Protein AF-0000000086880787 (afdb_homodimer)

Solvent-accessible surface area (backbone atoms only — not comparable to full-atom values): 32755 Å² total; per-residue (Å²): 113,82,44,46,68,44,76,46,79,45,60,42,58,48,50,52,47,45,47,49,39,66,47,59,50,61,64,29,88,70,24,74,64,31,64,62,43,54,53,52,50,54,69,69,46,53,73,66,56,53,59,68,47,53,66,59,45,74,51,67,73,67,56,51,55,54,52,50,50,50,60,74,65,51,88,57,61,62,44,54,65,47,42,49,49,49,62,70,70,47,50,57,65,58,56,27,62,73,42,36,77,37,36,76,86,63,48,52,68,54,46,40,49,49,50,68,58,44,48,65,48,50,51,50,43,40,67,71,45,56,68,71,51,60,68,62,55,59,52,53,43,50,53,50,44,51,49,50,54,58,43,36,78,71,62,33,54,56,53,39,45,20,60,58,52,45,29,38,40,64,60,71,38,92,63,46,51,33,37,40,37,29,65,34,64,70,47,16,54,47,69,49,71,46,84,40,57,38,29,34,40,34,40,20,39,48,86,70,83,73,89,49,85,75,48,79,53,66,67,53,52,38,36,25,48,34,52,45,34,70,67,42,46,39,50,47,34,65,22,43,83,49,68,37,33,67,66,56,49,23,64,73,68,69,48,56,62,70,60,49,49,51,44,49,48,42,33,36,57,35,23,40,26,22,42,37,50,42,71,90,74,73,41,54,27,30,26,57,25,68,69,36,56,60,42,49,54,52,52,51,29,58,68,33,69,101,113,83,44,46,68,44,74,46,78,44,61,41,58,49,50,52,48,45,49,49,39,65,46,60,49,61,64,29,87,69,24,74,63,30,65,63,44,54,52,53,51,54,70,70,46,54,72,65,56,51,59,66,48,52,65,59,45,76,51,67,76,68,57,50,55,54,53,50,49,51,60,74,66,51,88,56,63,60,44,53,66,47,42,50,49,50,63,70,68,47,50,56,66,57,56,26,62,74,41,36,78,36,37,75,86,61,47,52,67,53,47,42,48,49,50,68,58,44,47,64,47,49,51,50,45,40,68,70,47,56,67,72,52,61,68,62,55,57,52,51,43,49,52,49,44,52,50,49,54,57,45,38,80,71,63,34,52,55,55,39,44,20,61,57,51,44,29,38,40,63,61,69,40,93,63,44,51,33,37,39,37,30,66,35,63,68,49,16,54,46,71,49,71,46,85,40,57,37,29,34,40,35,41,22,38,48,86,71,81,72,88,49,85,75,48,79,54,66,68,52,52,39,35,25,46,36,54,45,34,70,67,44,46,40,48,48,34,66,22,43,82,49,69,38,33,68,66,56,50,22,64,72,68,71,47,56,62,69,61,50,49,51,44,50,48,42,34,35,57,36,24,38,26,23,41,37,49,42,72,93,74,73,40,56,28,28,24,57,25,66,68,37,57,59,42,50,55,53,52,51,30,58,68,32,70,101

Organism: NCBI:txid248903

InterPro domains:
  IPR036388 Winged helix-like DNA-binding domain superfamily [G3DSA:1.10.10.10] (219-305)
  IPR036390 Winged helix DNA-binding domain superfamily [SSF46785] (218-300)

Radius of gyration: 31.85 Å; Cα contacts (8 Å, |Δi|>4): 896; chains: 2; bounding box: 47×97×69 Å

Nearest PDB structures (foldseek):
  6cda-assembly1_A-2  TM=7.664E-01  e=5.704E-04  Staphylococcus aureus
  2kko-assembly1_B  TM=7.664E-01  e=1.799E-03  Mycobacterium tuberculosis variant bovis
  4ooi-assembly1_A  TM=7.308E-01  e=2.119E-03  Vibrio cholerae O1 biovar El Tor str. N16961
  4omz-assembly2_C  TM=7.219E-01  e=1.703E-03  Sinorhizobium fredii
  4l9n-assembly1_B  TM=7.020E-01  e=1.518E-02  Staphylococcus aureus

Structure (mmCIF, N/CA/C/O backbone):
data_AF-0000000086880787-model_v1
#
loop_
_entity.id
_entity.type
_entity.pdbx_description
1 polymer 'Helix-turn-helix transcriptional regulator'
#
loop_
_atom_site.group_PDB
_atom_site.id
_atom_site.type_symbol
_atom_site.label_atom_id
_atom_site.label_alt_id
_atom_site.label_comp_id
_atom_site.label_asym_id
_atom_site.label_entity_id
_atom_site.label_seq_id
_atom_site.pdbx_PDB_ins_code
_atom_site.Cartn_x
_atom_site.Cartn_y
_atom_site.Cartn_z
_atom_site.occupancy
_atom_site.B_iso_or_equiv
_atom_site.auth_seq_id
_atom_site.auth_comp_id
_atom_site.auth_asym_id
_atom_site.auth_atom_id
_atom_site.pdbx_PDB_model_num
ATOM 1 N N . MET A 1 1 ? -15.43 37.25 -3.383 1 64.69 1 MET A N 1
ATOM 2 C CA . MET A 1 1 ? -14.203 38 -3.197 1 64.69 1 MET A CA 1
ATOM 3 C C . MET A 1 1 ? -13.07 37.094 -2.729 1 64.69 1 MET A C 1
ATOM 5 O O . MET A 1 1 ? -13.273 36.219 -1.895 1 64.69 1 MET A O 1
ATOM 9 N N . THR A 1 2 ? -11.836 37.125 -3.398 1 81.38 2 THR A N 1
ATOM 10 C CA . THR A 1 2 ? -10.648 36.312 -3.162 1 81.38 2 THR A CA 1
ATOM 11 C C . THR A 1 2 ? -9.875 36.844 -1.953 1 81.38 2 THR A C 1
ATOM 13 O O . THR A 1 2 ? -9.867 38.031 -1.684 1 81.38 2 THR A O 1
ATOM 16 N N . TYR A 1 3 ? -9.586 36.094 -1.021 1 91.31 3 TYR A N 1
ATOM 17 C CA . TYR A 1 3 ? -8.773 36.438 0.138 1 91.31 3 TYR A CA 1
ATOM 18 C C . TYR A 1 3 ? -7.309 36.594 -0.254 1 91.31 3 TYR A C 1
ATOM 20 O O . TYR A 1 3 ? -6.875 36.125 -1.297 1 91.31 3 TYR A O 1
ATOM 28 N N . HIS A 1 4 ? -6.645 37.469 0.52 1 94.44 4 HIS A N 1
ATOM 29 C CA . HIS A 1 4 ? -5.211 37.688 0.349 1 94.44 4 HIS A CA 1
ATOM 30 C C . HIS A 1 4 ? -4.418 36.562 1.03 1 94.44 4 HIS A C 1
ATOM 32 O O . HIS A 1 4 ? -4.762 36.156 2.137 1 94.44 4 HIS A O 1
ATOM 38 N N . VAL A 1 5 ? -3.363 36.094 0.325 1 96.12 5 VAL A N 1
ATOM 39 C CA . VAL A 1 5 ? -2.512 35.031 0.905 1 96.12 5 VAL A CA 1
ATOM 40 C C . VAL A 1 5 ? -1.125 35.625 1.188 1 96.12 5 VAL A C 1
ATOM 42 O O . VAL A 1 5 ? -0.546 36.312 0.343 1 96.12 5 VAL A O 1
ATOM 45 N N . LYS A 1 6 ? -0.692 35.406 2.354 1 96 6 LYS A N 1
ATOM 46 C CA . LYS A 1 6 ? 0.652 35.812 2.768 1 96 6 LYS A CA 1
ATOM 47 C C . LYS A 1 6 ? 1.473 34.594 3.193 1 96 6 LYS A C 1
ATOM 49 O O . LYS A 1 6 ? 0.985 33.719 3.934 1 96 6 LYS A O 1
ATOM 54 N N . ILE A 1 7 ? 2.732 34.469 2.682 1 97.44 7 ILE A N 1
ATOM 55 C CA . ILE A 1 7 ? 3.65 33.438 3.105 1 97.44 7 ILE A CA 1
ATOM 56 C C . ILE A 1 7 ? 4.609 33.969 4.164 1 97.44 7 ILE A C 1
ATOM 58 O O . ILE A 1 7 ? 5.367 34.906 3.898 1 97.44 7 ILE A O 1
ATOM 62 N N . ASP A 1 8 ? 4.531 33.438 5.281 1 96.75 8 ASP A N 1
ATOM 63 C CA . ASP A 1 8 ? 5.426 33.844 6.367 1 96.75 8 ASP A CA 1
ATOM 64 C C . ASP A 1 8 ? 6.348 32.688 6.754 1 96.75 8 ASP A C 1
ATOM 66 O O . ASP A 1 8 ? 6.027 31.516 6.52 1 96.75 8 ASP A O 1
ATOM 70 N N . VAL A 1 9 ? 7.535 33 7.18 1 96.94 9 VAL A N 1
ATOM 71 C CA . VAL A 1 9 ? 8.492 31.984 7.637 1 96.94 9 VAL A CA 1
ATOM 72 C C . VAL A 1 9 ? 9.312 32.531 8.797 1 96.94 9 VAL A C 1
ATOM 74 O O . VAL A 1 9 ? 9.781 33.688 8.742 1 96.94 9 VAL A O 1
ATOM 77 N N . SER A 1 10 ? 9.352 31.797 9.852 1 95.56 10 SER A N 1
ATOM 78 C CA . SER A 1 10 ? 10.102 32.188 11.047 1 95.56 10 SER A CA 1
ATOM 79 C C . SER A 1 10 ? 10.367 30.969 11.938 1 95.56 10 SER A C 1
ATOM 81 O O . SER A 1 10 ? 9.539 30.062 12.023 1 95.56 10 SER A O 1
ATOM 83 N N . PRO A 1 11 ? 11.508 30.938 12.617 1 95.62 11 PRO A N 1
ATOM 84 C CA . PRO A 1 11 ? 11.734 29.875 13.602 1 95.62 11 PRO A CA 1
ATOM 85 C C . PRO A 1 11 ? 10.719 29.891 14.734 1 95.62 11 PRO A C 1
ATOM 87 O O . PRO A 1 11 ? 10.562 28.891 15.453 1 95.62 11 PRO A O 1
ATOM 90 N N . ILE A 1 12 ? 10 31.016 14.852 1 97.19 12 ILE A N 1
ATOM 91 C CA . ILE A 1 12 ? 8.992 31.141 15.891 1 97.19 12 ILE A CA 1
ATOM 92 C C . ILE A 1 12 ? 7.906 30.094 15.695 1 97.19 12 ILE A C 1
ATOM 94 O O . ILE A 1 12 ? 7.473 29.438 16.656 1 97.19 12 ILE A O 1
ATOM 98 N N . TYR A 1 13 ? 7.52 29.938 14.477 1 96.81 13 TYR A N 1
ATOM 99 C CA . TYR A 1 13 ? 6.473 28.969 14.18 1 96.81 13 TYR A CA 1
ATOM 100 C C . TYR A 1 13 ? 6.93 27.547 14.516 1 96.81 13 TYR A C 1
ATOM 102 O O . TYR A 1 13 ? 6.148 26.75 15.023 1 96.81 13 TYR A O 1
ATOM 110 N N . GLU A 1 14 ? 8.164 27.25 14.242 1 95 14 GLU A N 1
ATOM 111 C CA . GLU A 1 14 ? 8.688 25.922 14.555 1 95 14 GLU A CA 1
ATOM 112 C C . GLU A 1 14 ? 8.781 25.719 16.062 1 95 14 GLU A C 1
ATOM 114 O O . GLU A 1 14 ? 8.555 24.609 16.547 1 95 14 GLU A O 1
ATOM 119 N N . MET A 1 15 ? 9.172 26.797 16.672 1 97.25 15 MET A N 1
ATOM 120 C CA . MET A 1 15 ? 9.211 26.719 18.125 1 97.25 15 MET A CA 1
ATOM 121 C C . MET A 1 15 ? 7.828 26.391 18.688 1 97.25 15 MET A C 1
ATOM 123 O O . MET A 1 15 ? 7.68 25.469 19.484 1 97.25 15 MET A O 1
ATOM 127 N N . LEU A 1 16 ? 6.84 27.094 18.234 1 97.44 16 LEU A N 1
ATOM 128 C CA . LEU A 1 16 ? 5.473 26.906 18.719 1 97.44 16 LEU A CA 1
ATOM 129 C C . LEU A 1 16 ? 4.953 25.516 18.328 1 97.44 16 LEU A C 1
ATOM 131 O O . LEU A 1 16 ? 4.367 24.828 19.172 1 97.44 16 LEU A O 1
ATOM 135 N N . ASN A 1 17 ? 5.242 25.141 17.141 1 95.5 17 ASN A N 1
ATOM 136 C CA . ASN A 1 17 ? 4.758 23.859 16.641 1 95.5 17 ASN A CA 1
ATOM 137 C C . ASN A 1 17 ? 5.391 22.688 17.391 1 95.5 17 ASN A C 1
ATOM 139 O O . ASN A 1 17 ? 4.691 21.766 17.828 1 95.5 17 ASN A O 1
ATOM 143 N N . SER A 1 18 ? 6.715 22.703 17.469 1 95.94 18 SER A N 1
ATOM 144 C CA . SER A 1 18 ? 7.406 21.609 18.141 1 95.94 18 SER A CA 1
ATOM 145 C C . SER A 1 18 ? 7.008 21.531 19.609 1 95.94 18 SER A C 1
ATOM 147 O O . SER A 1 18 ? 6.859 20.438 20.156 1 95.94 18 SER A O 1
ATOM 149 N N . PHE A 1 19 ? 6.793 22.688 20.234 1 97.5 19 PHE A N 1
ATOM 150 C CA . PHE A 1 19 ? 6.348 22.719 21.625 1 97.5 19 PHE A CA 1
ATOM 151 C C . PHE A 1 19 ? 4.949 22.141 21.75 1 97.5 19 PHE A C 1
ATOM 153 O O . PHE A 1 19 ? 4.695 21.312 22.641 1 97.5 19 PHE A O 1
ATOM 160 N N . LEU A 1 20 ? 4.129 22.594 20.891 1 96.12 20 LEU A N 1
ATOM 161 C CA . LEU A 1 20 ? 2.754 22.109 20.859 1 96.12 20 LEU A CA 1
ATOM 162 C C . LEU A 1 20 ? 2.723 20.594 20.75 1 96.12 20 LEU A C 1
ATOM 164 O O . LEU A 1 20 ? 2.047 19.922 21.547 1 96.12 20 LEU A O 1
ATOM 168 N N . VAL A 1 21 ? 3.43 20.031 19.828 1 94.75 21 VAL A N 1
ATOM 169 C CA . VAL A 1 21 ? 3.461 18.578 19.609 1 94.75 21 VAL A CA 1
ATOM 170 C C . VAL A 1 21 ? 4.023 17.875 20.844 1 94.75 21 VAL A C 1
ATOM 172 O O . VAL A 1 21 ? 3.5 16.844 21.266 1 94.75 21 VAL A O 1
ATOM 175 N N . TYR A 1 22 ? 5.047 18.422 21.375 1 96.44 22 TYR A N 1
ATOM 176 C CA . TYR A 1 22 ? 5.707 17.797 22.516 1 96.44 22 TYR A CA 1
ATOM 177 C C . TYR A 1 22 ? 4.766 17.719 23.719 1 96.44 22 TYR A C 1
ATOM 179 O O . TYR A 1 22 ? 4.66 16.672 24.359 1 96.44 22 TYR A O 1
ATOM 187 N N . VAL A 1 23 ? 4.074 18.766 24 1 95.88 23 VAL A N 1
ATOM 188 C CA . VAL A 1 23 ? 3.293 18.844 25.219 1 95.88 23 VAL A CA 1
ATOM 189 C C . VAL A 1 23 ? 1.976 18.094 25.047 1 95.88 23 VAL A C 1
ATOM 191 O O . VAL A 1 23 ? 1.493 17.438 25.969 1 95.88 23 VAL A O 1
ATOM 194 N N . THR A 1 24 ? 1.409 18.203 23.906 1 93.94 24 THR A N 1
ATOM 195 C CA . THR A 1 24 ? 0.08 17.641 23.734 1 93.94 24 THR A CA 1
ATOM 196 C C . THR A 1 24 ? 0.173 16.188 23.25 1 93.94 24 THR A C 1
ATOM 198 O O . THR A 1 24 ? -0.745 15.398 23.469 1 93.94 24 THR A O 1
ATOM 201 N N . LYS A 1 25 ? 1.221 15.852 22.5 1 92.44 25 LYS A N 1
ATOM 202 C CA . LYS A 1 25 ? 1.42 14.555 21.859 1 92.44 25 LYS A CA 1
ATOM 203 C C . LYS A 1 25 ? 0.29 14.242 20.891 1 92.44 25 LYS A C 1
ATOM 205 O O . LYS A 1 25 ? 0.137 13.094 20.453 1 92.44 25 LYS A O 1
ATOM 210 N N . LYS A 1 26 ? -0.382 15.289 20.594 1 85.56 26 LYS A N 1
ATOM 211 C CA . LYS A 1 26 ? -1.477 15.125 19.641 1 85.56 26 LYS A CA 1
ATOM 212 C C . LYS A 1 26 ? -0.957 14.703 18.266 1 85.56 26 LYS A C 1
ATOM 214 O O . LYS A 1 26 ? 0.069 15.203 17.797 1 85.56 26 LYS A O 1
ATOM 219 N N . TRP A 1 27 ? -1.521 13.828 17.562 1 85.88 27 TRP A N 1
ATOM 220 C CA . TRP A 1 27 ? -1.275 13.391 16.188 1 85.88 27 TRP A CA 1
ATOM 221 C C . TRP A 1 27 ? 0.081 12.703 16.078 1 85.88 27 TRP A C 1
ATOM 223 O O . TRP A 1 27 ? 0.564 12.461 14.961 1 85.88 27 TRP A O 1
ATOM 233 N N . ILE A 1 28 ? 0.774 12.484 17.219 1 90.12 28 ILE A N 1
ATOM 234 C CA . ILE A 1 28 ? 2.154 12.016 17.203 1 90.12 28 ILE A CA 1
ATOM 235 C C . ILE A 1 28 ? 2.26 10.742 16.359 1 90.12 28 ILE A C 1
ATOM 237 O O . ILE A 1 28 ? 3.266 10.523 15.688 1 90.12 28 ILE A O 1
ATOM 241 N N . GLN A 1 29 ? 1.23 9.969 16.297 1 86 29 GLN A N 1
ATOM 242 C CA . GLN A 1 29 ? 1.257 8.703 15.586 1 86 29 GLN A CA 1
ATOM 243 C C . GLN A 1 29 ? 1.218 8.922 14.07 1 86 29 GLN A C 1
ATOM 245 O O . GLN A 1 29 ? 1.585 8.031 13.305 1 86 29 GLN A O 1
ATOM 250 N N . HIS A 1 30 ? 0.832 10.102 13.695 1 87.56 30 HIS A N 1
ATOM 251 C CA . HIS A 1 30 ? 0.677 10.391 12.273 1 87.56 30 HIS A CA 1
ATOM 252 C C . HIS A 1 30 ? 1.757 11.344 11.781 1 87.56 30 HIS A C 1
ATOM 254 O O . HIS A 1 30 ? 1.797 11.688 10.594 1 87.56 30 HIS A O 1
ATOM 260 N N . LEU A 1 31 ? 2.555 11.758 12.719 1 91.06 31 LEU A N 1
ATOM 261 C CA . LEU A 1 31 ? 3.645 12.656 12.344 1 91.06 31 LEU A CA 1
ATOM 262 C C . LEU A 1 31 ? 4.883 11.867 11.938 1 91.06 31 LEU A C 1
ATOM 264 O O . LEU A 1 31 ? 5.133 10.781 12.469 1 91.06 31 LEU A O 1
ATOM 268 N N . ASP A 1 32 ? 5.645 12.359 11.047 1 88 32 ASP A N 1
ATOM 269 C CA . ASP A 1 32 ? 6.855 11.688 10.586 1 88 32 ASP A CA 1
ATOM 270 C C . ASP A 1 32 ? 7.863 11.523 11.727 1 88 32 ASP A C 1
ATOM 272 O O . ASP A 1 32 ? 8.57 10.516 11.797 1 88 32 ASP A O 1
ATOM 276 N N . VAL A 1 33 ? 7.949 12.547 12.547 1 87.81 33 VAL A N 1
ATOM 277 C CA . VAL A 1 33 ? 8.867 12.461 13.672 1 87.81 33 VAL A CA 1
ATOM 278 C C . VAL A 1 33 ? 8.492 11.289 14.57 1 87.81 33 VAL A C 1
ATOM 280 O O . VAL A 1 33 ? 9.359 10.641 15.148 1 87.81 33 VAL A O 1
ATOM 283 N N . GLY A 1 34 ? 7.191 11.086 14.805 1 89.5 34 GLY A N 1
ATOM 284 C CA . GLY A 1 34 ? 6.684 9.906 15.484 1 89.5 34 GLY A CA 1
ATOM 285 C C . GLY A 1 34 ? 6.906 9.945 16.984 1 89.5 34 GLY A C 1
ATOM 286 O O . GLY A 1 34 ? 7.434 10.922 17.516 1 89.5 34 GLY A O 1
ATOM 287 N N . PRO A 1 35 ? 6.492 8.883 17.609 1 93 35 PRO A N 1
ATOM 288 C CA . PRO A 1 35 ? 6.633 8.812 19.078 1 93 35 PRO A CA 1
ATOM 289 C C . PRO A 1 35 ? 8.086 8.734 19.531 1 93 35 PRO A C 1
ATOM 291 O O . PRO A 1 35 ? 8.414 9.125 20.641 1 93 35 PRO A O 1
ATOM 294 N N . GLU A 1 36 ? 8.906 8.219 18.672 1 93.44 36 GLU A N 1
ATOM 295 C CA . GLU A 1 36 ? 10.32 8.109 19.016 1 93.44 36 GLU A CA 1
ATOM 296 C C . GLU A 1 36 ? 10.945 9.484 19.234 1 93.44 36 GLU A C 1
ATOM 298 O O . GLU A 1 36 ? 11.859 9.633 20.047 1 93.44 36 GLU A O 1
ATOM 303 N N . TRP A 1 37 ? 10.469 10.461 18.531 1 93.5 37 TRP A N 1
ATOM 304 C CA . TRP A 1 37 ? 10.953 11.828 18.703 1 93.5 37 TRP A CA 1
ATOM 305 C C . TRP A 1 37 ? 10.711 12.328 20.109 1 93.5 37 TRP A C 1
ATOM 307 O O . TRP A 1 37 ? 11.562 12.992 20.703 1 93.5 37 TRP A O 1
ATOM 317 N N . ILE A 1 38 ? 9.562 11.961 20.672 1 94.5 38 ILE A N 1
ATOM 318 C CA . ILE A 1 38 ? 9.234 12.375 22.016 1 94.5 38 ILE A CA 1
ATOM 319 C C . ILE A 1 38 ? 10.25 11.805 23 1 94.5 38 ILE A C 1
ATOM 321 O O . ILE A 1 38 ? 10.75 12.516 23.875 1 94.5 38 ILE A O 1
ATOM 325 N N . LEU A 1 39 ? 10.562 10.562 22.766 1 94.06 39 LEU A N 1
ATOM 326 C CA . LEU A 1 39 ? 11.516 9.883 23.641 1 94.06 39 LEU A CA 1
ATOM 327 C C . LEU A 1 39 ? 12.906 10.5 23.5 1 94.06 39 LEU A C 1
ATOM 329 O O . LEU A 1 39 ? 13.609 10.695 24.5 1 94.06 39 LEU A O 1
ATOM 333 N N . GLU A 1 40 ? 13.258 10.805 22.328 1 94.5 40 GLU A N 1
ATOM 334 C CA . GLU A 1 40 ? 14.555 11.414 22.062 1 94.5 40 GLU A CA 1
ATOM 335 C C . GLU A 1 40 ? 14.672 12.781 22.734 1 94.5 40 GLU A C 1
ATOM 337 O O . GLU A 1 40 ? 15.703 13.094 23.328 1 94.5 40 GLU A O 1
ATOM 342 N N . VAL A 1 41 ? 13.648 13.562 22.594 1 95.19 41 VAL A N 1
ATOM 343 C CA . VAL A 1 41 ? 13.641 14.898 23.188 1 95.19 41 VAL A CA 1
ATOM 344 C C . VAL A 1 41 ? 13.672 14.797 24.703 1 95.19 41 VAL A C 1
ATOM 346 O O . VAL A 1 41 ? 14.43 15.516 25.359 1 95.19 41 VAL A O 1
ATOM 349 N N . GLU A 1 42 ? 12.891 13.898 25.203 1 94.06 42 GLU A N 1
ATOM 350 C CA . GLU A 1 42 ? 12.883 13.695 26.641 1 94.06 42 GLU A CA 1
ATOM 351 C C . GLU A 1 42 ? 14.266 13.305 27.156 1 94.06 42 GLU A C 1
ATOM 353 O O . GLU A 1 42 ? 14.664 13.719 28.25 1 94.06 42 GLU A O 1
ATOM 358 N N . GLY A 1 43 ? 14.938 12.523 26.406 1 94 43 GLY A N 1
ATOM 359 C CA . GLY A 1 43 ? 16.281 12.109 26.781 1 94 43 GLY A CA 1
ATOM 360 C C . GLY A 1 43 ? 17.281 13.25 26.797 1 94 43 GLY A C 1
ATOM 361 O O . GLY A 1 43 ? 18.25 13.227 27.547 1 94 43 GLY A O 1
ATOM 362 N N . LYS A 1 44 ? 17.062 14.258 26.031 1 93.25 44 LYS A N 1
ATOM 363 C CA . LYS A 1 44 ? 17.984 15.391 25.922 1 93.25 44 LYS A CA 1
ATOM 364 C C . LYS A 1 44 ? 17.656 16.469 26.938 1 93.25 44 LYS A C 1
ATOM 366 O O . LYS A 1 44 ? 18.516 17.281 27.297 1 93.25 44 LYS A O 1
ATOM 371 N N . LEU A 1 45 ? 16.438 16.5 27.438 1 95.5 45 LEU A N 1
ATOM 372 C CA . LEU A 1 45 ? 16.016 17.5 28.406 1 95.5 45 LEU A CA 1
ATOM 373 C C . LEU A 1 45 ? 16.359 17.078 29.828 1 95.5 45 LEU A C 1
ATOM 375 O O . LEU A 1 45 ? 16.234 15.891 30.172 1 95.5 45 LEU A O 1
ATOM 379 N N . SER A 1 46 ? 16.812 17.953 30.656 1 95.5 46 SER A N 1
ATOM 380 C CA . SER A 1 46 ? 17.047 17.656 32.062 1 95.5 46 SER A CA 1
ATOM 381 C C . SER A 1 46 ? 15.734 17.375 32.812 1 95.5 46 SER A C 1
ATOM 383 O O . SER A 1 46 ? 14.656 17.766 32.312 1 95.5 46 SER A O 1
ATOM 385 N N . SER A 1 47 ? 15.773 16.766 33.938 1 95.56 47 SER A N 1
ATOM 386 C CA . SER A 1 47 ? 14.594 16.453 34.75 1 95.56 47 SER A CA 1
ATOM 387 C C . SER A 1 47 ? 13.859 17.719 35.156 1 95.56 47 SER A C 1
ATOM 389 O O . SER A 1 47 ? 12.625 17.734 35.219 1 95.56 47 SER A O 1
ATOM 391 N N . ASN A 1 48 ? 14.609 18.719 35.375 1 96.31 48 ASN A N 1
ATOM 392 C CA . ASN A 1 48 ? 14.023 19.984 35.812 1 96.31 48 ASN A CA 1
ATOM 393 C C . ASN A 1 48 ? 13.219 20.641 34.688 1 96.31 48 ASN A C 1
ATOM 395 O O . ASN A 1 48 ? 12.125 21.156 34.938 1 96.31 48 ASN A O 1
ATOM 399 N N . VAL A 1 49 ? 13.773 20.609 33.562 1 96.5 49 VAL A N 1
ATOM 400 C CA . VAL A 1 49 ? 13.102 21.203 32.406 1 96.5 49 VAL A CA 1
ATOM 401 C C . VAL A 1 49 ? 11.836 20.422 32.094 1 96.5 49 VAL A C 1
ATOM 403 O O . VAL A 1 49 ? 10.781 21 31.844 1 96.5 49 VAL A O 1
ATOM 406 N N . ARG A 1 50 ? 11.883 19.094 32.094 1 95.69 50 ARG A N 1
ATOM 407 C CA . ARG A 1 50 ? 10.727 18.234 31.844 1 95.69 50 ARG A CA 1
ATOM 408 C C . ARG A 1 50 ? 9.602 18.531 32.844 1 95.69 50 ARG A C 1
ATOM 410 O O . ARG A 1 50 ? 8.438 18.625 32.469 1 95.69 50 ARG A O 1
ATOM 417 N N . ALA A 1 51 ? 10.023 18.703 34.062 1 96.5 51 ALA A N 1
ATOM 418 C CA . ALA A 1 51 ? 9.062 18.984 35.125 1 96.5 51 ALA A CA 1
ATOM 419 C C . ALA A 1 51 ? 8.391 20.328 34.938 1 96.5 51 ALA A C 1
ATOM 421 O O . ALA A 1 51 ? 7.195 20.484 35.188 1 96.5 51 ALA A O 1
ATOM 422 N N . ALA A 1 52 ? 9.164 21.266 34.5 1 96.5 52 ALA A N 1
ATOM 423 C CA . ALA A 1 52 ? 8.648 22.609 34.25 1 96.5 52 ALA A CA 1
ATOM 424 C C . ALA A 1 52 ? 7.633 22.609 33.125 1 96.5 52 ALA A C 1
ATOM 426 O O . ALA A 1 52 ? 6.648 23.359 33.156 1 96.5 52 ALA A O 1
ATOM 427 N N . LEU A 1 53 ? 7.832 21.781 32.125 1 97.12 53 LEU A N 1
ATOM 428 C CA . LEU A 1 53 ? 7.004 21.781 30.938 1 97.12 53 LEU A CA 1
ATOM 429 C C . LEU A 1 53 ? 5.746 20.938 31.141 1 97.12 53 LEU A C 1
ATOM 431 O O . LEU A 1 53 ? 4.75 21.125 30.453 1 97.12 53 LEU A O 1
ATOM 435 N N . ALA A 1 54 ? 5.707 20.047 32.094 1 95.31 54 ALA A N 1
ATOM 436 C CA . ALA A 1 54 ? 4.715 19 32.281 1 95.31 54 ALA A CA 1
ATOM 437 C C . ALA A 1 54 ? 3.316 19.578 32.438 1 95.31 54 ALA A C 1
ATOM 439 O O . ALA A 1 54 ? 2.352 19.078 31.859 1 95.31 54 ALA A O 1
ATOM 440 N N . PRO A 1 55 ? 3.205 20.672 33.156 1 94.88 55 PRO A N 1
ATOM 441 C CA . PRO A 1 55 ? 1.854 21.188 33.375 1 94.88 55 PRO A CA 1
ATOM 442 C C . PRO A 1 55 ? 1.163 21.641 32.094 1 94.88 55 PRO A C 1
ATOM 444 O O . PRO A 1 55 ? -0.068 21.609 32 1 94.88 55 PRO A O 1
ATOM 447 N N . ALA A 1 56 ? 1.893 22.047 31.109 1 96 56 ALA A N 1
ATOM 448 C CA . ALA A 1 56 ? 1.341 22.594 29.875 1 96 56 ALA A CA 1
ATOM 449 C C . ALA A 1 56 ? 0.512 21.562 29.141 1 96 56 ALA A C 1
ATOM 451 O O . ALA A 1 56 ? -0.304 21.906 28.281 1 96 56 ALA A O 1
ATOM 452 N N . SER A 1 57 ? 0.708 20.297 29.453 1 94.94 57 SER A N 1
ATOM 453 C CA . SER A 1 57 ? -0.005 19.219 28.766 1 94.94 57 SER A CA 1
ATOM 454 C C . SER A 1 57 ? -1.501 19.266 29.062 1 94.94 57 SER A C 1
ATOM 456 O O . SER A 1 57 ? -2.311 18.734 28.297 1 94.94 57 SER A O 1
ATOM 458 N N . THR A 1 58 ? -1.901 19.953 30.141 1 95.19 58 THR A N 1
ATOM 459 C CA . THR A 1 58 ? -3.301 19.984 30.547 1 95.19 58 THR A CA 1
ATOM 460 C C . THR A 1 58 ? -3.949 21.312 30.156 1 95.19 58 THR A C 1
ATOM 462 O O . THR A 1 58 ? -5.148 21.5 30.375 1 95.19 58 THR A O 1
ATOM 465 N N . TRP A 1 59 ? -3.156 22.203 29.609 1 95.75 59 TRP A N 1
ATOM 466 C CA . TRP A 1 59 ? -3.664 23.531 29.266 1 95.75 59 TRP A CA 1
ATOM 467 C C . TRP A 1 59 ? -4.508 23.469 28 1 95.75 59 TRP A C 1
ATOM 469 O O . TRP A 1 59 ? -4.379 22.547 27.203 1 95.75 59 TRP A O 1
ATOM 479 N N . PRO A 1 60 ? -5.41 24.422 27.812 1 94.75 60 PRO A N 1
ATOM 480 C CA . PRO A 1 60 ? -6.289 24.406 26.656 1 94.75 60 PRO A CA 1
ATOM 481 C C . PRO A 1 60 ? -5.523 24.484 25.328 1 94.75 60 PRO A C 1
ATOM 483 O O . PRO A 1 60 ? -4.613 25.297 25.188 1 94.75 60 PRO A O 1
ATOM 486 N N . PHE A 1 61 ? -5.945 23.75 24.422 1 93.56 61 PHE A N 1
ATOM 487 C CA . PHE A 1 61 ? -5.348 23.719 23.094 1 93.56 61 PHE A CA 1
ATOM 488 C C . PHE A 1 61 ? -5.516 25.062 22.391 1 93.56 61 PHE A C 1
ATOM 490 O O . PHE A 1 61 ? -4.629 25.484 21.656 1 93.56 61 PHE A O 1
ATOM 497 N N . ASP A 1 62 ? -6.555 25.75 22.703 1 93.94 62 ASP A N 1
ATOM 498 C CA . ASP A 1 62 ? -6.914 27 22.031 1 93.94 62 ASP A CA 1
ATOM 499 C C . ASP A 1 62 ? -5.949 28.125 22.406 1 93.94 62 ASP A C 1
ATOM 501 O O . ASP A 1 62 ? -5.934 29.172 21.766 1 93.94 62 ASP A O 1
ATOM 505 N N . ASP A 1 63 ? -5.133 27.844 23.453 1 96.88 63 ASP A N 1
ATOM 506 C CA . ASP A 1 63 ? -4.105 28.812 23.797 1 96.88 63 ASP A CA 1
ATOM 507 C C . ASP A 1 63 ? -3.16 29.062 22.625 1 96.88 63 ASP A C 1
ATOM 509 O O . ASP A 1 63 ? -2.643 30.172 22.469 1 96.88 63 ASP A O 1
ATOM 513 N N . PHE A 1 64 ? -3.002 28.094 21.875 1 96.62 64 PHE A N 1
ATOM 514 C CA . PHE A 1 64 ? -2.057 28.188 20.766 1 96.62 64 PHE A CA 1
ATOM 515 C C . PHE A 1 64 ? -2.605 29.078 19.656 1 96.62 64 PHE A C 1
ATOM 517 O O . PHE A 1 64 ? -1.842 29.625 18.859 1 96.62 64 PHE A O 1
ATOM 524 N N . ASP A 1 65 ? -3.928 29.219 19.562 1 96.62 65 ASP A N 1
ATOM 525 C CA . ASP A 1 65 ? -4.488 30.188 18.625 1 96.62 65 ASP A CA 1
ATOM 526 C C . ASP A 1 65 ? -3.957 31.594 18.906 1 96.62 65 ASP A C 1
ATOM 528 O O . ASP A 1 65 ? -3.635 32.344 17.984 1 96.62 65 ASP A O 1
ATOM 532 N N . VAL A 1 66 ? -3.869 31.859 20.188 1 97.75 66 VAL A N 1
ATOM 533 C CA . VAL A 1 66 ? -3.391 33.156 20.609 1 97.75 66 VAL A CA 1
ATOM 534 C C . VAL A 1 66 ? -1.901 33.312 20.297 1 97.75 66 VAL A C 1
ATOM 536 O O . VAL A 1 66 ? -1.464 34.312 19.734 1 97.75 66 VAL A O 1
ATOM 539 N N . LEU A 1 67 ? -1.161 32.281 20.625 1 97.94 67 LEU A N 1
ATOM 540 C CA . LEU A 1 67 ? 0.283 32.312 20.422 1 97.94 67 LEU A CA 1
ATOM 541 C C . LEU A 1 67 ? 0.62 32.438 18.938 1 97.94 67 LEU A C 1
ATOM 543 O O . LEU A 1 67 ? 1.479 33.25 18.562 1 97.94 67 LEU A O 1
ATOM 547 N N . PHE A 1 68 ? -0.054 31.766 18.078 1 97.69 68 PHE A N 1
ATOM 548 C CA . PHE A 1 68 ? 0.194 31.844 16.641 1 97.69 68 PHE A CA 1
ATOM 549 C C . PHE A 1 68 ? -0.224 33.188 16.094 1 97.69 68 PHE A C 1
ATOM 551 O O . PHE A 1 68 ? 0.421 33.75 15.203 1 97.69 68 PHE A O 1
ATOM 558 N N . ALA A 1 69 ? -1.307 33.75 16.609 1 97 69 ALA A N 1
ATOM 559 C CA . ALA A 1 69 ? -1.72 35.062 16.188 1 97 69 ALA A CA 1
ATOM 560 C C . ALA A 1 69 ? -0.659 36.125 16.547 1 97 69 ALA A C 1
ATOM 562 O O . ALA A 1 69 ? -0.323 36.969 15.719 1 97 69 ALA A O 1
ATOM 563 N N . TRP A 1 70 ? -0.132 35.969 17.812 1 97.56 70 TRP A N 1
ATOM 564 C CA . TRP A 1 70 ? 0.93 36.875 18.234 1 97.56 70 TRP A CA 1
ATOM 565 C C . TRP A 1 70 ? 2.154 36.75 17.328 1 97.56 70 TRP A C 1
ATOM 567 O O . TRP A 1 70 ? 2.812 37.719 17 1 97.56 70 TRP A O 1
ATOM 577 N N . ALA A 1 71 ? 2.463 35.562 16.938 1 97 71 ALA A N 1
ATOM 578 C CA . ALA A 1 71 ? 3.607 35.281 16.062 1 97 71 ALA A CA 1
ATOM 579 C C . ALA A 1 71 ? 3.379 35.875 14.664 1 97 71 ALA A C 1
ATOM 581 O O . ALA A 1 71 ? 4.281 36.469 14.078 1 97 71 ALA A O 1
ATOM 582 N N . ALA A 1 72 ? 2.193 35.719 14.164 1 94.94 72 ALA A N 1
ATOM 583 C CA . ALA A 1 72 ? 1.863 36.156 12.812 1 94.94 72 ALA A CA 1
ATOM 584 C C . ALA A 1 72 ? 1.929 37.688 12.703 1 94.94 72 ALA A C 1
ATOM 586 O O . ALA A 1 72 ? 2.293 38.219 11.656 1 94.94 72 ALA A O 1
ATOM 587 N N . TYR A 1 73 ? 1.595 38.344 13.758 1 93.38 73 TYR A N 1
ATOM 588 C CA . TYR A 1 73 ? 1.555 39.812 13.719 1 93.38 73 TYR A CA 1
ATOM 589 C C . TYR A 1 73 ? 2.645 40.406 14.602 1 93.38 73 TYR A C 1
ATOM 591 O O . TYR A 1 73 ? 2.445 41.438 15.227 1 93.38 73 TYR A O 1
ATOM 599 N N . ARG A 1 74 ? 3.682 39.688 14.656 1 92.81 74 ARG A N 1
ATOM 600 C CA . ARG A 1 74 ? 4.812 40.156 15.438 1 92.81 74 ARG A CA 1
ATOM 601 C C . ARG A 1 74 ? 5.383 41.469 14.852 1 92.81 74 ARG A C 1
ATOM 603 O O . ARG A 1 74 ? 5.336 41.656 13.641 1 92.81 74 ARG A O 1
ATOM 610 N N . THR A 1 75 ? 5.871 42.281 15.742 1 88 75 THR A N 1
ATOM 611 C CA . THR A 1 75 ? 6.527 43.5 15.328 1 88 75 THR A CA 1
ATOM 612 C C . THR A 1 75 ? 8.031 43.438 15.57 1 88 75 THR A C 1
ATOM 614 O O . THR A 1 75 ? 8.758 44.375 15.305 1 88 75 THR A O 1
ATOM 617 N N . SER A 1 76 ? 8.461 42.312 16.078 1 85.88 76 SER A N 1
ATOM 618 C CA . SER A 1 76 ? 9.875 42.031 16.312 1 85.88 76 SER A CA 1
ATOM 619 C C . SER A 1 76 ? 10.523 41.344 15.133 1 85.88 76 SER A C 1
ATOM 621 O O . SER A 1 76 ? 9.891 41.156 14.086 1 85.88 76 SER A O 1
ATOM 623 N N . SER A 1 77 ? 11.805 41 15.406 1 87.12 77 SER A N 1
ATOM 624 C CA . SER A 1 77 ? 12.461 40.188 14.406 1 87.12 77 SER A CA 1
ATOM 625 C C . SER A 1 77 ? 11.867 38.781 14.367 1 87.12 77 SER A C 1
ATOM 627 O O . SER A 1 77 ? 10.961 38.469 15.148 1 87.12 77 SER A O 1
ATOM 629 N N . SER A 1 78 ? 12.328 38 13.492 1 90.88 78 SER A N 1
ATOM 630 C CA . SER A 1 78 ? 11.781 36.656 13.289 1 90.88 78 SER A CA 1
ATOM 631 C C . SER A 1 78 ? 12.469 35.656 14.203 1 90.88 78 SER A C 1
ATOM 633 O O . SER A 1 78 ? 12.195 34.469 14.117 1 90.88 78 SER A O 1
ATOM 635 N N . GLU A 1 79 ? 13.227 36.156 15.117 1 94.88 79 GLU A N 1
ATOM 636 C CA . GLU A 1 79 ? 13.961 35.25 16 1 94.88 79 GLU A CA 1
ATOM 637 C C . GLU A 1 79 ? 13.148 34.938 17.25 1 94.88 79 GLU A C 1
ATOM 639 O O . GLU A 1 79 ? 12.453 35.781 17.781 1 94.88 79 GLU A O 1
ATOM 644 N N . ASN A 1 80 ? 13.367 33.75 17.781 1 97.25 80 ASN A N 1
ATOM 645 C CA . ASN A 1 80 ? 12.594 33.25 18.906 1 97.25 80 ASN A CA 1
ATOM 646 C C . ASN A 1 80 ? 12.734 34.156 20.125 1 97.25 80 ASN A C 1
ATOM 648 O O . ASN A 1 80 ? 11.727 34.562 20.703 1 97.25 80 ASN A O 1
ATOM 652 N N . GLN A 1 81 ? 13.961 34.5 20.406 1 96.38 81 GLN A N 1
ATOM 653 C CA . GLN A 1 81 ? 14.211 35.281 21.609 1 96.38 81 GLN A CA 1
ATOM 654 C C . GLN A 1 81 ? 13.578 36.688 21.5 1 96.38 81 GLN A C 1
ATOM 656 O O . GLN A 1 81 ? 13.031 37.188 22.484 1 96.38 81 GLN A O 1
ATOM 661 N N . ASP A 1 82 ? 13.68 37.25 20.359 1 97.38 82 ASP A N 1
ATOM 662 C CA . ASP A 1 82 ? 13.109 38.594 20.156 1 97.38 82 ASP A CA 1
ATOM 663 C C . ASP A 1 82 ? 11.586 38.562 20.297 1 97.38 82 ASP A C 1
ATOM 665 O O . ASP A 1 82 ? 10.992 39.469 20.875 1 97.38 82 ASP A O 1
ATOM 669 N N . PHE A 1 83 ? 11.008 37.562 19.797 1 97.62 83 PHE A N 1
ATOM 670 C CA . PHE A 1 83 ? 9.562 37.375 19.906 1 97.62 83 PHE A CA 1
ATOM 671 C C . PHE A 1 83 ? 9.141 37.219 21.359 1 97.62 83 PHE A C 1
ATOM 673 O O . PHE A 1 83 ? 8.188 37.844 21.812 1 97.62 83 PHE A O 1
ATOM 680 N N . LEU A 1 84 ? 9.844 36.375 22.109 1 97.81 84 LEU A N 1
ATOM 681 C CA . LEU A 1 84 ? 9.5 36.125 23.516 1 97.81 84 LEU A CA 1
ATOM 682 C C . LEU A 1 84 ? 9.742 37.375 24.359 1 97.81 84 LEU A C 1
ATOM 684 O O . LEU A 1 84 ? 8.969 37.656 25.281 1 97.81 84 LEU A O 1
ATOM 688 N N . ASN A 1 85 ? 10.781 38.094 24.062 1 97.38 85 ASN A N 1
ATOM 689 C CA . ASN A 1 85 ? 11.023 39.375 24.719 1 97.38 85 ASN A CA 1
ATOM 690 C C . ASN A 1 85 ? 9.898 40.344 24.453 1 97.38 85 ASN A C 1
ATOM 692 O O . ASN A 1 85 ? 9.453 41.062 25.359 1 97.38 85 ASN A O 1
ATOM 696 N N . MET A 1 86 ? 9.508 40.375 23.234 1 97 86 MET A N 1
ATOM 697 C CA . MET A 1 86 ? 8.406 41.25 22.859 1 97 86 MET A CA 1
ATOM 698 C C . MET A 1 86 ? 7.156 40.938 23.688 1 97 86 MET A C 1
ATOM 700 O O . MET A 1 86 ? 6.539 41.844 24.25 1 97 86 MET A O 1
ATOM 704 N N . LEU A 1 87 ? 6.816 39.719 23.797 1 97 87 LEU A N 1
ATOM 705 C CA . LEU A 1 87 ? 5.633 39.312 24.531 1 97 87 LEU A CA 1
ATOM 706 C C . LEU A 1 87 ? 5.766 39.688 26.016 1 97 87 LEU A C 1
ATOM 708 O O . LEU A 1 87 ? 4.801 40.125 26.641 1 97 87 LEU A O 1
ATOM 712 N N . ALA A 1 88 ? 6.934 39.5 26.531 1 96.12 88 ALA A N 1
ATOM 713 C CA . ALA A 1 88 ? 7.18 39.75 27.938 1 96.12 88 ALA A CA 1
ATOM 714 C C . ALA A 1 88 ? 7.117 41.219 28.25 1 96.12 88 ALA A C 1
ATOM 716 O O . ALA A 1 88 ? 6.742 41.625 29.359 1 96.12 88 ALA A O 1
ATOM 717 N N . GLU A 1 89 ? 7.441 42.062 27.344 1 95.44 89 GLU A N 1
ATOM 718 C CA . GLU A 1 89 ? 7.586 43.5 27.578 1 95.44 89 GLU A CA 1
ATOM 719 C C . GLU A 1 89 ? 6.27 44.219 27.328 1 95.44 89 GLU A C 1
ATOM 721 O O . GLU A 1 89 ? 6.066 45.344 27.828 1 95.44 89 GLU A O 1
ATOM 726 N N . LEU A 1 90 ? 5.457 43.656 26.594 1 95.38 90 LEU A N 1
ATOM 727 C CA . LEU A 1 90 ? 4.191 44.312 26.266 1 95.38 90 LEU A CA 1
ATOM 728 C C . LEU A 1 90 ? 3.258 44.312 27.484 1 95.38 90 LEU A C 1
ATOM 730 O O . LEU A 1 90 ? 3.277 43.375 28.281 1 95.38 90 LEU A O 1
ATOM 734 N N . THR A 1 91 ? 2.398 45.312 27.547 1 95.81 91 THR A N 1
ATOM 735 C CA . THR A 1 91 ? 1.395 45.375 28.609 1 95.81 91 THR A CA 1
ATOM 736 C C . THR A 1 91 ? 0.25 44.406 28.312 1 95.81 91 THR A C 1
ATOM 738 O O . THR A 1 91 ? 0.096 43.938 27.172 1 95.81 91 THR A O 1
ATOM 741 N N . ALA A 1 92 ? -0.52 44.094 29.312 1 95.19 92 ALA A N 1
ATOM 742 C CA . ALA A 1 92 ? -1.685 43.219 29.141 1 95.19 92 ALA A CA 1
ATOM 743 C C . ALA A 1 92 ? -2.646 43.812 28.109 1 95.19 92 ALA A C 1
ATOM 745 O O . ALA A 1 92 ? -3.211 43.062 27.297 1 95.19 92 ALA A O 1
ATOM 746 N N . GLU A 1 93 ? -2.768 45.062 28.109 1 96.44 93 GLU A N 1
ATOM 747 C CA . GLU A 1 93 ? -3.682 45.719 27.203 1 96.44 93 GLU A CA 1
ATOM 748 C C . GLU A 1 93 ? -3.193 45.625 25.766 1 96.44 93 GLU A C 1
ATOM 750 O O . GLU A 1 93 ? -3.988 45.406 24.844 1 96.44 93 GLU A O 1
ATOM 755 N N . GLU A 1 94 ? -1.933 45.812 25.578 1 96 94 GLU A N 1
ATOM 756 C CA . GLU A 1 94 ? -1.356 45.75 24.25 1 96 94 GLU A CA 1
ATOM 757 C C . GLU A 1 94 ? -1.474 44.344 23.656 1 96 94 GLU A C 1
ATOM 759 O O . GLU A 1 94 ? -1.817 44.156 22.484 1 96 94 GLU A O 1
ATOM 764 N N . LEU A 1 95 ? -1.169 43.438 24.516 1 94.94 95 LEU A N 1
ATOM 765 C CA . LEU A 1 95 ? -1.241 42.031 24.078 1 94.94 95 LEU A CA 1
ATOM 766 C C . LEU A 1 95 ? -2.67 41.656 23.703 1 94.94 95 LEU A C 1
ATOM 768 O O . LEU A 1 95 ? -2.895 41 22.703 1 94.94 95 LEU A O 1
ATOM 772 N N . PHE A 1 96 ? -3.592 42.062 24.531 1 97.06 96 PHE A N 1
ATOM 773 C CA . PHE A 1 96 ? -5.008 41.812 24.281 1 97.06 96 PHE A CA 1
ATOM 774 C C . PHE A 1 96 ? -5.457 42.5 23 1 97.06 96 PHE A C 1
ATOM 776 O O . PHE A 1 96 ? -6.164 41.906 22.188 1 97.06 96 PHE A O 1
ATOM 783 N N . ALA A 1 97 ? -5.039 43.656 22.766 1 96.44 97 ALA A N 1
ATOM 784 C CA . ALA A 1 97 ? -5.449 44.469 21.609 1 96.44 97 ALA A CA 1
ATOM 785 C C . ALA A 1 97 ? -4.992 43.812 20.312 1 96.44 97 ALA A C 1
ATOM 787 O O . ALA A 1 97 ? -5.652 43.938 19.281 1 96.44 97 ALA A O 1
ATOM 788 N N . ARG A 1 98 ? -3.953 43.031 20.328 1 94.81 98 ARG A N 1
ATOM 789 C CA . ARG A 1 98 ? -3.379 42.438 19.141 1 94.81 98 ARG A CA 1
ATOM 790 C C . ARG A 1 98 ? -4.211 41.219 18.672 1 94.81 98 ARG A C 1
ATOM 792 O O . ARG A 1 98 ? -4.184 40.875 17.5 1 94.81 98 ARG A O 1
ATOM 799 N N . VAL A 1 99 ? -4.922 40.656 19.609 1 96.12 99 VAL A N 1
ATOM 800 C CA . VAL A 1 99 ? -5.578 39.406 19.219 1 96.12 99 VAL A CA 1
ATOM 801 C C . VAL A 1 99 ? -7.09 39.531 19.391 1 96.12 99 VAL A C 1
ATOM 803 O O . VAL A 1 99 ? -7.859 38.75 18.828 1 96.12 99 VAL A O 1
ATOM 806 N N . SER A 1 100 ? -7.59 40.5 20.094 1 96.44 100 SER A N 1
ATOM 807 C CA . SER A 1 100 ? -9.008 40.656 20.406 1 96.44 100 SER A CA 1
ATOM 808 C C . SER A 1 100 ? -9.844 40.812 19.156 1 96.44 100 SER A C 1
ATOM 810 O O . SER A 1 100 ? -10.977 40.344 19.078 1 96.44 100 SER A O 1
ATOM 812 N N . PRO A 1 101 ? -9.383 41.531 18.125 1 95.44 101 PRO A N 1
ATOM 813 C CA . PRO A 1 101 ? -10.172 41.625 16.891 1 95.44 101 PRO A CA 1
ATOM 814 C C . PRO A 1 101 ? -10.289 40.281 16.172 1 95.44 101 PRO A C 1
ATOM 816 O O . PRO A 1 101 ? -11.234 40.062 15.398 1 95.44 101 PRO A O 1
ATOM 819 N N . LEU A 1 102 ? -9.328 39.438 16.375 1 94.81 102 LEU A N 1
ATOM 820 C CA . LEU A 1 102 ? -9.273 38.125 15.703 1 94.81 102 LEU A CA 1
ATOM 821 C C . LEU A 1 102 ? -10.07 37.094 16.484 1 94.81 102 LEU A C 1
ATOM 823 O O . LEU A 1 102 ? -10.594 36.125 15.891 1 94.81 102 LEU A O 1
ATOM 827 N N . LEU A 1 103 ? -10 37.188 17.781 1 95.62 103 LEU A N 1
ATOM 828 C CA . LEU A 1 103 ? -10.695 36.312 18.703 1 95.62 103 LEU A CA 1
ATOM 829 C C . LEU A 1 103 ? -11.656 37.094 19.594 1 95.62 103 LEU A C 1
ATOM 831 O O . LEU A 1 103 ? -11.336 37.375 20.75 1 95.62 103 LEU A O 1
ATOM 835 N N . PRO A 1 104 ? -12.852 37.219 19.141 1 93.06 104 PRO A N 1
ATOM 836 C CA . PRO A 1 104 ? -13.766 38.156 19.828 1 93.06 104 PRO A CA 1
ATOM 837 C C . PRO A 1 104 ? -14.133 37.688 21.234 1 93.06 104 PRO A C 1
ATOM 839 O O . PRO A 1 104 ? -14.508 38.5 22.078 1 93.06 104 PRO A O 1
ATOM 842 N N . SER A 1 105 ? -14.086 36.438 21.547 1 94.19 105 SER A N 1
ATOM 843 C CA . SER A 1 105 ? -14.508 35.906 22.844 1 94.19 105 SER A CA 1
ATOM 844 C C . SER A 1 105 ? -13.352 35.938 23.844 1 94.19 105 SER A C 1
ATOM 846 O O . SER A 1 105 ? -13.547 35.625 25.016 1 94.19 105 SER A O 1
ATOM 848 N N . ILE A 1 106 ? -12.164 36.344 23.391 1 96.12 106 ILE A N 1
ATOM 849 C CA . ILE A 1 106 ? -11 36.25 24.266 1 96.12 106 ILE A CA 1
ATOM 850 C C . ILE A 1 106 ? -11.016 37.406 25.266 1 96.12 106 ILE A C 1
ATOM 852 O O . ILE A 1 106 ? -11.469 38.5 24.938 1 96.12 106 ILE A O 1
ATOM 856 N N . THR A 1 107 ? -10.508 37.156 26.484 1 97.06 107 THR A N 1
ATOM 857 C CA . THR A 1 107 ? -10.477 38.188 27.516 1 97.06 107 THR A CA 1
ATOM 858 C C . THR A 1 107 ? -9.047 38.625 27.797 1 97.06 107 THR A C 1
ATOM 860 O O . THR A 1 107 ? -8.094 37.906 27.469 1 97.06 107 THR A O 1
ATOM 863 N N . ILE A 1 108 ? -8.938 39.781 28.406 1 97 108 ILE A N 1
ATOM 864 C CA . ILE A 1 108 ? -7.621 40.281 28.781 1 97 108 ILE A CA 1
ATOM 865 C C . ILE A 1 108 ? -6.992 39.375 29.828 1 97 108 ILE A C 1
ATOM 867 O O . ILE A 1 108 ? -5.773 39.188 29.828 1 97 108 ILE A O 1
ATOM 871 N N . LYS A 1 109 ? -7.789 38.844 30.719 1 96.88 109 LYS A N 1
ATOM 872 C CA . LYS A 1 109 ? -7.309 37.906 31.734 1 96.88 109 LYS A CA 1
ATOM 873 C C . LYS A 1 109 ? -6.707 36.656 31.094 1 96.88 109 LYS A C 1
ATOM 875 O O . LYS A 1 109 ? -5.652 36.188 31.516 1 96.88 109 LYS A O 1
ATOM 880 N N . GLU A 1 110 ? -7.355 36.188 30.062 1 96.75 110 GLU A N 1
ATOM 881 C CA . GLU A 1 110 ? -6.887 34.969 29.375 1 96.75 110 GLU A CA 1
ATOM 882 C C . GLU A 1 110 ? -5.57 35.25 28.641 1 96.75 110 GLU A C 1
ATOM 884 O O . GLU A 1 110 ? -4.641 34.438 28.719 1 96.75 110 GLU A O 1
ATOM 889 N N . THR A 1 111 ? -5.512 36.375 27.969 1 97.12 111 THR A N 1
ATOM 890 C CA . THR A 1 111 ? -4.301 36.688 27.219 1 97.12 111 THR A CA 1
ATOM 891 C C . THR A 1 111 ? -3.119 36.875 28.172 1 97.12 111 THR A C 1
ATOM 893 O O . THR A 1 111 ? -2.004 36.438 27.875 1 97.12 111 THR A O 1
ATOM 896 N N . THR A 1 112 ? -3.385 37.5 29.281 1 96.88 112 THR A N 1
ATOM 897 C CA . THR A 1 112 ? -2.342 37.688 30.281 1 96.88 112 THR A CA 1
ATOM 898 C C . THR A 1 112 ? -1.87 36.344 30.828 1 96.88 112 THR A C 1
ATOM 900 O O . THR A 1 112 ? -0.668 36.125 30.984 1 96.88 112 THR A O 1
ATOM 903 N N . HIS A 1 113 ? -2.84 35.562 31.078 1 96.94 113 HIS A N 1
ATOM 904 C CA . HIS A 1 113 ? -2.521 34.219 31.609 1 96.94 113 HIS A CA 1
ATOM 905 C C . HIS A 1 113 ? -1.687 33.438 30.609 1 96.94 113 HIS A C 1
ATOM 907 O O . HIS A 1 113 ? -0.706 32.781 30.984 1 96.94 113 HIS A O 1
ATOM 913 N N . ILE A 1 114 ? -2.064 33.469 29.375 1 97.81 114 ILE A N 1
ATOM 914 C CA . ILE A 1 114 ? -1.354 32.75 28.328 1 97.81 114 ILE A CA 1
ATOM 915 C C . ILE A 1 114 ? 0.084 33.25 28.234 1 97.81 114 ILE A C 1
ATOM 917 O O . ILE A 1 114 ? 1.028 32.469 28.234 1 97.81 114 ILE A O 1
ATOM 921 N N . ARG A 1 115 ? 0.264 34.531 28.188 1 97.31 115 ARG A N 1
ATOM 922 C CA . ARG A 1 115 ? 1.597 35.125 28.125 1 97.31 115 ARG A CA 1
ATOM 923 C C . ARG A 1 115 ? 2.436 34.688 29.328 1 97.31 115 ARG A C 1
ATOM 925 O O . ARG A 1 115 ? 3.547 34.188 29.172 1 97.31 115 ARG A O 1
ATOM 932 N N . ASP A 1 116 ? 1.861 34.812 30.516 1 97.31 116 ASP A N 1
ATOM 933 C CA . ASP A 1 116 ? 2.605 34.594 31.75 1 97.31 116 ASP A CA 1
ATOM 934 C C . ASP A 1 116 ? 2.938 33.094 31.922 1 97.31 116 ASP A C 1
ATOM 936 O O . ASP A 1 116 ? 3.959 32.75 32.5 1 97.31 116 ASP A O 1
ATOM 940 N N . SER A 1 117 ? 2.098 32.281 31.406 1 97.25 117 SER A N 1
ATOM 941 C CA . SER A 1 117 ? 2.285 30.859 31.562 1 97.25 117 SER A CA 1
ATOM 942 C C . SER A 1 117 ? 3.223 30.297 30.5 1 97.25 117 SER A C 1
ATOM 944 O O . SER A 1 117 ? 4.121 29.516 30.797 1 97.25 117 SER A O 1
ATOM 946 N N . TYR A 1 118 ? 3.088 30.719 29.25 1 97.94 118 TYR A N 1
ATOM 947 C CA . TYR A 1 118 ? 3.76 30.047 28.141 1 97.94 118 TYR A CA 1
ATOM 948 C C . TYR A 1 118 ? 5.129 30.672 27.875 1 97.94 118 TYR A C 1
ATOM 950 O O . TYR A 1 118 ? 6.051 29.984 27.438 1 97.94 118 TYR A O 1
ATOM 958 N N . VAL A 1 119 ? 5.324 31.953 28.094 1 97.81 119 VAL A N 1
ATOM 959 C CA . VAL A 1 119 ? 6.562 32.625 27.719 1 97.81 119 VAL A CA 1
ATOM 960 C C . VAL A 1 119 ? 7.742 32 28.453 1 97.81 119 VAL A C 1
ATOM 962 O O . VAL A 1 119 ? 8.742 31.641 27.828 1 97.81 119 VAL A O 1
ATOM 965 N N . PRO A 1 120 ? 7.641 31.766 29.781 1 97.56 120 PRO A N 1
ATOM 966 C CA . PRO A 1 120 ? 8.766 31.109 30.453 1 97.56 120 PRO A CA 1
ATOM 967 C C . PRO A 1 120 ? 9.023 29.703 29.922 1 97.56 120 PRO A C 1
ATOM 969 O O . PRO A 1 120 ? 10.18 29.281 29.828 1 97.56 120 PRO A O 1
ATOM 972 N N . LEU A 1 121 ? 8.023 28.984 29.594 1 98.06 121 LEU A N 1
ATOM 973 C CA . LEU A 1 121 ? 8.172 27.625 29.094 1 98.06 121 LEU A CA 1
ATOM 974 C C . LEU A 1 121 ? 8.797 27.625 27.688 1 98.06 121 LEU A C 1
ATOM 976 O O . LEU A 1 121 ? 9.641 26.781 27.391 1 98.06 121 LEU A O 1
ATOM 980 N N . LEU A 1 122 ? 8.359 28.531 26.891 1 98.31 122 LEU A N 1
ATOM 981 C CA . LEU A 1 122 ? 8.875 28.625 25.531 1 98.31 122 LEU A CA 1
ATOM 982 C C . LEU A 1 122 ? 10.344 29.047 25.531 1 98.31 122 LEU A C 1
ATOM 984 O O . LEU A 1 122 ? 11.117 28.625 24.672 1 98.31 122 LEU A O 1
ATOM 988 N N . ARG A 1 123 ? 10.719 29.844 26.516 1 97.75 123 ARG A N 1
ATOM 989 C CA . ARG A 1 123 ? 12.133 30.188 26.672 1 97.75 123 ARG A CA 1
ATOM 990 C C . ARG A 1 123 ? 12.977 28.953 26.969 1 97.75 123 ARG A C 1
ATOM 992 O O . ARG A 1 123 ? 14.047 28.781 26.391 1 97.75 123 ARG A O 1
ATOM 999 N N . LEU A 1 124 ? 12.461 28.172 27.844 1 97.5 124 LEU A N 1
ATOM 1000 C CA . LEU A 1 124 ? 13.148 26.922 28.172 1 97.5 124 LEU A CA 1
ATOM 1001 C C . LEU A 1 124 ? 13.234 26.016 26.938 1 97.5 124 LEU A C 1
ATOM 1003 O O . LEU A 1 124 ? 14.289 25.438 26.656 1 97.5 124 LEU A O 1
ATOM 1007 N N . TRP A 1 125 ? 12.164 25.938 26.281 1 97.69 125 TRP A N 1
ATOM 1008 C CA . TRP A 1 125 ? 12.094 25.094 25.094 1 97.69 125 TRP A CA 1
ATOM 1009 C C . TRP A 1 125 ? 13.062 25.562 24.016 1 97.69 125 TRP A C 1
ATOM 1011 O O . TRP A 1 125 ? 13.766 24.75 23.406 1 97.69 125 TRP A O 1
ATOM 1021 N N . ASP A 1 126 ? 13.07 26.859 23.797 1 97.38 126 ASP A N 1
ATOM 1022 C CA . ASP A 1 126 ? 13.992 27.438 22.828 1 97.38 126 ASP A CA 1
ATOM 1023 C C . ASP A 1 126 ? 15.445 27.141 23.203 1 97.38 126 ASP A C 1
ATOM 1025 O O . ASP A 1 126 ? 16.234 26.734 22.344 1 97.38 126 ASP A O 1
ATOM 1029 N N . GLN A 1 127 ? 15.766 27.266 24.406 1 96.12 127 GLN A N 1
ATOM 1030 C CA . GLN A 1 127 ? 17.125 27.109 24.906 1 96.12 127 GLN A CA 1
ATOM 1031 C C . GLN A 1 127 ? 17.578 25.656 24.828 1 96.12 127 GLN A C 1
ATOM 1033 O O . GLN A 1 127 ? 18.719 25.375 24.438 1 96.12 127 GLN A O 1
ATOM 1038 N N . HIS A 1 128 ? 16.703 24.75 25.094 1 96.31 128 HIS A N 1
ATOM 1039 C CA . HIS A 1 128 ? 17.141 23.391 25.312 1 96.31 128 HIS A CA 1
ATOM 1040 C C . HIS A 1 128 ? 16.797 22.484 24.125 1 96.31 128 HIS A C 1
ATOM 1042 O O . HIS A 1 128 ? 17.344 21.391 24 1 96.31 128 HIS A O 1
ATOM 1048 N N . TYR A 1 129 ? 15.898 22.984 23.328 1 96.19 129 TYR A N 1
ATOM 1049 C CA . TYR A 1 129 ? 15.547 22.141 22.188 1 96.19 129 TYR A CA 1
ATOM 1050 C C . TYR A 1 129 ? 15.789 22.859 20.875 1 96.19 129 TYR A C 1
ATOM 1052 O O . TYR A 1 129 ? 16.578 22.422 20.047 1 96.19 129 TYR A O 1
ATOM 1060 N N . CYS A 1 130 ? 15.195 24.047 20.672 1 95.81 130 CYS A N 1
ATOM 1061 C CA . CYS A 1 130 ? 15.188 24.703 19.375 1 95.81 130 CYS A CA 1
ATOM 1062 C C . CYS A 1 130 ? 16.609 25.062 18.938 1 95.81 130 CYS A C 1
ATOM 1064 O O . CYS A 1 130 ? 16.922 25 17.75 1 95.81 130 CYS A O 1
ATOM 1066 N N . ARG A 1 131 ? 17.422 25.406 19.797 1 92.06 131 ARG A N 1
ATOM 1067 C CA . ARG A 1 131 ? 18.781 25.797 19.469 1 92.06 131 ARG A CA 1
ATOM 1068 C C . ARG A 1 131 ? 19.609 24.609 18.984 1 92.06 131 ARG A C 1
ATOM 1070 O O . ARG A 1 131 ? 20.641 24.781 18.344 1 92.06 131 ARG A O 1
ATOM 1077 N N . SER A 1 132 ? 19.141 23.469 19.297 1 89.5 132 SER A N 1
ATOM 1078 C CA . SER A 1 132 ? 19.875 22.266 18.891 1 89.5 132 SER A CA 1
ATOM 1079 C C . SER A 1 132 ? 19.438 21.797 17.516 1 89.5 132 SER A C 1
ATOM 1081 O O . SER A 1 132 ? 20.047 20.875 16.953 1 89.5 132 SER A O 1
ATOM 1083 N N . ILE A 1 133 ? 18.406 22.375 17 1 86.69 133 ILE A N 1
ATOM 1084 C CA . ILE A 1 133 ? 17.922 21.984 15.68 1 86.69 133 ILE A CA 1
ATOM 1085 C C . ILE A 1 133 ? 18.922 22.406 14.602 1 86.69 133 ILE A C 1
ATOM 1087 O O . ILE A 1 133 ? 19.469 23.5 14.664 1 86.69 133 ILE A O 1
ATOM 1091 N N . SER A 1 134 ? 19.078 21.531 13.688 1 80.69 134 SER A N 1
ATOM 1092 C CA . SER A 1 134 ? 20.031 21.766 12.609 1 80.69 134 SER A CA 1
ATOM 1093 C C . SER A 1 134 ? 19.703 23.062 11.859 1 80.69 134 SER A C 1
ATOM 1095 O O . SER A 1 134 ? 18.531 23.344 11.602 1 80.69 134 SER A O 1
ATOM 1097 N N . GLU A 1 135 ? 20.672 23.766 11.492 1 83.31 135 GLU A N 1
ATOM 1098 C CA . GLU A 1 135 ? 20.516 24.984 10.703 1 83.31 135 GLU A CA 1
ATOM 1099 C C . GLU A 1 135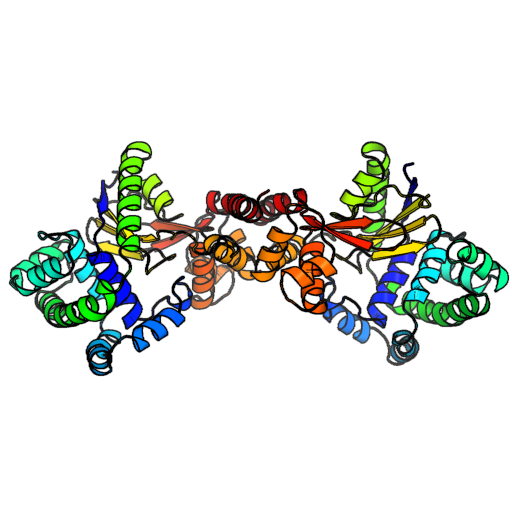 ? 19.953 24.672 9.32 1 83.31 135 GLU A C 1
ATOM 1101 O O . GLU A 1 135 ? 19.344 25.547 8.68 1 83.31 135 GLU A O 1
ATOM 1106 N N . ASP A 1 136 ? 20.109 23.484 8.953 1 86.38 136 ASP A N 1
ATOM 1107 C CA . ASP A 1 136 ? 19.578 23.062 7.656 1 86.38 136 ASP A CA 1
ATOM 1108 C C . ASP A 1 136 ? 18.062 23.203 7.605 1 86.38 136 ASP A C 1
ATOM 1110 O O . ASP A 1 136 ? 17.5 23.562 6.57 1 86.38 136 ASP A O 1
ATOM 1114 N N . HIS A 1 137 ? 17.469 23 8.742 1 88.56 137 HIS A N 1
ATOM 1115 C CA . HIS A 1 137 ? 16.016 23.109 8.797 1 88.56 137 HIS A CA 1
ATOM 1116 C C . HIS A 1 137 ? 15.562 24.531 8.445 1 88.56 137 HIS A C 1
ATOM 1118 O O . HIS A 1 137 ? 14.633 24.703 7.664 1 88.56 137 HIS A O 1
ATOM 1124 N N . ARG A 1 138 ? 16.25 25.484 9.016 1 91 138 ARG A N 1
ATOM 1125 C CA . ARG A 1 138 ? 15.906 26.875 8.75 1 91 138 ARG A CA 1
ATOM 1126 C C . ARG A 1 138 ? 16.062 27.203 7.273 1 91 138 ARG A C 1
ATOM 1128 O O . ARG A 1 138 ? 15.195 27.859 6.684 1 91 138 ARG A O 1
ATOM 1135 N N . THR A 1 139 ? 17.141 26.672 6.742 1 92.56 139 THR A N 1
ATOM 1136 C CA . THR A 1 139 ? 17.406 26.922 5.332 1 92.56 139 THR A CA 1
ATOM 1137 C C . THR A 1 139 ? 16.312 26.297 4.457 1 92.56 139 THR A C 1
ATOM 1139 O O . THR A 1 139 ? 15.812 26.953 3.541 1 92.56 139 THR A O 1
ATOM 1142 N N . TRP A 1 140 ? 15.906 25.156 4.781 1 91.25 140 TRP A N 1
ATOM 1143 C CA . TRP A 1 140 ? 14.875 24.469 4.016 1 91.25 140 TRP A CA 1
ATOM 1144 C C . TRP A 1 140 ? 13.555 25.219 4.074 1 91.25 140 TRP A C 1
ATOM 1146 O O . TRP A 1 140 ? 12.875 25.391 3.057 1 91.25 140 TRP A O 1
ATOM 1156 N N . LEU A 1 141 ? 13.25 25.703 5.211 1 94.88 141 LEU A N 1
ATOM 1157 C CA . LEU A 1 141 ? 11.984 26.406 5.414 1 94.88 141 LEU A CA 1
ATOM 1158 C C . LEU A 1 141 ? 11.977 27.734 4.652 1 94.88 141 LEU A C 1
ATOM 1160 O O . LEU A 1 141 ? 10.984 28.078 4.008 1 94.88 141 LEU A O 1
ATOM 1164 N N . GLU A 1 142 ? 13.07 28.406 4.707 1 95.44 142 GLU A N 1
ATOM 1165 C CA . GLU A 1 142 ? 13.188 29.688 4.012 1 95.44 142 GLU A CA 1
ATOM 1166 C C . GLU A 1 142 ? 13.133 29.5 2.5 1 95.44 142 GLU A C 1
ATOM 1168 O O . GLU A 1 142 ? 12.461 30.266 1.8 1 95.44 142 GLU A O 1
ATOM 1173 N N . GLU A 1 143 ? 13.82 28.516 2.076 1 95.25 143 GLU A N 1
ATOM 1174 C CA . GLU A 1 143 ? 13.82 28.234 0.646 1 95.25 143 GLU A CA 1
ATOM 1175 C C . GLU A 1 143 ? 12.422 27.859 0.158 1 95.25 143 GLU A C 1
ATOM 1177 O O . GLU A 1 143 ? 11.992 28.297 -0.908 1 95.25 143 GLU A O 1
ATOM 1182 N N . ASP A 1 144 ? 11.805 27.078 0.901 1 96.19 144 ASP A N 1
ATOM 1183 C CA . ASP A 1 144 ? 10.453 26.672 0.531 1 96.19 144 ASP A CA 1
ATOM 1184 C C . ASP A 1 144 ? 9.508 27.875 0.511 1 96.19 144 ASP A C 1
ATOM 1186 O O . ASP A 1 144 ? 8.727 28.031 -0.43 1 96.19 144 ASP A O 1
ATOM 1190 N N . ALA A 1 145 ? 9.578 28.719 1.524 1 96.94 145 ALA A N 1
ATOM 1191 C CA . ALA A 1 145 ? 8.742 29.906 1.596 1 96.94 145 ALA A CA 1
ATOM 1192 C C . ALA A 1 145 ? 8.969 30.812 0.386 1 96.94 145 ALA A C 1
ATOM 1194 O O . ALA A 1 145 ? 8.008 31.344 -0.183 1 96.94 145 ALA A O 1
ATOM 1195 N N . ASP A 1 146 ? 10.211 30.922 0.024 1 97 146 ASP A N 1
ATOM 1196 C CA . ASP A 1 146 ? 10.547 31.75 -1.137 1 97 146 ASP A CA 1
ATOM 1197 C C . ASP A 1 146 ? 9.93 31.172 -2.41 1 97 146 ASP A C 1
ATOM 1199 O O . ASP A 1 146 ? 9.406 31.922 -3.242 1 97 146 ASP A O 1
ATOM 1203 N N . GLU A 1 147 ? 9.992 29.938 -2.498 1 96.69 147 GLU A N 1
ATOM 1204 C CA . GLU A 1 147 ? 9.375 29.281 -3.639 1 96.69 147 GLU A CA 1
ATOM 1205 C C . GLU A 1 147 ? 7.867 29.547 -3.674 1 96.69 147 GLU A C 1
ATOM 1207 O O . GLU A 1 147 ? 7.309 29.844 -4.73 1 96.69 147 GLU A O 1
ATOM 1212 N N . LYS A 1 148 ? 7.246 29.391 -2.588 1 97.75 148 LYS A N 1
ATOM 1213 C CA . LYS A 1 148 ? 5.801 29.594 -2.529 1 97.75 148 LYS A CA 1
ATOM 1214 C C . LYS A 1 148 ? 5.434 31.031 -2.826 1 97.75 148 LYS A C 1
ATOM 1216 O O . LYS A 1 148 ? 4.406 31.312 -3.455 1 97.75 148 LYS A O 1
ATOM 1221 N N . ARG A 1 149 ? 6.285 32 -2.408 1 96.94 149 ARG A N 1
ATOM 1222 C CA . ARG A 1 149 ? 6.051 33.406 -2.736 1 96.94 149 ARG A CA 1
ATOM 1223 C C . ARG A 1 149 ? 6.09 33.625 -4.242 1 96.94 149 ARG A C 1
ATOM 1225 O O . ARG A 1 149 ? 5.246 34.344 -4.793 1 96.94 149 ARG A O 1
ATOM 1232 N N . THR A 1 150 ? 7.031 32.969 -4.809 1 96.69 150 THR A N 1
ATOM 1233 C CA . THR A 1 150 ? 7.164 33.062 -6.258 1 96.69 150 THR A CA 1
ATOM 1234 C C . THR A 1 150 ? 5.953 32.438 -6.953 1 96.69 150 THR A C 1
ATOM 1236 O O . THR A 1 150 ? 5.391 33.031 -7.875 1 96.69 150 THR A O 1
ATOM 1239 N N . LEU A 1 151 ? 5.516 31.344 -6.461 1 96.12 151 LEU A N 1
ATOM 1240 C CA . LEU A 1 151 ? 4.41 30.609 -7.062 1 96.12 151 LEU A CA 1
ATOM 1241 C C . LEU A 1 151 ? 3.092 31.344 -6.855 1 96.12 151 LEU A C 1
ATOM 1243 O O . LEU A 1 151 ? 2.193 31.281 -7.699 1 96.12 151 LEU A O 1
ATOM 1247 N N . LEU A 1 152 ? 2.988 32.031 -5.723 1 95.25 152 LEU A N 1
ATOM 1248 C CA . LEU A 1 152 ? 1.781 32.781 -5.434 1 95.25 152 LEU A CA 1
ATOM 1249 C C . LEU A 1 152 ? 1.486 33.781 -6.555 1 95.25 152 LEU A C 1
ATOM 1251 O O . LEU A 1 152 ? 0.331 33.969 -6.949 1 95.25 152 LEU A O 1
ATOM 1255 N N . GLY A 1 153 ? 2.469 34.406 -7.105 1 93.06 153 GLY A N 1
ATOM 1256 C CA . GLY A 1 153 ? 2.316 35.344 -8.203 1 93.06 153 GLY A CA 1
ATOM 1257 C C . GLY A 1 153 ? 1.898 34.688 -9.5 1 93.06 153 GLY A C 1
ATOM 1258 O O . GLY A 1 153 ? 1.296 35.344 -10.367 1 93.06 153 GLY A O 1
ATOM 1259 N N . LYS A 1 154 ? 2.105 33.375 -9.555 1 93.94 154 LYS A N 1
ATOM 1260 C CA . LYS A 1 154 ? 1.905 32.688 -10.82 1 93.94 154 LYS A CA 1
ATOM 1261 C C . LYS A 1 154 ? 0.573 31.938 -10.836 1 93.94 154 LYS A C 1
ATOM 1263 O O . LYS A 1 154 ? -0.068 31.812 -11.875 1 93.94 154 LYS A O 1
ATOM 1268 N N . MET A 1 155 ? 0.122 31.391 -9.742 1 92.25 155 MET A N 1
ATOM 1269 C CA . MET A 1 155 ? -1.027 30.484 -9.805 1 92.25 155 MET A CA 1
ATOM 1270 C C . MET A 1 155 ? -2.199 31.047 -9 1 92.25 155 MET A C 1
ATOM 1272 O O . MET A 1 155 ? -3.326 30.562 -9.125 1 92.25 155 MET A O 1
ATOM 1276 N N . GLY A 1 156 ? -1.971 32.062 -8.141 1 91.25 156 GLY A N 1
ATOM 1277 C CA . GLY A 1 156 ? -3.043 32.625 -7.344 1 91.25 156 GLY A CA 1
ATOM 1278 C C . GLY A 1 156 ? -3.211 31.969 -5.992 1 91.25 156 GLY A C 1
ATOM 1279 O O . GLY A 1 156 ? -2.633 30.906 -5.742 1 91.25 156 GLY A O 1
ATOM 1280 N N . PRO A 1 157 ? -4.043 32.5 -5.168 1 93.38 157 PRO A N 1
ATOM 1281 C CA . PRO A 1 157 ? -4.133 32.125 -3.76 1 93.38 157 PRO A CA 1
ATOM 1282 C C . PRO A 1 157 ? -4.703 30.703 -3.574 1 93.38 157 PRO A C 1
ATOM 1284 O O . PRO A 1 157 ? -4.082 29.875 -2.912 1 93.38 157 PRO A O 1
ATOM 1287 N N . GLU A 1 158 ? -5.84 30.375 -4.188 1 92.88 158 GLU A N 1
ATOM 1288 C CA . GLU A 1 158 ? -6.508 29.109 -3.967 1 92.88 158 GLU A CA 1
ATOM 1289 C C . GLU A 1 158 ? -5.645 27.938 -4.441 1 92.88 158 GLU A C 1
ATOM 1291 O O . GLU A 1 158 ? -5.48 26.953 -3.73 1 92.88 158 GLU A O 1
ATOM 1296 N N . LEU A 1 159 ? -5.078 28.062 -5.582 1 93.88 159 LEU A N 1
ATOM 1297 C CA . LEU A 1 159 ? -4.246 27.016 -6.16 1 93.88 159 LEU A CA 1
ATOM 1298 C C . LEU A 1 159 ? -2.955 26.844 -5.363 1 93.88 159 LEU A C 1
ATOM 1300 O O . LEU A 1 159 ? -2.482 25.719 -5.176 1 93.88 159 LEU A O 1
ATOM 1304 N N . LEU A 1 160 ? -2.436 27.938 -4.883 1 95.94 160 LEU A N 1
ATOM 1305 C CA . LEU A 1 160 ? -1.218 27.859 -4.086 1 95.94 160 LEU A CA 1
ATOM 1306 C C . LEU A 1 160 ? -1.471 27.094 -2.785 1 95.94 160 LEU A C 1
ATOM 1308 O O . LEU A 1 160 ? -0.658 26.266 -2.379 1 95.94 160 LEU A O 1
ATOM 1312 N N . ILE A 1 161 ? -2.592 27.406 -2.182 1 95.75 161 ILE A N 1
ATOM 1313 C CA . ILE A 1 161 ? -2.92 26.766 -0.919 1 95.75 161 ILE A CA 1
ATOM 1314 C C . ILE A 1 161 ? -3.045 25.25 -1.135 1 95.75 161 ILE A C 1
ATOM 1316 O O . ILE A 1 161 ? -2.467 24.469 -0.386 1 95.75 161 ILE A O 1
ATOM 1320 N N . GLU A 1 162 ? -3.742 24.906 -2.137 1 94.62 162 GLU A N 1
ATOM 1321 C CA . GLU A 1 162 ? -3.91 23.484 -2.418 1 94.62 162 GLU A CA 1
ATOM 1322 C C . GLU A 1 162 ? -2.566 22.812 -2.693 1 94.62 162 GLU A C 1
ATOM 1324 O O . GLU A 1 162 ? -2.307 21.703 -2.209 1 94.62 162 GLU A O 1
ATOM 1329 N N . TYR A 1 163 ? -1.819 23.516 -3.443 1 93.38 163 TYR A N 1
ATOM 1330 C CA . TYR A 1 163 ? -0.503 22.984 -3.797 1 93.38 163 TYR A CA 1
ATOM 1331 C C . TYR A 1 163 ? 0.372 22.828 -2.559 1 93.38 163 TYR A C 1
ATOM 1333 O O . TYR A 1 163 ? 0.947 21.766 -2.328 1 93.38 163 TYR A O 1
ATOM 1341 N N . ALA A 1 164 ? 0.465 23.828 -1.743 1 94.88 164 ALA A N 1
ATOM 1342 C CA . ALA A 1 164 ? 1.338 23.844 -0.573 1 94.88 164 ALA A CA 1
ATOM 1343 C C . ALA A 1 164 ? 0.893 22.812 0.459 1 94.88 164 ALA A C 1
ATOM 1345 O O . ALA A 1 164 ? 1.726 22.172 1.108 1 94.88 164 ALA A O 1
ATOM 1346 N N . THR A 1 165 ? -0.387 22.609 0.543 1 94.75 165 THR A N 1
ATOM 1347 C CA . THR A 1 165 ? -0.944 21.766 1.589 1 94.75 165 THR A CA 1
ATOM 1348 C C . THR A 1 165 ? -1.228 20.359 1.052 1 94.75 165 THR A C 1
ATOM 1350 O O . THR A 1 165 ? -1.708 19.5 1.785 1 94.75 165 THR A O 1
ATOM 1353 N N . ALA A 1 166 ? -1.035 20.172 -0.123 1 91.56 166 ALA A N 1
ATOM 1354 C CA . ALA A 1 166 ? -1.329 18.891 -0.786 1 91.56 166 ALA A CA 1
ATOM 1355 C C . ALA A 1 166 ? -2.809 18.547 -0.664 1 91.56 166 ALA A C 1
ATOM 1357 O O . ALA A 1 166 ? -3.156 17.422 -0.307 1 91.56 166 ALA A O 1
ATOM 1358 N N . GLY A 1 167 ? -3.707 19.672 -0.83 1 94.19 167 GLY A N 1
ATOM 1359 C CA . GLY A 1 167 ? -5.078 19.219 -1.006 1 94.19 167 GLY A CA 1
ATOM 1360 C C . GLY A 1 167 ? -6.07 19.953 -0.136 1 94.19 167 GLY A C 1
ATOM 1361 O O . GLY A 1 167 ? -7.246 19.594 -0.075 1 94.19 167 GLY A O 1
ATOM 1362 N N . VAL A 1 168 ? -5.664 21 0.59 1 94.69 168 VAL A N 1
ATOM 1363 C CA . VAL A 1 168 ? -6.648 21.781 1.32 1 94.69 168 VAL A CA 1
ATOM 1364 C C . VAL A 1 168 ? -7.25 22.844 0.398 1 94.69 168 VAL A C 1
ATOM 1366 O O . VAL A 1 168 ? -6.516 23.578 -0.264 1 94.69 168 VAL A O 1
ATOM 1369 N N . ILE A 1 169 ? -8.508 22.891 0.319 1 93.38 169 ILE A N 1
ATOM 1370 C CA . ILE A 1 169 ? -9.227 23.844 -0.511 1 93.38 169 ILE A CA 1
ATOM 1371 C C . ILE A 1 169 ? -9.906 24.891 0.374 1 93.38 169 ILE A C 1
ATOM 1373 O O . ILE A 1 169 ? -10.766 24.547 1.195 1 93.38 169 ILE A O 1
ATOM 1377 N N . VAL A 1 170 ? -9.5 26.094 0.232 1 92.31 170 VAL A N 1
ATOM 1378 C CA . VAL A 1 170 ? -10.133 27.203 0.935 1 92.31 170 VAL A CA 1
ATOM 1379 C C . VAL A 1 170 ? -10.977 28.031 -0.042 1 92.31 170 VAL A C 1
ATOM 1381 O O . VAL A 1 170 ? -10.438 28.812 -0.822 1 92.31 170 VAL A O 1
ATOM 1384 N N . GLU A 1 171 ? -12.172 27.781 0.037 1 85.94 171 GLU A N 1
ATOM 1385 C CA . GLU A 1 171 ? -13.062 28.531 -0.842 1 85.94 171 GLU A CA 1
ATOM 1386 C C . GLU A 1 171 ? -13.234 29.969 -0.353 1 85.94 171 GLU A C 1
ATOM 1388 O O . GLU A 1 171 ? -13.273 30.219 0.854 1 85.94 171 GLU A O 1
ATOM 1393 N N . PRO A 1 172 ? -13.32 30.828 -1.372 1 84.69 172 PRO A N 1
ATOM 1394 C CA . PRO A 1 172 ? -13.664 32.188 -0.945 1 84.69 172 PRO A CA 1
ATOM 1395 C C . PRO A 1 172 ? -14.984 32.25 -0.185 1 84.69 172 PRO A C 1
ATOM 1397 O O . PRO A 1 172 ? -15.961 31.594 -0.573 1 84.69 172 PRO A O 1
ATOM 1400 N N . MET A 1 173 ? -14.883 32.812 0.944 1 81.94 173 MET A N 1
ATOM 1401 C CA . MET A 1 173 ? -16.078 32.906 1.769 1 81.94 173 MET A CA 1
ATOM 1402 C C . MET A 1 173 ? -16.188 34.312 2.387 1 81.94 173 MET A C 1
ATOM 1404 O O . MET A 1 173 ? -15.18 34.969 2.588 1 81.94 173 MET A O 1
ATOM 1408 N N . PRO A 1 174 ? -17.484 34.625 2.652 1 81.88 174 PRO A N 1
ATOM 1409 C CA . PRO A 1 174 ? -17.656 35.906 3.309 1 81.88 174 PRO A CA 1
ATOM 1410 C C . PRO A 1 174 ? -16.938 36 4.66 1 81.88 174 PRO A C 1
ATOM 1412 O O . PRO A 1 174 ? -17 35.031 5.445 1 81.88 174 PRO A O 1
ATOM 1415 N N . GLY A 1 175 ? -16.125 37.031 4.832 1 83.81 175 GLY A N 1
ATOM 1416 C CA . GLY A 1 175 ? -15.492 37.25 6.121 1 83.81 175 GLY A CA 1
ATOM 1417 C C . GLY A 1 175 ? -14.039 36.812 6.148 1 83.81 175 GLY A C 1
ATOM 1418 O O . GLY A 1 175 ? -13.305 37.125 7.074 1 83.81 175 GLY A O 1
ATOM 1419 N N . LEU A 1 176 ? -13.633 36.062 5.168 1 89.94 176 LEU A N 1
ATOM 1420 C CA . LEU A 1 176 ? -12.227 35.688 5.105 1 89.94 176 LEU A CA 1
ATOM 1421 C C . LEU A 1 176 ? -11.445 36.688 4.242 1 89.94 176 LEU A C 1
ATOM 1423 O O . LEU A 1 176 ? -11.617 36.719 3.02 1 89.94 176 LEU A O 1
ATOM 1427 N N . ASP A 1 177 ? -10.562 37.406 4.871 1 92.75 177 ASP A N 1
ATOM 1428 C CA . ASP A 1 177 ? -9.836 38.438 4.168 1 92.75 177 ASP A CA 1
ATOM 1429 C C . ASP A 1 177 ? -8.391 38.031 3.891 1 92.75 177 ASP A C 1
ATOM 1431 O O . ASP A 1 177 ? -7.777 38.5 2.93 1 92.75 177 ASP A O 1
ATOM 1435 N N . GLU A 1 178 ? -7.922 37.188 4.789 1 94.88 178 GLU A N 1
ATOM 1436 C CA . GLU A 1 178 ? -6.5 36.875 4.68 1 94.88 178 GLU A CA 1
ATOM 1437 C C . GLU A 1 178 ? -6.207 35.438 5.156 1 94.88 178 GLU A C 1
ATOM 1439 O O . GLU A 1 178 ? -6.828 34.969 6.105 1 94.88 178 GLU A O 1
ATOM 1444 N N . VAL A 1 179 ? -5.273 34.812 4.43 1 95.56 179 VAL A N 1
ATOM 1445 C CA . VAL A 1 179 ? -4.738 33.5 4.852 1 95.56 179 VAL A CA 1
ATOM 1446 C C . VAL A 1 179 ? -3.219 33.594 4.984 1 95.56 179 VAL A C 1
ATOM 1448 O O . VAL A 1 179 ? -2.529 34 4.039 1 95.56 179 VAL A O 1
ATOM 1451 N N . ILE A 1 180 ? -2.717 33.312 6.129 1 97.06 180 ILE A N 1
ATOM 1452 C CA . ILE A 1 180 ? -1.272 33.25 6.336 1 97.06 180 ILE A CA 1
ATOM 1453 C C . ILE A 1 180 ? -0.784 31.812 6.289 1 97.06 180 ILE A C 1
ATOM 1455 O O . ILE A 1 180 ? -1.2 30.984 7.105 1 97.06 180 ILE A O 1
ATOM 1459 N N . LEU A 1 181 ? 0.098 31.531 5.34 1 97.06 181 LEU A N 1
ATOM 1460 C CA . LEU A 1 181 ? 0.705 30.219 5.184 1 97.06 181 LEU A CA 1
ATOM 1461 C C . LEU A 1 181 ? 2.135 30.203 5.715 1 97.06 181 LEU A C 1
ATOM 1463 O O . LEU A 1 181 ? 2.91 31.125 5.434 1 97.06 181 LEU A O 1
ATOM 1467 N N . PHE A 1 182 ? 2.426 29.219 6.449 1 97.06 182 PHE A N 1
ATOM 1468 C CA . PHE A 1 182 ? 3.826 29.109 6.836 1 97.06 182 PHE A CA 1
ATOM 1469 C C . PHE A 1 182 ? 4.273 27.656 6.812 1 97.06 182 PHE A C 1
ATOM 1471 O O . PHE A 1 182 ? 3.49 26.75 7.121 1 97.06 182 PHE A O 1
ATOM 1478 N N . PRO A 1 183 ? 5.531 27.359 6.469 1 96.62 183 PRO A N 1
ATOM 1479 C CA . PRO A 1 183 ? 6.07 26 6.387 1 96.62 183 PRO A CA 1
ATOM 1480 C C . PRO A 1 183 ? 6.5 25.453 7.746 1 96.62 183 PRO A C 1
ATOM 1482 O O . PRO A 1 183 ? 6.801 26.234 8.664 1 96.62 183 PRO A O 1
ATOM 1485 N N . THR A 1 184 ? 6.441 24.188 7.844 1 94.81 184 THR A N 1
ATOM 1486 C CA . THR A 1 184 ? 6.902 23.547 9.062 1 94.81 184 THR A CA 1
ATOM 1487 C C . THR A 1 184 ? 7.527 22.188 8.758 1 94.81 184 THR A C 1
ATOM 1489 O O . THR A 1 184 ? 7.23 21.578 7.727 1 94.81 184 THR A O 1
ATOM 1492 N N . VAL A 1 185 ? 8.383 21.703 9.664 1 91.38 185 VAL A N 1
ATOM 1493 C CA . VAL A 1 185 ? 8.984 20.375 9.523 1 91.38 185 VAL A CA 1
ATOM 1494 C C . VAL A 1 185 ? 8.492 19.453 10.633 1 91.38 185 VAL A C 1
ATOM 1496 O O . VAL A 1 185 ? 8.406 18.25 10.453 1 91.38 185 VAL A O 1
ATOM 1499 N N . HIS A 1 186 ? 8.109 20 11.742 1 92.12 186 HIS A N 1
ATOM 1500 C CA . HIS A 1 186 ? 7.77 19.203 12.914 1 92.12 186 HIS A CA 1
ATOM 1501 C C . HIS A 1 186 ? 6.375 18.594 12.781 1 92.12 186 HIS A C 1
ATOM 1503 O O . HIS A 1 186 ? 6.098 17.531 13.328 1 92.12 186 HIS A O 1
ATOM 1509 N N . ASN A 1 187 ? 5.531 19.219 12 1 91.38 187 ASN A N 1
ATOM 1510 C CA . ASN A 1 187 ? 4.16 18.734 11.867 1 91.38 187 ASN A CA 1
ATOM 1511 C C . ASN A 1 187 ? 3.969 17.938 10.586 1 91.38 187 ASN A C 1
ATOM 1513 O O . ASN A 1 187 ? 2.844 17.578 10.227 1 91.38 187 ASN A O 1
ATOM 1517 N N . ARG A 1 188 ? 5.059 17.719 10.008 1 88.69 188 ARG A N 1
ATOM 1518 C CA . ARG A 1 188 ? 4.973 16.906 8.797 1 88.69 188 ARG A CA 1
ATOM 1519 C C . ARG A 1 188 ? 4.387 15.539 9.094 1 88.69 188 ARG A C 1
ATOM 1521 O O . ARG A 1 188 ? 4.781 14.891 10.07 1 88.69 188 ARG A O 1
ATOM 1528 N N . PRO A 1 189 ? 3.471 15.188 8.352 1 90.88 189 PRO A N 1
ATOM 1529 C CA . PRO A 1 189 ? 2.881 15.727 7.125 1 90.88 189 PRO A CA 1
ATOM 1530 C C . PRO A 1 189 ? 1.508 16.359 7.355 1 90.88 189 PRO A C 1
ATOM 1532 O O . PRO A 1 189 ? 0.703 16.438 6.426 1 90.88 189 PRO A O 1
ATOM 1535 N N . ILE A 1 190 ? 1.223 16.719 8.492 1 91.94 190 ILE A N 1
ATOM 1536 C CA . ILE A 1 190 ? -0.119 17.156 8.852 1 91.94 190 ILE A CA 1
ATOM 1537 C C . ILE A 1 190 ? -0.241 18.672 8.609 1 91.94 190 ILE A C 1
ATOM 1539 O O . ILE A 1 190 ? 0.675 19.422 8.93 1 91.94 190 ILE A O 1
ATOM 1543 N N . ASN A 1 191 ? -1.358 19.047 8.07 1 93.62 191 ASN A N 1
ATOM 1544 C CA . ASN A 1 191 ? -1.736 20.453 8.016 1 93.62 191 ASN A CA 1
ATOM 1545 C C . ASN A 1 191 ? -2.49 20.891 9.273 1 93.62 191 ASN A C 1
ATOM 1547 O O . ASN A 1 191 ? -3.307 20.125 9.797 1 93.62 191 ASN A O 1
ATOM 1551 N N . MET A 1 192 ? -2.178 22.016 9.719 1 91.19 192 MET A N 1
ATOM 1552 C CA . MET A 1 192 ? -2.926 22.594 10.828 1 91.19 192 MET A CA 1
ATOM 1553 C C . MET A 1 192 ? -3.404 24 10.477 1 91.19 192 MET A C 1
ATOM 1555 O O . MET A 1 192 ? -2.693 24.75 9.805 1 91.19 192 MET A O 1
ATOM 1559 N N . TYR A 1 193 ? -4.516 24.359 10.852 1 90.88 193 TYR A N 1
ATOM 1560 C CA . TYR A 1 193 ? -5.008 25.703 10.562 1 90.88 193 TYR A CA 1
ATOM 1561 C C . TYR A 1 193 ? -5.816 26.25 11.727 1 90.88 193 TYR A C 1
ATOM 1563 O O . TYR A 1 193 ? -6.52 25.5 12.414 1 90.88 193 TYR A O 1
ATOM 1571 N N . CYS A 1 194 ? -5.688 27.438 12.039 1 92.12 194 CYS A N 1
ATOM 1572 C CA . CYS A 1 194 ? -6.398 28.25 13.031 1 92.12 194 CYS A CA 1
ATOM 1573 C C . CYS A 1 194 ? -7.359 29.219 12.352 1 92.12 194 CYS A C 1
ATOM 1575 O O . CYS A 1 194 ? -6.977 29.922 11.414 1 92.12 194 CYS A O 1
ATOM 1577 N N . PHE A 1 195 ? -8.531 29.25 12.93 1 90.75 195 PHE A N 1
ATOM 1578 C CA . PHE A 1 195 ? -9.555 30.141 12.391 1 90.75 195 PHE A CA 1
ATOM 1579 C C . PHE A 1 195 ? -9.695 31.391 13.266 1 90.75 195 PHE A C 1
ATOM 1581 O O . PHE A 1 195 ? -9.742 31.281 14.492 1 90.75 195 PHE A O 1
ATOM 1588 N N . TYR A 1 196 ? -9.695 32.5 12.586 1 92.81 196 TYR A N 1
ATOM 1589 C CA . TYR A 1 196 ? -9.891 33.812 13.234 1 92.81 196 TYR A CA 1
ATOM 1590 C C . TYR A 1 196 ? -10.961 34.625 12.508 1 92.81 196 TYR A C 1
ATOM 1592 O O . TYR A 1 196 ? -11.445 34.219 11.453 1 92.81 196 TYR A O 1
ATOM 1600 N N . GLU A 1 197 ? -11.367 35.656 13.203 1 92.19 197 GLU A N 1
ATOM 1601 C CA . GLU A 1 197 ? -12.234 36.594 12.492 1 92.19 197 GLU A CA 1
ATOM 1602 C C . GLU A 1 197 ? -11.492 37.25 11.328 1 92.19 197 GLU A C 1
ATOM 1604 O O . GLU A 1 197 ? -10.477 37.906 11.531 1 92.19 197 GLU A O 1
ATOM 1609 N N . GLY A 1 198 ? -11.922 36.969 10.188 1 90.31 198 GLY A N 1
ATOM 1610 C CA . GLY A 1 198 ? -11.43 37.625 8.992 1 90.31 198 GLY A CA 1
ATOM 1611 C C . GLY A 1 198 ? -10.18 37 8.43 1 90.31 198 GLY A C 1
ATOM 1612 O O . GLY A 1 198 ? -9.672 37.406 7.391 1 90.31 198 GLY A O 1
ATOM 1613 N N . MET A 1 199 ? -9.633 36.125 9.125 1 91.81 199 MET A N 1
ATOM 1614 C CA . MET A 1 199 ? -8.398 35.531 8.609 1 91.81 199 MET A CA 1
ATOM 1615 C C . MET A 1 199 ? -8.219 34.094 9.086 1 91.81 199 MET A C 1
ATOM 1617 O O . MET A 1 199 ? -9.023 33.594 9.883 1 91.81 199 MET A O 1
ATOM 1621 N N . MET A 1 200 ? -7.223 33.406 8.508 1 93.12 200 MET A N 1
ATOM 1622 C CA . MET A 1 200 ? -6.828 32.062 8.969 1 93.12 200 MET A CA 1
ATOM 1623 C C . MET A 1 200 ? -5.316 31.875 8.859 1 93.12 200 MET A C 1
ATOM 1625 O O . MET A 1 200 ? -4.668 32.531 8.031 1 93.12 200 MET A O 1
ATOM 1629 N N . ILE A 1 201 ? -4.77 31.125 9.734 1 95.62 201 ILE A N 1
ATOM 1630 C CA . ILE A 1 201 ? -3.369 30.719 9.672 1 95.62 201 ILE A CA 1
ATOM 1631 C C . ILE A 1 201 ? -3.279 29.219 9.359 1 95.62 201 ILE A C 1
ATOM 1633 O O . ILE A 1 201 ? -4.012 28.422 9.938 1 95.62 201 ILE A O 1
ATOM 1637 N N . MET A 1 202 ? -2.393 28.875 8.406 1 95.75 202 MET A N 1
ATOM 1638 C CA . MET A 1 202 ? -2.264 27.484 8.008 1 95.75 202 MET A CA 1
ATOM 1639 C C . MET A 1 202 ? -0.798 27.062 7.949 1 95.75 202 MET A C 1
ATOM 1641 O O . MET A 1 202 ? 0.031 27.766 7.371 1 95.75 202 MET A O 1
ATOM 1645 N N . GLN A 1 203 ? -0.55 26.031 8.57 1 96.06 203 GLN A N 1
ATOM 1646 C CA . GLN A 1 203 ? 0.776 25.438 8.469 1 96.06 203 GLN A CA 1
ATOM 1647 C C . GLN A 1 203 ? 0.793 24.312 7.426 1 96.06 203 GLN A C 1
ATOM 1649 O O . GLN A 1 203 ? -0.16 23.547 7.324 1 96.06 203 GLN A O 1
ATOM 1654 N N . TYR A 1 204 ? 1.836 24.297 6.582 1 95.94 204 TYR A N 1
ATOM 1655 C CA . TYR A 1 204 ? 1.986 23.203 5.625 1 95.94 204 TYR A CA 1
ATOM 1656 C C . TYR A 1 204 ? 3.348 22.531 5.766 1 95.94 204 TYR A C 1
ATOM 1658 O O . TYR A 1 204 ? 4.336 23.188 6.109 1 95.94 204 TYR A O 1
ATOM 1666 N N . PRO A 1 205 ? 3.365 21.281 5.543 1 92.88 205 PRO A N 1
ATOM 1667 C CA . PRO A 1 205 ? 4.598 20.516 5.754 1 92.88 205 PRO A CA 1
ATOM 1668 C C . PRO A 1 205 ? 5.602 20.703 4.617 1 92.88 205 PRO A C 1
ATOM 1670 O O . PRO A 1 205 ? 5.211 20.812 3.453 1 92.88 205 PRO A O 1
ATOM 1673 N N . VAL A 1 206 ? 6.828 20.703 5 1 90.06 206 VAL A N 1
ATOM 1674 C CA . VAL A 1 206 ? 7.926 20.703 4.039 1 90.06 206 VAL A CA 1
ATOM 1675 C C . VAL A 1 206 ? 8.695 19.375 4.133 1 90.06 206 VAL A C 1
ATOM 1677 O O . VAL A 1 206 ? 9.055 18.938 5.23 1 90.06 206 VAL A O 1
ATOM 1680 N N . ASP A 1 207 ? 8.828 18.75 2.988 1 79.94 207 ASP A N 1
ATOM 1681 C CA . ASP A 1 207 ? 9.57 17.484 2.975 1 79.94 207 ASP A CA 1
ATOM 1682 C C . ASP A 1 207 ? 11.07 17.734 3.109 1 79.94 207 ASP A C 1
ATOM 1684 O O . ASP A 1 207 ? 11.609 18.688 2.535 1 79.94 207 ASP A O 1
ATOM 1688 N N . ILE A 1 208 ? 11.625 17.047 3.98 1 77.5 208 ILE A N 1
ATOM 1689 C CA . ILE A 1 208 ? 13.062 17.125 4.195 1 77.5 208 ILE A CA 1
ATOM 1690 C C . ILE A 1 208 ? 13.781 16.125 3.291 1 77.5 208 ILE A C 1
ATOM 1692 O O . ILE A 1 208 ? 13.266 15.039 3.031 1 77.5 208 ILE A O 1
ATOM 1696 N N . PRO A 1 209 ? 14.906 16.578 2.734 1 74.12 209 PRO A N 1
ATOM 1697 C CA . PRO A 1 209 ? 15.664 15.641 1.896 1 74.12 209 PRO A CA 1
ATOM 1698 C C . PRO A 1 209 ? 15.977 14.328 2.607 1 74.12 209 PRO A C 1
ATOM 1700 O O . PRO A 1 209 ? 16.219 14.312 3.818 1 74.12 209 PRO A O 1
ATOM 1703 N N . GLU A 1 210 ? 15.922 13.297 1.791 1 72.81 210 GLU A N 1
ATOM 1704 C CA . GLU A 1 210 ? 16.219 11.977 2.344 1 72.81 210 GLU A CA 1
ATOM 1705 C C . GLU A 1 210 ? 17.703 11.82 2.615 1 72.81 210 GLU A C 1
ATOM 1707 O O . GLU A 1 210 ? 18.547 12.234 1.808 1 72.81 210 GLU A O 1
ATOM 1712 N N . GLU A 1 211 ? 17.953 11.391 3.82 1 67.81 211 GLU A N 1
ATOM 1713 C CA . GLU A 1 211 ? 19.359 11.195 4.18 1 67.81 211 GLU A CA 1
ATOM 1714 C C . GLU A 1 211 ? 19.969 10.039 3.398 1 67.81 211 GLU A C 1
ATOM 1716 O O . GLU A 1 211 ? 21.125 10.109 2.973 1 67.81 211 GLU A O 1
ATOM 1721 N N . ASN A 1 212 ? 19.156 8.961 3.27 1 79.5 212 ASN A N 1
ATOM 1722 C CA . ASN A 1 212 ? 19.609 7.738 2.611 1 79.5 212 ASN A CA 1
ATOM 1723 C C . ASN A 1 212 ? 18.75 7.41 1.395 1 79.5 212 ASN A C 1
ATOM 1725 O O . ASN A 1 212 ? 17.578 7.078 1.533 1 79.5 212 ASN A O 1
ATOM 1729 N N . GLU A 1 213 ? 19.375 7.504 0.283 1 76.44 213 GLU A N 1
ATOM 1730 C CA . GLU A 1 213 ? 18.672 7.312 -0.983 1 76.44 213 GLU A CA 1
ATOM 1731 C C . GLU A 1 213 ? 18.172 5.879 -1.125 1 76.44 213 GLU A C 1
ATOM 1733 O O . GLU A 1 213 ? 17.266 5.609 -1.919 1 76.44 213 GLU A O 1
ATOM 1738 N N . ASP A 1 214 ? 18.781 5.016 -0.34 1 80.06 214 ASP A N 1
ATOM 1739 C CA . ASP A 1 214 ? 18.391 3.611 -0.467 1 80.06 214 ASP A CA 1
ATOM 1740 C C . ASP A 1 214 ? 17.094 3.326 0.277 1 80.06 214 ASP A C 1
ATOM 1742 O O . ASP A 1 214 ? 16.422 2.336 -0.007 1 80.06 214 ASP A O 1
ATOM 1746 N N . GLN A 1 215 ? 16.828 4.25 1.16 1 86.62 215 GLN A N 1
ATOM 1747 C CA . GLN A 1 215 ? 15.586 4.082 1.911 1 86.62 215 GLN A CA 1
ATOM 1748 C C . GLN A 1 215 ? 14.406 4.695 1.165 1 86.62 215 GLN A C 1
ATOM 1750 O O . GLN A 1 215 ? 14.531 5.758 0.557 1 86.62 215 GLN A O 1
ATOM 1755 N N . PRO A 1 216 ? 13.328 3.914 1.101 1 89.44 216 PRO A N 1
ATOM 1756 C CA . PRO A 1 216 ? 12.148 4.531 0.483 1 89.44 216 PRO A CA 1
ATOM 1757 C C . PRO A 1 216 ? 11.773 5.859 1.134 1 89.44 216 PRO A C 1
ATOM 1759 O O . PRO A 1 216 ? 11.805 5.984 2.361 1 89.44 216 PRO A O 1
ATOM 1762 N N . PRO A 1 217 ? 11.516 6.855 0.336 1 87 217 PRO A N 1
ATOM 1763 C CA . PRO A 1 217 ? 11.102 8.148 0.895 1 87 217 PRO A CA 1
ATOM 1764 C C . PRO A 1 217 ? 9.844 8.039 1.745 1 87 217 PRO A C 1
ATOM 1766 O O . PRO A 1 217 ? 8.992 7.18 1.5 1 87 217 PRO A O 1
ATOM 1769 N N . THR A 1 218 ? 9.695 8.922 2.666 1 84.94 218 THR A N 1
ATOM 1770 C CA . THR A 1 218 ? 8.594 8.914 3.621 1 84.94 218 THR A CA 1
ATOM 1771 C C . THR A 1 218 ? 7.254 9.094 2.904 1 84.94 218 THR A C 1
ATOM 1773 O O . THR A 1 218 ? 6.254 8.492 3.289 1 84.94 218 THR A O 1
ATOM 1776 N N . CYS A 1 219 ? 7.254 9.945 1.908 1 85.69 219 CYS A N 1
ATOM 1777 C CA . CYS A 1 219 ? 6.023 10.188 1.168 1 85.69 219 CYS A CA 1
ATOM 1778 C C . CYS A 1 219 ? 5.52 8.906 0.512 1 85.69 219 CYS A C 1
ATOM 1780 O O . CYS A 1 219 ? 4.316 8.641 0.5 1 85.69 219 CYS A O 1
ATOM 1782 N N . LEU A 1 220 ? 6.445 8.117 -0.002 1 89.31 220 LEU A N 1
ATOM 1783 C CA . LEU A 1 220 ? 6.082 6.852 -0.626 1 89.31 220 LEU A CA 1
ATOM 1784 C C . LEU A 1 220 ? 5.547 5.867 0.409 1 89.31 220 LEU A C 1
ATOM 1786 O O . LEU A 1 220 ? 4.547 5.191 0.168 1 89.31 220 LEU A O 1
ATOM 1790 N N . LEU A 1 221 ? 6.168 5.875 1.52 1 90.06 221 LEU A N 1
ATOM 1791 C CA . LEU A 1 221 ? 5.75 4.977 2.588 1 90.06 221 LEU A CA 1
ATOM 1792 C C . LEU A 1 221 ? 4.355 5.344 3.092 1 90.06 221 LEU A C 1
ATOM 1794 O O . LEU A 1 221 ? 3.531 4.461 3.342 1 90.06 221 LEU A O 1
ATOM 1798 N N . ARG A 1 222 ? 4.066 6.594 3.199 1 89.44 222 ARG A N 1
ATOM 1799 C CA . ARG A 1 222 ? 2.744 7.047 3.611 1 89.44 222 ARG A CA 1
ATOM 1800 C C . ARG A 1 222 ? 1.684 6.637 2.596 1 89.44 222 ARG A C 1
ATOM 1802 O O . ARG A 1 222 ? 0.603 6.176 2.971 1 89.44 222 ARG A O 1
ATOM 1809 N N . PHE A 1 223 ? 2.051 6.828 1.401 1 91 223 PHE A N 1
ATOM 1810 C CA . PHE A 1 223 ? 1.127 6.523 0.314 1 91 223 PHE A CA 1
ATOM 1811 C C . PHE A 1 223 ? 0.769 5.043 0.305 1 91 223 PHE A C 1
ATOM 1813 O O . PHE A 1 223 ? -0.411 4.684 0.3 1 91 223 PHE A O 1
ATOM 1820 N N . THR A 1 224 ? 1.782 4.234 0.305 1 92 224 THR A N 1
ATOM 1821 C CA . THR A 1 224 ? 1.568 2.795 0.207 1 92 224 THR A CA 1
ATOM 1822 C C . THR A 1 224 ? 0.86 2.268 1.451 1 92 224 THR A C 1
ATOM 1824 O O . THR A 1 224 ? -0.008 1.398 1.356 1 92 224 THR A O 1
ATOM 1827 N N . HIS A 1 225 ? 1.194 2.812 2.531 1 91.69 225 HIS A N 1
ATOM 1828 C CA . HIS A 1 225 ? 0.528 2.438 3.773 1 91.69 225 HIS A CA 1
ATOM 1829 C C . HIS A 1 225 ? -0.953 2.799 3.736 1 91.69 225 HIS A C 1
ATOM 1831 O O . HIS A 1 225 ? -1.8 2.012 4.164 1 91.69 225 HIS A O 1
ATOM 1837 N N . ALA A 1 226 ? -1.198 3.957 3.287 1 93.06 226 ALA A N 1
ATOM 1838 C CA . ALA A 1 226 ? -2.578 4.43 3.219 1 93.06 226 ALA A CA 1
ATOM 1839 C C . ALA A 1 226 ? -3.426 3.518 2.336 1 93.06 226 ALA A C 1
ATOM 1841 O O . ALA A 1 226 ? -4.582 3.227 2.66 1 93.06 226 ALA A O 1
ATOM 1842 N N . LEU A 1 227 ? -2.902 3.039 1.322 1 93 227 LEU A N 1
ATOM 1843 C CA . LEU A 1 227 ? -3.66 2.291 0.325 1 93 227 LEU A CA 1
ATOM 1844 C C . LEU A 1 227 ? -3.748 0.816 0.705 1 93 227 LEU A C 1
ATOM 1846 O O . LEU A 1 227 ? -4.559 0.075 0.145 1 93 227 LEU A O 1
ATOM 1850 N N . ALA A 1 228 ? -2.922 0.324 1.584 1 93.25 228 ALA A N 1
ATOM 1851 C CA . ALA A 1 228 ? -2.836 -1.098 1.907 1 93.25 228 ALA A CA 1
ATOM 1852 C C . ALA A 1 228 ? -4.02 -1.54 2.762 1 93.25 228 ALA A C 1
ATOM 1854 O O . ALA A 1 228 ? -4.191 -2.732 3.023 1 93.25 228 ALA A O 1
ATOM 1855 N N . ASP A 1 229 ? -4.898 -0.677 3.164 1 92.56 229 ASP A N 1
ATOM 1856 C CA . ASP A 1 229 ? -6.07 -0.975 3.98 1 92.56 229 ASP A CA 1
ATOM 1857 C C . ASP A 1 229 ? -7.34 -0.982 3.133 1 92.56 229 ASP A C 1
ATOM 1859 O O . ASP A 1 229 ? -7.719 0.043 2.561 1 92.56 229 ASP A O 1
ATOM 1863 N N . PRO A 1 230 ? -8.031 -2.182 3.16 1 91.06 230 PRO A N 1
ATOM 1864 C CA . PRO A 1 230 ? -9.242 -2.275 2.34 1 91.06 230 PRO A CA 1
ATOM 1865 C C . PRO A 1 230 ? -10.305 -1.261 2.744 1 91.06 230 PRO A C 1
ATOM 1867 O O . PRO A 1 230 ? -11.039 -0.756 1.888 1 91.06 230 PRO A O 1
ATOM 1870 N N . GLU A 1 231 ? -10.383 -1 3.959 1 90.81 231 GLU A N 1
ATOM 1871 C CA . GLU A 1 231 ? -11.391 -0.046 4.426 1 90.81 231 GLU A CA 1
ATOM 1872 C C . GLU A 1 231 ? -11.078 1.364 3.934 1 90.81 231 GLU A C 1
ATOM 1874 O O . GLU A 1 231 ? -11.992 2.127 3.605 1 90.81 231 GLU A O 1
ATOM 1879 N N . ARG A 1 232 ? -9.852 1.726 3.934 1 93.25 232 ARG A N 1
ATOM 1880 C CA . ARG A 1 232 ? -9.453 3.031 3.414 1 93.25 232 ARG A CA 1
ATOM 1881 C C . ARG A 1 232 ? -9.727 3.129 1.916 1 93.25 232 ARG A C 1
ATOM 1883 O O . ARG A 1 232 ? -10.141 4.184 1.422 1 93.25 232 ARG A O 1
ATOM 1890 N N . LEU A 1 233 ? -9.531 2.012 1.229 1 92.5 233 LEU A N 1
ATOM 1891 C CA . LEU A 1 233 ? -9.836 1.984 -0.196 1 92.5 233 LEU A CA 1
ATOM 1892 C C . LEU A 1 233 ? -11.336 2.186 -0.434 1 92.5 233 LEU A C 1
ATOM 1894 O O . LEU A 1 233 ? -11.727 2.916 -1.346 1 92.5 233 LEU A O 1
ATOM 1898 N N . ARG A 1 234 ? -12.094 1.577 0.324 1 90.62 234 ARG A N 1
ATOM 1899 C CA . ARG A 1 234 ? -13.539 1.738 0.214 1 90.62 234 ARG A CA 1
ATOM 1900 C C . ARG A 1 234 ? -13.953 3.182 0.48 1 90.62 234 ARG A C 1
ATOM 1902 O O . ARG A 1 234 ? -14.82 3.721 -0.207 1 90.62 234 ARG A O 1
ATOM 1909 N N . LEU A 1 235 ? -13.359 3.719 1.478 1 92.25 235 LEU A N 1
ATOM 1910 C CA . LEU A 1 235 ? -13.641 5.109 1.805 1 92.25 235 LEU A CA 1
ATOM 1911 C C . LEU A 1 235 ? -13.289 6.027 0.639 1 92.25 235 LEU A C 1
ATOM 1913 O O . LEU A 1 235 ? -14.039 6.949 0.317 1 92.25 235 LEU A O 1
ATOM 1917 N N . LEU A 1 236 ? -12.141 5.777 0.037 1 92.12 236 LEU A N 1
ATOM 1918 C CA . LEU A 1 236 ? -11.711 6.559 -1.117 1 92.12 236 LEU A CA 1
ATOM 1919 C C . LEU A 1 236 ? -12.75 6.496 -2.232 1 92.12 236 LEU A C 1
ATOM 1921 O O . LEU A 1 236 ? -13.031 7.508 -2.881 1 92.12 236 LEU A O 1
ATOM 1925 N N . ARG A 1 237 ? -13.25 5.344 -2.449 1 90 237 ARG A N 1
ATOM 1926 C CA . ARG A 1 237 ? -14.281 5.18 -3.475 1 90 237 ARG A CA 1
ATOM 1927 C C . ARG A 1 237 ? -15.539 5.965 -3.121 1 90 237 ARG A C 1
ATOM 1929 O O . ARG A 1 237 ? -16.172 6.566 -3.996 1 90 237 ARG A O 1
ATOM 1936 N N . TYR A 1 238 ? -15.867 5.988 -1.911 1 89 238 TYR A N 1
ATOM 1937 C CA . TYR A 1 238 ? -17.078 6.648 -1.436 1 89 238 TYR A CA 1
ATOM 1938 C C . TYR A 1 238 ? -16.984 8.156 -1.629 1 89 238 TYR A C 1
ATOM 1940 O O . TYR A 1 238 ? -17.984 8.805 -1.961 1 89 238 TYR A O 1
ATOM 1948 N N . VAL A 1 239 ? -15.852 8.703 -1.426 1 90.81 239 VAL A N 1
ATOM 1949 C CA . VAL A 1 239 ? -15.711 10.156 -1.478 1 90.81 239 VAL A CA 1
ATOM 1950 C C . VAL A 1 239 ? -15.32 10.586 -2.891 1 90.81 239 VAL A C 1
ATOM 1952 O O . VAL A 1 239 ? -14.961 11.75 -3.117 1 90.81 239 VAL A O 1
ATOM 1955 N N . SER A 1 240 ? -15.383 9.703 -3.883 1 85.12 240 SER A N 1
ATOM 1956 C CA . SER A 1 240 ? -14.914 9.984 -5.234 1 85.12 240 SER A CA 1
ATOM 1957 C C . SER A 1 240 ? -15.875 10.906 -5.977 1 85.12 240 SER A C 1
ATOM 1959 O O . SER A 1 240 ? -15.453 11.727 -6.793 1 85.12 240 SER A O 1
ATOM 1961 N N . ASP A 1 241 ? -17.078 10.875 -5.742 1 79.56 241 ASP A N 1
ATOM 1962 C CA . ASP A 1 241 ? -18.094 11.586 -6.512 1 79.56 241 ASP A CA 1
ATOM 1963 C C . ASP A 1 241 ? -18.281 13 -5.984 1 79.56 241 ASP A C 1
ATOM 1965 O O . ASP A 1 241 ? -18.25 13.969 -6.754 1 79.56 241 ASP A O 1
ATOM 1969 N N . GLU A 1 242 ? -18.516 13.188 -4.664 1 87.19 242 GLU A N 1
ATOM 1970 C CA . GLU A 1 242 ? -18.781 14.477 -4.047 1 87.19 242 GLU A CA 1
ATOM 1971 C C . GLU A 1 242 ? -18.141 14.578 -2.668 1 87.19 242 GLU A C 1
ATOM 1973 O O . GLU A 1 242 ? -17.938 13.562 -1.996 1 87.19 242 GLU A O 1
ATOM 1978 N N . PRO A 1 243 ? -17.828 15.82 -2.377 1 92.25 243 PRO A N 1
ATOM 1979 C CA . PRO A 1 243 ? -17.297 15.992 -1.023 1 92.25 243 PRO A CA 1
ATOM 1980 C C . PRO A 1 243 ? -18.266 15.523 0.059 1 92.25 243 PRO A C 1
ATOM 1982 O O . PRO A 1 243 ? -19.469 15.727 -0.062 1 92.25 243 PRO A O 1
ATOM 1985 N N . LYS A 1 244 ? -17.75 14.859 1.026 1 94.31 244 LYS A N 1
ATOM 1986 C CA . LYS A 1 244 ? -18.547 14.32 2.117 1 94.31 244 LYS A CA 1
ATOM 1987 C C . LYS A 1 244 ? -17.984 14.727 3.475 1 94.31 244 LYS A C 1
ATOM 1989 O O . LYS A 1 244 ? -16.766 14.828 3.639 1 94.31 244 LYS A O 1
ATOM 1994 N N . SER A 1 245 ? -18.875 14.938 4.402 1 92.81 245 SER A N 1
ATOM 1995 C CA . SER A 1 245 ? -18.453 15.242 5.766 1 92.81 245 SER A CA 1
ATOM 1996 C C . SER A 1 245 ? -18.141 13.961 6.539 1 92.81 245 SER A C 1
ATOM 1998 O O . SER A 1 245 ? -18.469 12.867 6.102 1 92.81 245 SER A O 1
ATOM 2000 N N . LEU A 1 246 ? -17.484 14.141 7.621 1 91.75 246 LEU A N 1
ATOM 2001 C CA . LEU A 1 246 ? -17.188 13 8.484 1 91.75 246 LEU A CA 1
ATOM 2002 C C . LEU A 1 246 ? -18.469 12.305 8.922 1 91.75 246 LEU A C 1
ATOM 2004 O O . LEU A 1 246 ? -18.547 11.078 8.945 1 91.75 246 LEU A O 1
ATOM 2008 N N . ALA A 1 247 ? -19.453 13.102 9.188 1 91.12 247 ALA A N 1
ATOM 2009 C CA . ALA A 1 247 ? -20.734 12.57 9.633 1 91.12 247 ALA A CA 1
ATOM 2010 C C . ALA A 1 247 ? -21.391 11.719 8.539 1 91.12 247 ALA A C 1
ATOM 2012 O O . ALA A 1 247 ? -21.906 10.641 8.812 1 91.12 247 ALA A O 1
ATOM 2013 N N . GLU A 1 248 ? -21.375 12.227 7.371 1 92.12 248 GLU A N 1
ATOM 2014 C CA . GLU A 1 248 ? -21.922 11.492 6.234 1 92.12 248 GLU A CA 1
ATOM 2015 C C . GLU A 1 248 ? -21.188 10.18 6.008 1 92.12 248 GLU A C 1
ATOM 2017 O O . GLU A 1 248 ? -21.812 9.156 5.727 1 92.12 248 GLU A O 1
ATOM 2022 N N . MET A 1 249 ? -19.906 10.195 6.133 1 91.69 249 MET A N 1
ATOM 2023 C CA . MET A 1 249 ? -19.094 8.992 5.957 1 91.69 249 MET A CA 1
ATOM 2024 C C . MET A 1 249 ? -19.422 7.961 7.035 1 91.69 249 MET A C 1
ATOM 2026 O O . MET A 1 249 ? -19.531 6.77 6.742 1 91.69 249 MET A O 1
ATOM 2030 N N . CYS A 1 250 ? -19.531 8.422 8.258 1 92.12 250 CYS A N 1
ATOM 2031 C CA . CYS A 1 250 ? -19.844 7.535 9.367 1 92.12 250 CYS A CA 1
ATOM 2032 C C . CYS A 1 250 ? -21.188 6.832 9.141 1 92.12 250 CYS A C 1
ATOM 2034 O O . CYS A 1 250 ? -21.312 5.629 9.359 1 92.12 250 CYS A O 1
ATOM 2036 N N . GLU A 1 251 ? -22.141 7.562 8.719 1 91.12 251 GLU A N 1
ATOM 2037 C CA . GLU A 1 251 ? -23.484 7.027 8.469 1 91.12 251 GLU A CA 1
ATOM 2038 C C . GLU A 1 251 ? -23.453 5.984 7.355 1 91.12 251 GLU A C 1
ATOM 2040 O O . GLU A 1 251 ? -24.031 4.902 7.496 1 91.12 251 GLU A O 1
ATOM 2045 N N . GLU A 1 252 ? -22.797 6.273 6.348 1 83.75 252 GLU A N 1
ATOM 2046 C CA . GLU A 1 252 ? -22.766 5.395 5.184 1 83.75 252 GLU A CA 1
ATOM 2047 C C . GLU A 1 252 ? -21.984 4.121 5.469 1 83.75 252 GLU A C 1
ATOM 2049 O O . GLU A 1 252 ? -22.359 3.035 5.035 1 83.75 252 GLU A O 1
ATOM 2054 N N . LEU A 1 253 ? -20.891 4.219 6.07 1 85.06 253 LEU A N 1
ATOM 2055 C CA . LEU A 1 253 ? -20 3.082 6.312 1 85.06 253 LEU A CA 1
ATOM 2056 C C . LEU A 1 253 ? -20.391 2.352 7.59 1 85.06 253 LEU A C 1
ATOM 2058 O O . LEU A 1 253 ? -19.844 1.288 7.895 1 85.06 253 LEU A O 1
ATOM 2062 N N . ASN A 1 254 ? -21.312 2.879 8.281 1 88.06 254 ASN A N 1
ATOM 2063 C CA . ASN A 1 254 ? -21.766 2.314 9.547 1 88.06 254 ASN A CA 1
ATOM 2064 C C . ASN A 1 254 ? -20.594 2.072 10.5 1 88.06 254 ASN A C 1
ATOM 2066 O O . ASN A 1 254 ? -20.422 0.963 11.008 1 88.06 254 ASN A O 1
ATOM 2070 N N . LYS A 1 255 ? -19.812 3.02 10.68 1 89.44 255 LYS A N 1
ATOM 2071 C CA . LYS A 1 255 ? -18.641 2.973 11.555 1 89.44 255 LYS A CA 1
ATOM 2072 C C . LYS A 1 255 ? -18.625 4.148 12.523 1 89.44 255 LYS A C 1
ATOM 2074 O O . LYS A 1 255 ? -19.312 5.152 12.305 1 89.44 255 LYS A O 1
ATOM 2079 N N . ASP A 1 256 ? -17.906 3.992 13.555 1 91.81 256 ASP A N 1
ATOM 2080 C CA . ASP A 1 256 ? -17.781 5.059 14.547 1 91.81 256 ASP A CA 1
ATOM 2081 C C . ASP A 1 256 ? -16.922 6.203 14.016 1 91.81 256 ASP A C 1
ATOM 2083 O O . ASP A 1 256 ? -16.031 5.988 13.188 1 91.81 256 ASP A O 1
ATOM 2087 N N . GLU A 1 257 ? -17.156 7.371 14.562 1 90.75 257 GLU A N 1
ATOM 2088 C CA . GLU A 1 257 ? -16.516 8.602 14.094 1 90.75 257 GLU A CA 1
ATOM 2089 C C . GLU A 1 257 ? -15.008 8.547 14.281 1 90.75 257 GLU A C 1
ATOM 2091 O O . GLU A 1 257 ? -14.258 8.992 13.406 1 90.75 257 GLU A O 1
ATOM 2096 N N . ASP A 1 258 ? -14.586 8.008 15.352 1 89.88 258 ASP A N 1
ATOM 2097 C CA . ASP A 1 258 ? -13.156 7.965 15.633 1 89.88 258 ASP A CA 1
ATOM 2098 C C . ASP A 1 258 ? -12.414 7.121 14.594 1 89.88 258 ASP A C 1
ATOM 2100 O O . ASP A 1 258 ? -11.328 7.492 14.141 1 89.88 258 ASP A O 1
ATOM 2104 N N . MET A 1 259 ? -13.008 6 14.25 1 88.62 259 MET A N 1
ATOM 2105 C CA . MET A 1 259 ? -12.414 5.102 13.266 1 88.62 259 MET A CA 1
ATOM 2106 C C . MET A 1 259 ? -12.359 5.758 11.891 1 88.62 259 MET A C 1
ATOM 2108 O O . MET A 1 259 ? -11.336 5.688 11.203 1 88.62 259 MET A O 1
ATOM 2112 N N . VAL A 1 260 ? -13.438 6.41 11.531 1 92.5 260 VAL A N 1
ATOM 2113 C CA . VAL A 1 260 ? -13.5 7.062 10.234 1 92.5 260 VAL A CA 1
ATOM 2114 C C . VAL A 1 260 ? -12.508 8.219 10.188 1 92.5 260 VAL A C 1
ATOM 2116 O O . VAL A 1 260 ? -11.836 8.43 9.172 1 92.5 260 VAL A O 1
ATOM 2119 N N . LYS A 1 261 ? -12.422 8.93 11.266 1 90.25 261 LYS A N 1
ATOM 2120 C CA . LYS A 1 261 ? -11.492 10.055 11.352 1 90.25 261 LYS A CA 1
ATOM 2121 C C . LYS A 1 261 ? -10.055 9.586 11.125 1 90.25 261 LYS A C 1
ATOM 2123 O O . LYS A 1 261 ? -9.289 10.227 10.398 1 90.25 261 LYS A O 1
ATOM 2128 N N . ASP A 1 262 ? -9.766 8.508 11.742 1 89.94 262 ASP A N 1
ATOM 2129 C CA . ASP A 1 262 ? -8.43 7.945 11.594 1 89.94 262 ASP A CA 1
ATOM 2130 C C . ASP A 1 262 ? -8.148 7.574 10.141 1 89.94 262 ASP A C 1
ATOM 2132 O O . ASP A 1 262 ? -7.055 7.832 9.633 1 89.94 262 ASP A O 1
ATOM 2136 N N . GLN A 1 263 ? -9.117 7 9.523 1 92.19 263 GLN A N 1
ATOM 2137 C CA . GLN A 1 263 ? -8.953 6.621 8.125 1 92.19 263 GLN A CA 1
ATOM 2138 C C . GLN A 1 263 ? -8.805 7.852 7.234 1 92.19 263 GLN A C 1
ATOM 2140 O O . GLN A 1 263 ? -7.953 7.875 6.344 1 92.19 263 GLN A O 1
ATOM 2145 N N . VAL A 1 264 ? -9.594 8.766 7.512 1 93.31 264 VAL A N 1
ATOM 2146 C CA . VAL A 1 264 ? -9.562 10.008 6.746 1 93.31 264 VAL A CA 1
ATOM 2147 C C . VAL A 1 264 ? -8.203 10.688 6.918 1 93.31 264 VAL A C 1
ATOM 2149 O O . VAL A 1 264 ? -7.613 11.156 5.945 1 93.31 264 VAL A O 1
ATOM 2152 N N . MET A 1 265 ? -7.727 10.664 8.125 1 91.94 265 MET A N 1
ATOM 2153 C CA . MET A 1 265 ? -6.43 11.273 8.406 1 91.94 265 MET A CA 1
ATOM 2154 C C . MET A 1 265 ? -5.316 10.562 7.645 1 91.94 265 MET A C 1
ATOM 2156 O O . MET A 1 265 ? -4.461 11.203 7.039 1 91.94 265 MET A O 1
ATOM 2160 N N . ALA A 1 266 ? -5.309 9.297 7.637 1 92.56 266 ALA A N 1
ATOM 2161 C CA . ALA A 1 266 ? -4.297 8.516 6.934 1 92.56 266 ALA A CA 1
ATOM 2162 C C . ALA A 1 266 ? -4.305 8.82 5.441 1 92.56 266 ALA A C 1
ATOM 2164 O O . ALA A 1 266 ? -3.248 8.977 4.824 1 92.56 266 ALA A O 1
ATOM 2165 N N . LEU A 1 267 ? -5.469 8.938 4.867 1 94.56 267 LEU A N 1
ATOM 2166 C CA . LEU A 1 267 ? -5.613 9.227 3.445 1 94.56 267 LEU A CA 1
ATOM 2167 C C . LEU A 1 267 ? -5.195 10.656 3.135 1 94.56 267 LEU A C 1
ATOM 2169 O O . LEU A 1 267 ? -4.578 10.922 2.098 1 94.56 267 LEU A O 1
ATOM 2173 N N . ARG A 1 268 ? -5.496 11.5 4.047 1 93.69 268 ARG A N 1
ATOM 2174 C CA . ARG A 1 268 ? -5.141 12.906 3.867 1 93.69 268 ARG A CA 1
ATOM 2175 C C . ARG A 1 268 ? -3.629 13.102 3.908 1 93.69 268 ARG A C 1
ATOM 2177 O O . ARG A 1 268 ? -3.062 13.789 3.057 1 93.69 268 ARG A O 1
ATOM 2184 N N . ILE A 1 269 ? -3 12.5 4.84 1 91 269 ILE A N 1
ATOM 2185 C CA . ILE A 1 269 ? -1.565 12.703 5.008 1 91 269 ILE A CA 1
ATOM 2186 C C . ILE A 1 269 ? -0.81 12.039 3.859 1 91 269 ILE A C 1
ATOM 2188 O O . ILE A 1 269 ? 0.324 12.414 3.555 1 91 269 ILE A O 1
ATOM 2192 N N . ALA A 1 270 ? -1.438 11.102 3.219 1 92.12 270 ALA A N 1
ATOM 2193 C CA . ALA A 1 270 ? -0.861 10.445 2.045 1 92.12 270 ALA A CA 1
ATOM 2194 C C . ALA A 1 270 ? -1.057 11.297 0.793 1 92.12 270 ALA A C 1
ATOM 2196 O O . ALA A 1 270 ? -0.497 10.992 -0.263 1 92.12 270 ALA A O 1
ATOM 2197 N N . GLY A 1 271 ? -1.86 12.352 0.932 1 92.56 271 GLY A N 1
ATOM 2198 C CA . GLY A 1 271 ? -2.105 13.242 -0.189 1 92.56 271 GLY A CA 1
ATOM 2199 C C . GLY A 1 271 ? -3.193 12.75 -1.121 1 92.56 271 GLY A C 1
ATOM 2200 O O . GLY A 1 271 ? -3.246 13.141 -2.289 1 92.56 271 GLY A O 1
ATOM 2201 N N . LEU A 1 272 ? -4.117 11.914 -0.647 1 94.56 272 LEU A N 1
ATOM 2202 C CA . LEU A 1 272 ? -5.109 11.281 -1.509 1 94.56 272 LEU A CA 1
ATOM 2203 C C . LEU A 1 272 ? -6.453 11.992 -1.404 1 94.56 272 LEU A C 1
ATOM 2205 O O . LEU A 1 272 ? -7.332 11.797 -2.25 1 94.56 272 LEU A O 1
ATOM 2209 N N . LEU A 1 273 ? -6.602 12.805 -0.39 1 95.56 273 LEU A N 1
ATOM 2210 C CA . LEU A 1 273 ? -7.875 13.484 -0.177 1 95.56 273 LEU A CA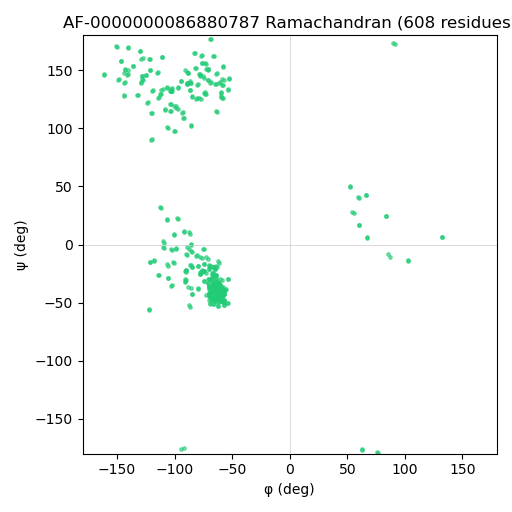 1
ATOM 2211 C C . LEU A 1 273 ? -7.688 15 -0.18 1 95.56 273 LEU A C 1
ATOM 2213 O O . LEU A 1 273 ? -6.648 15.5 0.253 1 95.56 273 LEU A O 1
ATOM 2217 N N . ARG A 1 274 ? -8.703 15.602 -0.595 1 94.69 274 ARG A N 1
ATOM 2218 C CA . ARG A 1 274 ? -8.844 17.047 -0.39 1 94.69 274 ARG A CA 1
ATOM 2219 C C . ARG A 1 274 ? -9.648 17.344 0.876 1 94.69 274 ARG A C 1
ATOM 2221 O O . ARG A 1 274 ? -10.586 16.609 1.203 1 94.69 274 ARG A O 1
ATOM 2228 N N . THR A 1 275 ? -9.234 18.312 1.558 1 94.44 275 THR A N 1
ATOM 2229 C CA . THR A 1 275 ? -10.031 18.875 2.639 1 94.44 275 THR A CA 1
ATOM 2230 C C . THR A 1 275 ? -10.68 20.188 2.205 1 94.44 275 THR A C 1
ATOM 2232 O O . THR A 1 275 ? -9.977 21.156 1.901 1 94.44 275 THR A O 1
ATOM 2235 N N . HIS A 1 276 ? -11.992 20.203 2.139 1 93 276 HIS A N 1
ATOM 2236 C CA . HIS A 1 276 ? -12.734 21.422 1.812 1 93 276 HIS A CA 1
ATOM 2237 C C . HIS A 1 276 ? -13.133 22.172 3.074 1 93 276 HIS A C 1
ATOM 2239 O O . HIS A 1 276 ? -13.914 21.672 3.887 1 93 276 HIS A O 1
ATOM 2245 N N . LEU A 1 277 ? -12.492 23.25 3.256 1 89.44 277 LEU A N 1
ATOM 2246 C CA . LEU A 1 277 ? -12.875 24.109 4.371 1 89.44 277 LEU A CA 1
ATOM 2247 C C . LEU A 1 277 ? -14.016 25.047 3.969 1 89.44 277 LEU A C 1
ATOM 2249 O O . LEU A 1 277 ? -13.828 25.938 3.135 1 89.44 277 LEU A O 1
ATOM 2253 N N . LEU A 1 278 ? -15.25 24.641 4.441 1 78.31 278 LEU A N 1
ATOM 2254 C CA . LEU A 1 278 ? -16.438 25.375 4.023 1 78.31 278 LEU A CA 1
ATOM 2255 C C . LEU A 1 278 ? -16.922 26.297 5.133 1 78.31 278 LEU A C 1
ATOM 2257 O O . LEU A 1 278 ? -17.094 25.875 6.277 1 78.31 278 LEU A O 1
ATOM 2261 N N . GLY A 1 279 ? -17.156 27.453 4.746 1 65.31 279 GLY A N 1
ATOM 2262 C CA . GLY A 1 279 ? -17.891 28.422 5.543 1 65.31 279 GLY A CA 1
ATOM 2263 C C . GLY A 1 279 ? -17.203 28.766 6.848 1 65.31 279 GLY A C 1
ATOM 2264 O O . GLY A 1 279 ? -16.078 28.344 7.09 1 65.31 279 GLY A O 1
ATOM 2265 N N . SER A 1 280 ? -17.859 29.562 7.578 1 58.97 280 SER A N 1
ATOM 2266 C CA . SER A 1 280 ? -17.406 30.062 8.867 1 58.97 280 SER A CA 1
ATOM 2267 C C . SER A 1 280 ? -17.547 29 9.961 1 58.97 280 SER A C 1
ATOM 2269 O O . SER A 1 280 ? -16.922 29.109 11.016 1 58.97 280 SER A O 1
ATOM 2271 N N . ASN A 1 281 ? -18.234 27.969 9.609 1 60.03 281 ASN A N 1
ATOM 2272 C CA . ASN A 1 281 ? -18.531 27.016 10.672 1 60.03 281 ASN A CA 1
ATOM 2273 C C . ASN A 1 281 ? -17.547 25.844 10.68 1 60.03 281 ASN A C 1
ATOM 2275 O O . ASN A 1 281 ? -17.844 24.797 11.242 1 60.03 281 ASN A O 1
ATOM 2279 N N . ARG A 1 282 ? -16.516 26.047 10.156 1 64.06 282 ARG A N 1
ATOM 2280 C CA . ARG A 1 282 ? -15.391 25.109 10.281 1 64.06 282 ARG A CA 1
ATOM 2281 C C . ARG A 1 282 ? -15.797 23.719 9.828 1 64.06 282 ARG A C 1
ATOM 2283 O O . ARG A 1 282 ? -15.336 22.719 10.398 1 64.06 282 ARG A O 1
ATOM 2290 N N . LYS A 1 283 ? -16.75 23.719 8.945 1 78.62 283 LYS A N 1
ATOM 2291 C CA . LYS A 1 283 ? -17.156 22.406 8.469 1 78.62 283 LYS A CA 1
ATOM 2292 C C . LYS A 1 283 ? -16.203 21.875 7.402 1 78.62 283 LYS A C 1
ATOM 2294 O O . LYS A 1 283 ? -15.773 22.625 6.527 1 78.62 283 LYS A O 1
ATOM 2299 N N . GLU A 1 284 ? -15.781 20.797 7.684 1 89.44 284 GLU A N 1
ATOM 2300 C CA . GLU A 1 284 ? -14.852 20.141 6.758 1 89.44 284 GLU A CA 1
ATOM 2301 C C . GLU A 1 284 ? -15.555 19.047 5.953 1 89.44 284 GLU A C 1
ATOM 2303 O O . GLU A 1 284 ? -16.391 18.328 6.488 1 89.44 284 GLU A O 1
ATOM 2308 N N . LYS A 1 285 ? -15.328 19.094 4.676 1 93.56 285 LYS A N 1
ATOM 2309 C CA . LYS A 1 285 ? -15.695 17.984 3.805 1 93.56 285 LYS A CA 1
ATOM 2310 C C . LYS A 1 285 ? -14.484 17.438 3.053 1 93.56 285 LYS A C 1
ATOM 2312 O O . LYS A 1 285 ? -13.461 18.125 2.941 1 93.56 285 LYS A O 1
ATOM 2317 N N . TYR A 1 286 ? -14.641 16.266 2.609 1 95.25 286 TYR A N 1
ATOM 2318 C CA . TYR A 1 286 ? -13.5 15.586 1.998 1 95.25 286 TYR A CA 1
ATOM 2319 C C . TYR A 1 286 ? -13.867 15.023 0.629 1 95.25 286 TYR A C 1
ATOM 2321 O O . TYR A 1 286 ? -14.984 14.539 0.43 1 95.25 286 TYR A O 1
ATOM 2329 N N . SER A 1 287 ? -12.984 15.156 -0.253 1 94.75 287 SER A N 1
ATOM 2330 C CA . SER A 1 287 ? -13.117 14.562 -1.579 1 94.75 287 SER A CA 1
ATOM 2331 C C . SER A 1 287 ? -11.781 14 -2.068 1 94.75 287 SER A C 1
ATOM 2333 O O . SER A 1 287 ? -10.742 14.242 -1.456 1 94.75 287 SER A O 1
ATOM 2335 N N . ILE A 1 288 ? -11.836 13.281 -3.117 1 94.19 288 ILE A N 1
ATOM 2336 C CA . ILE A 1 288 ? -10.625 12.672 -3.666 1 94.19 288 ILE A CA 1
ATOM 2337 C C . ILE A 1 288 ? -9.742 13.75 -4.281 1 94.19 288 ILE A C 1
ATOM 2339 O O . ILE A 1 288 ? -10.234 14.711 -4.883 1 94.19 288 ILE A O 1
ATOM 2343 N N . ARG A 1 289 ? -8.484 13.602 -4.098 1 93.31 289 ARG A N 1
ATOM 2344 C CA . ARG A 1 289 ? -7.488 14.422 -4.773 1 93.31 289 ARG A CA 1
ATOM 2345 C C . ARG A 1 289 ? -6.887 13.688 -5.965 1 93.31 289 ARG A C 1
ATOM 2347 O O . ARG A 1 289 ? -5.922 12.93 -5.816 1 93.31 289 ARG A O 1
ATOM 2354 N N . PRO A 1 290 ? -7.324 13.914 -7.137 1 89.19 290 PRO A N 1
ATOM 2355 C CA . PRO A 1 290 ? -6.855 13.172 -8.305 1 89.19 290 PRO A CA 1
ATOM 2356 C C . PRO A 1 290 ? -5.352 13.297 -8.523 1 89.19 290 PRO A C 1
ATOM 2358 O O . PRO A 1 290 ? -4.695 12.328 -8.914 1 89.19 290 PRO A O 1
ATOM 2361 N N . ASP A 1 291 ? -4.809 14.453 -8.289 1 88.69 291 ASP A N 1
ATOM 2362 C CA . ASP A 1 291 ? -3.375 14.656 -8.445 1 88.69 291 ASP A CA 1
ATOM 2363 C C . ASP A 1 291 ? -2.58 13.75 -7.508 1 88.69 291 ASP A C 1
ATOM 2365 O O . ASP A 1 291 ? -1.509 13.266 -7.867 1 88.69 291 ASP A O 1
ATOM 2369 N N . GLY A 1 292 ? -3.125 13.594 -6.32 1 89.44 292 GLY A N 1
ATOM 2370 C CA . GLY A 1 292 ? -2.486 12.711 -5.363 1 89.44 292 GLY A CA 1
ATOM 2371 C C . GLY A 1 292 ? -2.41 11.273 -5.836 1 89.44 292 GLY A C 1
ATOM 2372 O O . GLY A 1 292 ? -1.381 10.609 -5.676 1 89.44 292 GLY A O 1
ATOM 2373 N N . VAL A 1 293 ? -3.428 10.859 -6.5 1 87.06 293 VAL A N 1
ATOM 2374 C CA . VAL A 1 293 ? -3.494 9.492 -7.016 1 87.06 293 VAL A CA 1
ATOM 2375 C C . VAL A 1 293 ? -2.455 9.305 -8.117 1 87.06 293 VAL A C 1
ATOM 2377 O O . VAL A 1 293 ? -1.787 8.273 -8.18 1 87.06 293 VAL A O 1
ATOM 2380 N N . SER A 1 294 ? -2.277 10.305 -8.859 1 85.75 294 SER A N 1
ATOM 2381 C CA . SER A 1 294 ? -1.365 10.227 -10 1 85.75 294 SER A CA 1
ATOM 2382 C C . SER A 1 294 ? 0.089 10.289 -9.547 1 85.75 294 SER A C 1
ATOM 2384 O O . SER A 1 294 ? 0.986 9.828 -10.258 1 85.75 294 SER A O 1
ATOM 2386 N N . GLU A 1 295 ? 0.303 10.836 -8.375 1 87.69 295 GLU A N 1
ATOM 2387 C CA . GLU A 1 295 ? 1.658 11.055 -7.875 1 87.69 295 GLU A CA 1
ATOM 2388 C C . GLU A 1 295 ? 2.301 9.742 -7.43 1 87.69 295 GLU A C 1
ATOM 2390 O O . GLU A 1 295 ? 3.527 9.633 -7.375 1 87.69 295 GLU A O 1
ATOM 2395 N N . LEU A 1 296 ? 1.502 8.781 -7.113 1 84.06 296 LEU A N 1
ATOM 2396 C CA . LEU A 1 296 ? 2.027 7.516 -6.613 1 84.06 296 LEU A CA 1
ATOM 2397 C C . LEU A 1 296 ? 3.002 6.898 -7.613 1 84.06 296 LEU A C 1
ATOM 2399 O O . LEU A 1 296 ? 4.113 6.508 -7.242 1 84.06 296 LEU A O 1
ATOM 2403 N N . ASN A 1 297 ? 2.561 6.785 -8.82 1 85.12 297 ASN A N 1
ATOM 2404 C CA . ASN A 1 297 ? 3.406 6.172 -9.836 1 85.12 297 ASN A CA 1
ATOM 2405 C C . ASN A 1 297 ? 4.715 6.938 -10.016 1 85.12 297 ASN A C 1
ATOM 2407 O O . ASN A 1 297 ? 5.773 6.328 -10.188 1 85.12 297 ASN A O 1
ATOM 2411 N N . MET A 1 298 ? 4.559 8.203 -9.906 1 85.88 298 MET A N 1
ATOM 2412 C CA . MET A 1 298 ? 5.746 9.031 -10.055 1 85.88 298 MET A CA 1
ATOM 2413 C C . MET A 1 298 ? 6.738 8.773 -8.922 1 85.88 298 MET A C 1
ATOM 2415 O O . MET A 1 298 ? 7.934 8.609 -9.164 1 85.88 298 MET A O 1
ATOM 2419 N N . PHE A 1 299 ? 6.234 8.766 -7.699 1 86.69 299 PHE A N 1
ATOM 2420 C CA . PHE A 1 299 ? 7.074 8.508 -6.535 1 86.69 299 PHE A CA 1
ATOM 2421 C C . PHE A 1 299 ? 7.715 7.129 -6.621 1 86.69 299 PHE A C 1
ATOM 2423 O O . PHE A 1 299 ? 8.914 6.977 -6.383 1 86.69 299 PHE A O 1
ATOM 2430 N N . LEU A 1 300 ? 6.902 6.18 -7.023 1 89 300 LEU A N 1
ATOM 2431 C CA . LEU A 1 300 ? 7.367 4.797 -7.078 1 89 300 LEU A CA 1
ATOM 2432 C C . LEU A 1 300 ? 8.414 4.621 -8.172 1 89 300 LEU A C 1
ATOM 2434 O O . LEU A 1 300 ? 9.484 4.062 -7.926 1 89 300 LEU A O 1
ATOM 2438 N N . GLU A 1 301 ? 8.148 5.129 -9.32 1 89.88 301 GLU A N 1
ATOM 2439 C CA . GLU A 1 301 ? 9.07 5.008 -10.445 1 89.88 301 GLU A CA 1
ATOM 2440 C C . GLU A 1 301 ? 10.391 5.727 -10.164 1 89.88 301 GLU A C 1
ATOM 2442 O O . GLU A 1 301 ? 11.461 5.23 -10.523 1 89.88 301 GLU A O 1
ATOM 2447 N N . SER A 1 302 ? 10.281 6.832 -9.57 1 88.31 302 SER A N 1
ATOM 2448 C CA . SER A 1 302 ? 11.477 7.582 -9.203 1 88.31 302 SER A CA 1
ATOM 2449 C C . SER A 1 302 ? 12.336 6.801 -8.211 1 88.31 302 SER A C 1
ATOM 2451 O O . SER A 1 302 ? 13.555 6.715 -8.375 1 88.31 302 SER A O 1
ATOM 2453 N N . TYR A 1 303 ? 11.742 6.254 -7.301 1 90 303 TYR A N 1
ATOM 2454 C CA . TYR A 1 303 ? 12.477 5.527 -6.27 1 90 303 TYR A CA 1
ATOM 2455 C C . TYR A 1 303 ? 13.148 4.289 -6.848 1 90 303 TYR A C 1
ATOM 2457 O O . TYR A 1 303 ? 14.305 4 -6.539 1 90 303 TYR A O 1
ATOM 2465 N N . ILE A 1 304 ? 12.375 3.553 -7.66 1 88.69 304 ILE A N 1
ATOM 2466 C CA . ILE A 1 304 ? 12.914 2.295 -8.156 1 88.69 304 ILE A CA 1
ATOM 2467 C C . ILE A 1 304 ? 13.742 2.553 -9.422 1 88.69 304 ILE A C 1
ATOM 2469 O O . ILE A 1 304 ? 14.312 1.623 -9.992 1 88.69 304 ILE A O 1
ATOM 2473 N N . ARG A 1 305 ? 13.891 3.791 -9.898 1 82.38 305 ARG A N 1
ATOM 2474 C CA . ARG A 1 305 ? 14.766 4.254 -10.969 1 82.38 305 ARG A CA 1
ATOM 2475 C C . ARG A 1 305 ? 14.352 3.668 -12.312 1 82.38 305 ARG A C 1
ATOM 2477 O O . ARG A 1 305 ? 15.188 3.119 -13.039 1 82.38 305 ARG A O 1
ATOM 2484 N N . ILE A 1 306 ? 13.125 3.639 -12.57 1 79.88 306 ILE A N 1
ATOM 2485 C CA . ILE A 1 306 ? 12.648 3.236 -13.883 1 79.88 306 ILE A CA 1
ATOM 2486 C C . ILE A 1 306 ? 11.828 4.367 -14.508 1 79.88 306 ILE A C 1
ATOM 2488 O O . ILE A 1 306 ? 11.242 5.18 -13.789 1 79.88 306 ILE A O 1
ATOM 2492 N N . MET B 1 1 ? 16.188 -20.797 -31.469 1 64.75 1 MET B N 1
ATOM 2493 C CA . MET B 1 1 ? 14.961 -21.391 -31.984 1 64.75 1 MET B CA 1
ATOM 2494 C C . MET B 1 1 ? 13.797 -21.188 -31 1 64.75 1 MET B C 1
ATOM 2496 O O . MET B 1 1 ? 13.977 -21.297 -29.797 1 64.75 1 MET B O 1
ATOM 2500 N N . THR B 1 2 ? 12.586 -20.656 -31.469 1 81.5 2 THR B N 1
ATOM 2501 C CA . THR B 1 2 ? 11.383 -20.328 -30.719 1 81.5 2 THR B CA 1
ATOM 2502 C C . THR B 1 2 ? 10.594 -21.594 -30.391 1 81.5 2 THR B C 1
ATOM 2504 O O . THR B 1 2 ? 10.586 -22.547 -31.156 1 81.5 2 THR B O 1
ATOM 2507 N N . TYR B 1 3 ? 10.281 -21.859 -29.203 1 91.38 3 TYR B N 1
ATOM 2508 C CA . TYR B 1 3 ? 9.453 -22.969 -28.781 1 91.38 3 TYR B CA 1
ATOM 2509 C C . TYR B 1 3 ? 7.996 -22.766 -29.172 1 91.38 3 TYR B C 1
ATOM 2511 O O . TYR B 1 3 ? 7.578 -21.625 -29.438 1 91.38 3 TYR B O 1
ATOM 2519 N N . HIS B 1 4 ? 7.324 -23.891 -29.375 1 94.44 4 HIS B N 1
ATOM 2520 C CA . HIS B 1 4 ? 5.891 -23.859 -29.641 1 94.44 4 HIS B CA 1
ATOM 2521 C C . HIS B 1 4 ? 5.086 -23.719 -28.359 1 94.44 4 HIS B C 1
ATOM 2523 O O . HIS B 1 4 ? 5.41 -24.344 -27.344 1 94.44 4 HIS B O 1
ATOM 2529 N N . VAL B 1 5 ? 4.035 -22.844 -28.406 1 96.19 5 VAL B N 1
ATOM 2530 C CA . VAL B 1 5 ? 3.172 -22.672 -27.25 1 96.19 5 VAL B CA 1
ATOM 2531 C C . VAL B 1 5 ? 1.785 -23.234 -27.547 1 96.19 5 VAL B C 1
ATOM 2533 O O . VAL B 1 5 ? 1.219 -22.984 -28.609 1 96.19 5 VAL B O 1
ATOM 2536 N N . LYS B 1 6 ? 1.337 -24.031 -26.672 1 96.06 6 LYS B N 1
ATOM 2537 C CA . LYS B 1 6 ? -0.01 -24.578 -26.75 1 96.06 6 LYS B CA 1
ATOM 2538 C C . LYS B 1 6 ? -0.841 -24.172 -25.531 1 96.06 6 LYS B C 1
ATOM 2540 O O . LYS B 1 6 ? -0.365 -24.234 -24.391 1 96.06 6 LYS B O 1
ATOM 2545 N N . ILE B 1 7 ? -2.096 -23.703 -25.781 1 97.5 7 ILE B N 1
ATOM 2546 C CA . ILE B 1 7 ? -3.023 -23.391 -24.688 1 97.5 7 ILE B CA 1
ATOM 2547 C C . ILE B 1 7 ? -3.992 -24.547 -24.484 1 97.5 7 ILE B C 1
ATOM 2549 O O . ILE B 1 7 ? -4.742 -24.906 -25.391 1 97.5 7 ILE B O 1
ATOM 2553 N N . ASP B 1 8 ? -3.93 -25.094 -23.375 1 96.75 8 ASP B N 1
ATOM 2554 C CA . ASP B 1 8 ? -4.836 -26.188 -23.031 1 96.75 8 ASP B CA 1
ATOM 2555 C C . ASP B 1 8 ? -5.77 -25.781 -21.891 1 96.75 8 ASP B C 1
ATOM 2557 O O . ASP B 1 8 ? -5.445 -24.891 -21.109 1 96.75 8 ASP B O 1
ATOM 2561 N N . VAL B 1 9 ? -6.961 -26.297 -21.891 1 97 9 VAL B N 1
ATOM 2562 C CA . VAL B 1 9 ? -7.922 -26.047 -20.828 1 97 9 VAL B CA 1
ATOM 2563 C C . VAL B 1 9 ? -8.758 -27.297 -20.562 1 97 9 VAL B C 1
ATOM 2565 O O . VAL B 1 9 ? -9.227 -27.938 -21.5 1 97 9 VAL B O 1
ATOM 2568 N N . SER B 1 10 ? -8.805 -27.672 -19.312 1 95.62 10 SER B N 1
ATOM 2569 C CA . SER B 1 10 ? -9.57 -28.828 -18.891 1 95.62 10 SER B CA 1
ATOM 2570 C C . SER B 1 10 ? -9.844 -28.797 -17.391 1 95.62 10 SER B C 1
ATOM 2572 O O . SER B 1 10 ? -9.016 -28.312 -16.609 1 95.62 10 SER B O 1
ATOM 2574 N N . PRO B 1 11 ? -11 -29.312 -16.969 1 95.69 11 PRO B N 1
ATOM 2575 C CA . PRO B 1 11 ? -11.242 -29.422 -15.531 1 95.69 11 PRO B CA 1
ATOM 2576 C C . PRO B 1 11 ? -10.242 -30.344 -14.836 1 95.69 11 PRO B C 1
ATOM 2578 O O . PRO B 1 11 ? -10.094 -30.297 -13.617 1 95.69 11 PRO B O 1
ATOM 2581 N N . ILE B 1 12 ? -9.523 -31.125 -15.648 1 97.25 12 ILE B N 1
ATOM 2582 C CA . ILE B 1 12 ? -8.531 -32.031 -15.102 1 97.25 12 ILE B CA 1
ATOM 2583 C C . ILE B 1 12 ? -7.441 -31.25 -14.383 1 97.25 12 ILE B C 1
ATOM 2585 O O . ILE B 1 12 ? -7.023 -31.609 -13.281 1 97.25 12 ILE B O 1
ATOM 2589 N N . TYR B 1 13 ? -7.039 -30.203 -15 1 96.88 13 TYR B N 1
ATOM 2590 C CA . TYR B 1 13 ? -5.992 -29.375 -14.406 1 96.88 13 TYR B CA 1
ATOM 2591 C C . TYR B 1 13 ? -6.457 -28.766 -13.086 1 96.88 13 TYR B C 1
ATOM 2593 O O . TYR B 1 13 ? -5.684 -28.688 -12.133 1 96.88 13 TYR B O 1
ATOM 2601 N N . GLU B 1 14 ? -7.691 -28.359 -13.031 1 95 14 GLU B N 1
ATOM 2602 C CA . GLU B 1 14 ? -8.227 -27.797 -11.797 1 95 14 GLU B CA 1
ATOM 2603 C C . GLU B 1 14 ? -8.336 -28.844 -10.703 1 95 14 GLU B C 1
ATOM 2605 O O . GLU B 1 14 ? -8.117 -28.562 -9.523 1 95 14 GLU B O 1
ATOM 2610 N N . MET B 1 15 ? -8.727 -29.984 -11.195 1 97.25 15 MET B N 1
ATOM 2611 C CA . MET B 1 15 ? -8.781 -31.094 -10.242 1 97.25 15 MET B CA 1
ATOM 2612 C C . MET B 1 15 ? -7.406 -31.344 -9.625 1 97.25 15 MET B C 1
ATOM 2614 O O . MET B 1 15 ? -7.27 -31.406 -8.406 1 97.25 15 MET B O 1
ATOM 2618 N N . LEU B 1 16 ? -6.41 -31.422 -10.445 1 97.44 16 LEU B N 1
ATOM 2619 C CA . LEU B 1 16 ? -5.051 -31.688 -9.992 1 97.44 16 LEU B CA 1
ATOM 2620 C C . LEU B 1 16 ? -4.535 -30.547 -9.125 1 97.44 16 LEU B C 1
ATOM 2622 O O . LEU B 1 16 ? -3.957 -30.781 -8.055 1 97.44 16 LEU B O 1
ATOM 2626 N N . ASN B 1 17 ? -4.809 -29.359 -9.562 1 95.5 17 ASN B N 1
ATOM 2627 C CA . ASN B 1 17 ? -4.324 -28.188 -8.844 1 95.5 17 ASN B CA 1
ATOM 2628 C C . ASN B 1 17 ? -4.969 -28.062 -7.465 1 95.5 17 ASN B C 1
ATOM 2630 O O . ASN B 1 17 ? -4.273 -27.859 -6.465 1 95.5 17 ASN B O 1
ATOM 2634 N N . SER B 1 18 ? -6.293 -28.125 -7.453 1 95.88 18 SER B N 1
ATOM 2635 C CA . SER B 1 18 ? -6.996 -27.984 -6.18 1 95.88 18 SER B CA 1
ATOM 2636 C C . SER B 1 18 ? -6.613 -29.094 -5.211 1 95.88 18 SER B C 1
ATOM 2638 O O . SER B 1 18 ? -6.48 -28.859 -4.008 1 95.88 18 SER B O 1
ATOM 2640 N N . PHE B 1 19 ? -6.395 -30.312 -5.742 1 97.44 19 PHE B N 1
ATOM 2641 C CA . PHE B 1 19 ? -5.965 -31.422 -4.914 1 97.44 19 PHE B CA 1
ATOM 2642 C C . PHE B 1 19 ? -4.57 -31.172 -4.352 1 97.44 19 PHE B C 1
ATOM 2644 O O . PHE B 1 19 ? -4.332 -31.359 -3.156 1 97.44 19 PHE B O 1
ATOM 2651 N N . LEU B 1 20 ? -3.742 -30.781 -5.242 1 96.12 20 LEU B N 1
ATOM 2652 C CA . LEU B 1 20 ? -2.371 -30.469 -4.855 1 96.12 20 LEU B CA 1
ATOM 2653 C C . LEU B 1 20 ? -2.346 -29.453 -3.719 1 96.12 20 LEU B C 1
ATOM 2655 O O . LEU B 1 20 ? -1.684 -29.672 -2.701 1 96.12 20 LEU B O 1
ATOM 2659 N N . VAL B 1 21 ? -3.053 -28.375 -3.848 1 94.75 21 VAL B N 1
ATOM 2660 C CA . VAL B 1 21 ? -3.086 -27.312 -2.852 1 94.75 21 VAL B CA 1
ATOM 2661 C C . VAL B 1 21 ? -3.67 -27.844 -1.545 1 94.75 21 VAL B C 1
ATOM 2663 O O . VAL B 1 21 ? -3.156 -27.547 -0.462 1 94.75 21 VAL B O 1
ATOM 2666 N N . TYR B 1 22 ? -4.691 -28.594 -1.654 1 96.44 22 TYR B N 1
ATOM 2667 C CA . TYR B 1 22 ? -5.371 -29.109 -0.47 1 96.44 22 TYR B CA 1
ATOM 2668 C C . TYR B 1 22 ? -4.441 -30 0.342 1 96.44 22 TYR B C 1
ATOM 2670 O O . TYR B 1 22 ? -4.344 -29.859 1.563 1 96.44 22 TYR B O 1
ATOM 2678 N N . VAL B 1 23 ? -3.75 -30.891 -0.308 1 95.94 23 VAL B N 1
ATOM 2679 C CA . VAL B 1 23 ? -2.982 -31.906 0.404 1 95.94 23 VAL B CA 1
ATOM 2680 C C . VAL B 1 23 ? -1.667 -31.312 0.9 1 95.94 23 VAL B C 1
ATOM 2682 O O . VAL B 1 23 ? -1.198 -31.641 1.99 1 95.94 23 VAL B O 1
ATOM 2685 N N . THR B 1 24 ? -1.086 -30.469 0.107 1 93.88 24 THR B N 1
ATOM 2686 C CA . THR B 1 24 ? 0.244 -30 0.469 1 93.88 24 THR B CA 1
ATOM 2687 C C . THR B 1 24 ? 0.151 -28.734 1.317 1 93.88 24 THR B C 1
ATOM 2689 O O . THR B 1 24 ? 1.067 -28.422 2.082 1 93.88 24 THR B O 1
ATOM 2692 N N . LYS B 1 25 ? -0.898 -27.922 1.109 1 92.31 25 LYS B N 1
ATOM 2693 C CA . LYS B 1 25 ? -1.095 -26.625 1.747 1 92.31 25 LYS B CA 1
ATOM 2694 C C . LYS B 1 25 ? 0.045 -25.672 1.41 1 92.31 25 LYS B C 1
ATOM 2696 O O . LYS B 1 25 ? 0.2 -24.625 2.053 1 92.31 25 LYS B O 1
ATOM 2701 N N . LYS B 1 26 ? 0.719 -26.078 0.396 1 85.38 26 LYS B N 1
ATOM 2702 C CA . LYS B 1 26 ? 1.825 -25.25 -0.05 1 85.38 26 LYS B CA 1
ATOM 2703 C C . LYS B 1 26 ? 1.32 -23.891 -0.558 1 85.38 26 LYS B C 1
ATOM 2705 O O . LYS B 1 26 ? 0.301 -23.828 -1.248 1 85.38 26 LYS B O 1
ATOM 2710 N N . TRP B 1 27 ? 1.881 -22.797 -0.3 1 85.75 27 TRP B N 1
ATOM 2711 C CA . TRP B 1 27 ? 1.651 -21.453 -0.808 1 85.75 27 TRP B CA 1
ATOM 2712 C C . TRP B 1 27 ? 0.295 -20.922 -0.353 1 85.75 27 TRP B C 1
ATOM 2714 O O . TRP B 1 27 ? -0.171 -19.891 -0.841 1 85.75 27 TRP B O 1
ATOM 2724 N N . ILE B 1 28 ? -0.411 -21.688 0.516 1 90.25 28 ILE B N 1
ATOM 2725 C CA . ILE B 1 28 ? -1.793 -21.375 0.867 1 90.25 28 ILE B CA 1
ATOM 2726 C C . ILE B 1 28 ? -1.892 -19.938 1.357 1 90.25 28 ILE B C 1
ATOM 2728 O O . ILE B 1 28 ? -2.887 -19.25 1.104 1 90.25 28 ILE B O 1
ATOM 2732 N N . GLN B 1 29 ? -0.855 -19.422 1.939 1 86.06 29 GLN B N 1
ATOM 2733 C CA . GLN B 1 29 ? -0.875 -18.078 2.502 1 86.06 29 GLN B CA 1
ATOM 2734 C C . GLN B 1 29 ? -0.818 -17.031 1.403 1 86.06 29 GLN B C 1
ATOM 2736 O O . GLN B 1 29 ? -1.175 -15.867 1.629 1 86.06 29 GLN B O 1
ATOM 2741 N N . HIS B 1 30 ? -0.419 -17.453 0.24 1 87.81 30 HIS B N 1
ATOM 2742 C CA . HIS B 1 30 ? -0.248 -16.5 -0.854 1 87.81 30 HIS B CA 1
ATOM 2743 C C . HIS B 1 30 ? -1.317 -16.703 -1.925 1 87.81 30 HIS B C 1
ATOM 2745 O O . HIS B 1 30 ? -1.34 -15.977 -2.924 1 87.81 30 HIS B O 1
ATOM 2751 N N . LEU B 1 31 ? -2.129 -17.688 -1.68 1 91.12 31 LEU B N 1
ATOM 2752 C CA . LEU B 1 31 ? -3.211 -17.938 -2.627 1 91.12 31 LEU B CA 1
ATOM 2753 C C . LEU B 1 31 ? -4.449 -17.125 -2.262 1 91.12 31 LEU B C 1
ATOM 2755 O O . LEU B 1 31 ? -4.711 -16.875 -1.083 1 91.12 31 LEU B O 1
ATOM 2759 N N . ASP B 1 32 ? -5.203 -16.719 -3.209 1 88.06 32 ASP B N 1
ATOM 2760 C CA . ASP B 1 32 ? -6.41 -15.938 -2.975 1 88.06 32 ASP B CA 1
ATOM 2761 C C . ASP B 1 32 ? -7.43 -16.734 -2.162 1 88.06 32 ASP B C 1
ATOM 2763 O O . ASP B 1 32 ? -8.141 -16.172 -1.329 1 88.06 32 ASP B O 1
ATOM 2767 N N . VAL B 1 33 ? -7.52 -18 -2.469 1 87.88 33 VAL B N 1
ATOM 2768 C CA . VAL B 1 33 ? -8.453 -18.844 -1.723 1 87.88 33 VAL B CA 1
ATOM 2769 C C . VAL B 1 33 ? -8.094 -18.828 -0.24 1 87.88 33 VAL B C 1
ATOM 2771 O O . VAL B 1 33 ? -8.969 -18.875 0.623 1 87.88 33 VAL B O 1
ATOM 2774 N N . GLY B 1 34 ? -6.797 -18.906 0.074 1 89.62 34 GLY B N 1
ATOM 2775 C CA . GLY B 1 34 ? -6.305 -18.719 1.43 1 89.62 34 GLY B CA 1
ATOM 2776 C C . GLY B 1 34 ? -6.543 -19.922 2.32 1 89.62 34 GLY B C 1
ATOM 2777 O O . GLY B 1 34 ? -7.074 -20.938 1.868 1 89.62 34 GLY B O 1
ATOM 2778 N N . PRO B 1 35 ? -6.133 -19.781 3.547 1 93 35 PRO B N 1
ATOM 2779 C CA . PRO B 1 35 ? -6.289 -20.875 4.496 1 93 35 PRO B CA 1
ATOM 2780 C C . PRO B 1 35 ? -7.754 -21.172 4.82 1 93 35 PRO B C 1
ATOM 2782 O O . PRO B 1 35 ? -8.086 -22.297 5.195 1 93 35 PRO B O 1
ATOM 2785 N N . GLU B 1 36 ? -8.555 -20.172 4.699 1 93.38 36 GLU B N 1
ATOM 2786 C CA . GLU B 1 36 ? -9.977 -20.359 4.973 1 93.38 36 GLU B CA 1
ATOM 2787 C C . GLU B 1 36 ? -10.594 -21.391 4.02 1 93.38 36 GLU B C 1
ATOM 2789 O O . GLU B 1 36 ? -11.516 -22.109 4.391 1 93.38 36 GLU B O 1
ATOM 2794 N N . TRP B 1 37 ? -10.109 -21.438 2.828 1 93.5 37 TRP B N 1
ATOM 2795 C CA . TRP B 1 37 ? -10.594 -22.406 1.844 1 93.5 37 TRP B CA 1
ATOM 2796 C C . TRP B 1 37 ? -10.359 -23.828 2.32 1 93.5 37 TRP B C 1
ATOM 2798 O O . TRP B 1 37 ? -11.227 -24.703 2.15 1 93.5 37 TRP B O 1
ATOM 2808 N N . ILE B 1 38 ? -9.227 -24.047 2.949 1 94.38 38 ILE B N 1
ATOM 2809 C CA . ILE B 1 38 ? -8.906 -25.375 3.457 1 94.38 38 ILE B CA 1
ATOM 2810 C C . ILE B 1 38 ? -9.938 -25.797 4.504 1 94.38 38 ILE B C 1
ATOM 2812 O O . ILE B 1 38 ? -10.438 -26.922 4.477 1 94.38 38 ILE B O 1
ATOM 2816 N N . LEU B 1 39 ? -10.258 -24.844 5.34 1 94.06 39 LEU B N 1
ATOM 2817 C CA . LEU B 1 39 ? -11.227 -25.109 6.398 1 94.06 39 LEU B CA 1
ATOM 2818 C C . LEU B 1 39 ? -12.609 -25.359 5.816 1 94.06 39 LEU B C 1
ATOM 2820 O O . LEU B 1 39 ? -13.312 -26.266 6.258 1 94.06 39 LEU B O 1
ATOM 2824 N N . GLU B 1 40 ? -12.945 -24.609 4.852 1 94.5 40 GLU B N 1
ATOM 2825 C CA . GLU B 1 40 ? -14.234 -24.766 4.191 1 94.5 40 GLU B CA 1
ATOM 2826 C C . GLU B 1 40 ? -14.352 -26.141 3.5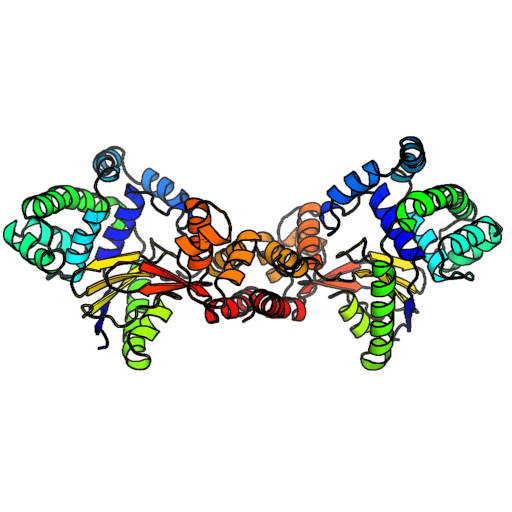27 1 94.5 40 GLU B C 1
ATOM 2828 O O . GLU B 1 40 ? -15.383 -26.797 3.643 1 94.5 40 GLU B O 1
ATOM 2833 N N . VAL B 1 41 ? -13.328 -26.516 2.836 1 95.19 41 VAL B N 1
ATOM 2834 C CA . VAL B 1 41 ? -13.32 -27.812 2.143 1 95.19 41 VAL B CA 1
ATOM 2835 C C . VAL B 1 41 ? -13.375 -28.938 3.158 1 95.19 41 VAL B C 1
ATOM 2837 O O . VAL B 1 41 ? -14.133 -29.906 2.992 1 95.19 41 VAL B O 1
ATOM 2840 N N . GLU B 1 42 ? -12.602 -28.797 4.18 1 94.06 42 GLU B N 1
ATOM 2841 C CA . GLU B 1 42 ? -12.602 -29.812 5.23 1 94.06 42 GLU B CA 1
ATOM 2842 C C . GLU B 1 42 ? -13.992 -29.969 5.836 1 94.06 42 GLU B C 1
ATOM 2844 O O . GLU B 1 42 ? -14.406 -31.078 6.172 1 94.06 42 GLU B O 1
ATOM 2849 N N . GLY B 1 43 ? -14.672 -28.875 5.988 1 94 43 GLY B N 1
ATOM 2850 C CA . GLY B 1 43 ? -16.016 -28.922 6.531 1 94 43 GLY B CA 1
ATOM 2851 C C . GLY B 1 43 ? -17.016 -29.625 5.625 1 94 43 GLY B C 1
ATOM 2852 O O . GLY B 1 43 ? -18 -30.203 6.102 1 94 43 GLY B O 1
ATOM 2853 N N . LYS B 1 44 ? -16.781 -29.641 4.367 1 93.38 44 LYS B N 1
ATOM 2854 C CA . LYS B 1 44 ? -17.703 -30.234 3.393 1 93.38 44 LYS B CA 1
ATOM 2855 C C . LYS B 1 44 ? -17.375 -31.719 3.176 1 93.38 44 LYS B C 1
ATOM 2857 O O . LYS B 1 44 ? -18.234 -32.469 2.725 1 93.38 44 LYS B O 1
ATOM 2862 N N . LEU B 1 45 ? -16.156 -32.125 3.473 1 95.56 45 LEU B N 1
ATOM 2863 C CA . LEU B 1 45 ? -15.742 -33.531 3.279 1 95.56 45 LEU B CA 1
ATOM 2864 C C . LEU B 1 45 ? -16.094 -34.375 4.492 1 95.56 45 LEU B C 1
ATOM 2866 O O . LEU B 1 45 ? -15.984 -33.906 5.633 1 95.56 45 LEU B O 1
ATOM 2870 N N . SER B 1 46 ? -16.562 -35.562 4.297 1 95.56 46 SER B N 1
ATOM 2871 C CA . SER B 1 46 ? -16.812 -36.5 5.398 1 95.56 46 SER B CA 1
ATOM 2872 C C . SER B 1 46 ? -15.508 -36.906 6.074 1 95.56 46 SER B C 1
ATOM 2874 O O . SER B 1 46 ? -14.43 -36.781 5.488 1 95.56 46 SER B O 1
ATOM 2876 N N . SER B 1 47 ? -15.562 -37.438 7.258 1 95.56 47 SER B N 1
ATOM 2877 C CA . SER B 1 47 ? -14.391 -37.875 8.008 1 95.56 47 SER B CA 1
ATOM 2878 C C . SER B 1 47 ? -13.656 -39 7.281 1 95.56 47 SER B C 1
ATOM 2880 O O . SER B 1 47 ? -12.422 -39.031 7.297 1 95.56 47 SER B O 1
ATOM 2882 N N . ASN B 1 48 ? -14.398 -39.781 6.613 1 96.38 48 ASN B N 1
ATOM 2883 C CA . ASN B 1 48 ? -13.82 -40.906 5.883 1 96.38 48 ASN B CA 1
ATOM 2884 C C . ASN B 1 48 ? -13 -40.438 4.688 1 96.38 48 ASN B C 1
ATOM 2886 O O . ASN B 1 48 ? -11.898 -40.938 4.441 1 96.38 48 ASN B O 1
ATOM 2890 N N . VAL B 1 49 ? -13.547 -39.5 4.016 1 96.62 49 VAL B N 1
ATOM 2891 C CA . VAL B 1 49 ? -12.859 -38.969 2.846 1 96.62 49 VAL B CA 1
ATOM 2892 C C . VAL B 1 49 ? -11.594 -38.219 3.281 1 96.62 49 VAL B C 1
ATOM 2894 O O . VAL B 1 49 ? -10.531 -38.406 2.68 1 96.62 49 VAL B O 1
ATOM 2897 N N . ARG B 1 50 ? -11.641 -37.438 4.332 1 95.94 50 ARG B N 1
ATOM 2898 C CA . ARG B 1 50 ? -10.484 -36.719 4.863 1 95.94 50 ARG B CA 1
ATOM 2899 C C . ARG B 1 50 ? -9.375 -37.688 5.25 1 95.94 50 ARG B C 1
ATOM 2901 O O . ARG B 1 50 ? -8.203 -37.469 4.949 1 95.94 50 ARG B O 1
ATOM 2908 N N . ALA B 1 51 ? -9.805 -38.75 5.867 1 96.56 51 ALA B N 1
ATOM 2909 C CA . ALA B 1 51 ? -8.852 -39.75 6.309 1 96.56 51 ALA B CA 1
ATOM 2910 C C . ALA B 1 51 ? -8.18 -40.438 5.117 1 96.56 51 ALA B C 1
ATOM 2912 O O . ALA B 1 51 ? -6.984 -40.75 5.164 1 96.56 51 ALA B O 1
ATOM 2913 N N . ALA B 1 52 ? -8.938 -40.656 4.117 1 96.56 52 ALA B N 1
ATOM 2914 C CA . ALA B 1 52 ? -8.414 -41.312 2.914 1 96.56 52 ALA B CA 1
ATOM 2915 C C . ALA B 1 52 ? -7.391 -40.406 2.217 1 96.56 52 ALA B C 1
ATOM 2917 O O . ALA B 1 52 ? -6.406 -40.906 1.659 1 96.56 52 ALA B O 1
ATOM 2918 N N . LEU B 1 53 ? -7.578 -39.125 2.266 1 97.12 53 LEU B N 1
ATOM 2919 C CA . LEU B 1 53 ? -6.738 -38.188 1.54 1 97.12 53 LEU B CA 1
ATOM 2920 C C . LEU B 1 53 ? -5.484 -37.844 2.34 1 97.12 53 LEU B C 1
ATOM 2922 O O . LEU B 1 53 ? -4.477 -37.406 1.771 1 97.12 53 LEU B O 1
ATOM 2926 N N . ALA B 1 54 ? -5.461 -38.062 3.619 1 95.31 54 ALA B N 1
ATOM 2927 C CA . ALA B 1 54 ? -4.477 -37.562 4.578 1 95.31 54 ALA B CA 1
ATOM 2928 C C . ALA B 1 54 ? -3.078 -38.062 4.238 1 95.31 54 ALA B C 1
ATOM 2930 O O . ALA B 1 54 ? -2.109 -37.312 4.27 1 95.31 54 ALA B O 1
ATOM 2931 N N . PRO B 1 55 ? -2.967 -39.281 3.803 1 94.88 55 PRO B N 1
ATOM 2932 C CA . PRO B 1 55 ? -1.617 -39.781 3.555 1 94.88 55 PRO B CA 1
ATOM 2933 C C . PRO B 1 55 ? -0.909 -39.062 2.416 1 94.88 55 PRO B C 1
ATOM 2935 O O . PRO B 1 55 ? 0.323 -39 2.395 1 94.88 55 PRO B O 1
ATOM 2938 N N . ALA B 1 56 ? -1.627 -38.531 1.485 1 96 56 ALA B N 1
ATOM 2939 C CA . ALA B 1 56 ? -1.058 -37.906 0.296 1 96 56 ALA B CA 1
ATOM 2940 C C . ALA B 1 56 ? -0.226 -36.688 0.669 1 96 56 ALA B C 1
ATOM 2942 O O . ALA B 1 56 ? 0.598 -36.219 -0.123 1 96 56 ALA B O 1
ATOM 2943 N N . SER B 1 57 ? -0.427 -36.156 1.854 1 94.94 57 SER B N 1
ATOM 2944 C CA . SER B 1 57 ? 0.287 -34.938 2.301 1 94.94 57 SER B CA 1
ATOM 2945 C C . SER B 1 57 ? 1.78 -35.219 2.449 1 94.94 57 SER B C 1
ATOM 2947 O O . SER B 1 57 ? 2.592 -34.312 2.406 1 94.94 57 SER B O 1
ATOM 2949 N N . THR B 1 58 ? 2.174 -36.5 2.58 1 95.25 58 THR B N 1
ATOM 2950 C CA . THR B 1 58 ? 3.568 -36.844 2.818 1 95.25 58 THR B CA 1
ATOM 2951 C C . THR B 1 58 ? 4.227 -37.344 1.54 1 95.25 58 THR B C 1
ATOM 2953 O O . THR B 1 58 ? 5.422 -37.656 1.527 1 95.25 58 THR B O 1
ATOM 2956 N N . TRP B 1 59 ? 3.447 -37.469 0.49 1 95.81 59 TRP B N 1
ATOM 2957 C CA . TRP B 1 59 ? 3.961 -38.031 -0.762 1 95.81 59 TRP B CA 1
ATOM 2958 C C . TRP B 1 59 ? 4.816 -37 -1.493 1 95.81 59 TRP B C 1
ATOM 2960 O O . TRP B 1 59 ? 4.695 -35.781 -1.251 1 95.81 59 TRP B O 1
ATOM 2970 N N . PRO B 1 60 ? 5.723 -37.438 -2.342 1 94.69 60 PRO B N 1
ATOM 2971 C CA . PRO B 1 60 ? 6.617 -36.5 -3.047 1 94.69 60 PRO B CA 1
ATOM 2972 C C . PRO B 1 60 ? 5.867 -35.5 -3.916 1 94.69 60 PRO B C 1
ATOM 2974 O O . PRO B 1 60 ? 4.961 -35.875 -4.66 1 94.69 60 PRO B O 1
ATOM 2977 N N . PHE B 1 61 ? 6.305 -34.344 -3.891 1 93.38 61 PHE B N 1
ATOM 2978 C CA . PHE B 1 61 ? 5.723 -33.25 -4.688 1 93.38 61 PHE B CA 1
ATOM 2979 C C . PHE B 1 61 ? 5.898 -33.531 -6.176 1 93.38 61 PHE B C 1
ATOM 2981 O O . PHE B 1 61 ? 5.023 -33.219 -6.98 1 93.38 61 PHE B O 1
ATOM 2988 N N . ASP B 1 62 ? 6.938 -34.219 -6.527 1 93.88 62 ASP B N 1
ATOM 2989 C CA . ASP B 1 62 ? 7.309 -34.438 -7.918 1 93.88 62 ASP B CA 1
ATOM 2990 C C . ASP B 1 62 ? 6.336 -35.438 -8.578 1 93.88 62 ASP B C 1
ATOM 2992 O O . ASP B 1 62 ? 6.328 -35.562 -9.805 1 93.88 62 ASP B O 1
ATOM 2996 N N . ASP B 1 63 ? 5.508 -36.062 -7.723 1 96.88 63 ASP B N 1
ATOM 2997 C CA . ASP B 1 63 ? 4.48 -36.938 -8.289 1 96.88 63 ASP B CA 1
ATOM 2998 C C . ASP B 1 63 ? 3.549 -36.156 -9.211 1 96.88 63 ASP B C 1
ATOM 3000 O O . ASP B 1 63 ? 3.041 -36.719 -10.195 1 96.88 63 ASP B O 1
ATOM 3004 N N . PHE B 1 64 ? 3.395 -34.969 -8.922 1 96.69 64 PHE B N 1
ATOM 3005 C CA . PHE B 1 64 ? 2.465 -34.156 -9.688 1 96.69 64 PHE B CA 1
ATOM 3006 C C . PHE B 1 64 ? 3.027 -33.812 -11.062 1 96.69 64 PHE B C 1
ATOM 3008 O O . PHE B 1 64 ? 2.275 -33.531 -11.992 1 96.69 64 PHE B O 1
ATOM 3015 N N . ASP B 1 65 ? 4.355 -33.844 -11.219 1 96.62 65 ASP B N 1
ATOM 3016 C CA . ASP B 1 65 ? 4.93 -33.688 -12.555 1 96.62 65 ASP B CA 1
ATOM 3017 C C . ASP B 1 65 ? 4.398 -34.781 -13.5 1 96.62 65 ASP B C 1
ATOM 3019 O O . ASP B 1 65 ? 4.09 -34.5 -14.656 1 96.62 65 ASP B O 1
ATOM 3023 N N . VAL B 1 66 ? 4.293 -35.938 -12.906 1 97.75 66 VAL B N 1
ATOM 3024 C CA . VAL B 1 66 ? 3.814 -37.094 -13.688 1 97.75 66 VAL B CA 1
ATOM 3025 C C . VAL B 1 66 ? 2.328 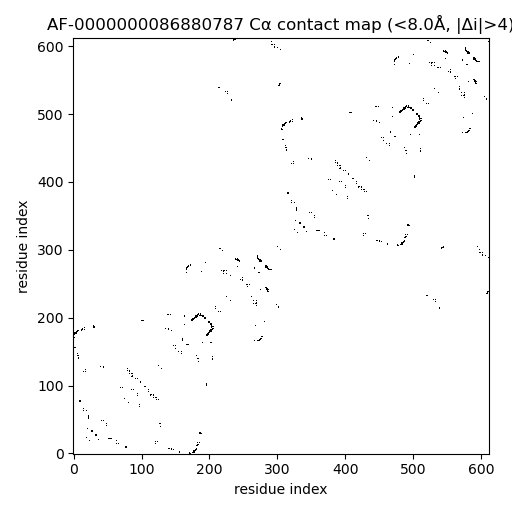-36.906 -14 1 97.75 66 VAL B C 1
ATOM 3027 O O . VAL B 1 66 ? 1.901 -37.062 -15.141 1 97.75 66 VAL B O 1
ATOM 3030 N N . LEU B 1 67 ? 1.583 -36.562 -13.008 1 98 67 LEU B N 1
ATOM 3031 C CA . LEU B 1 67 ? 0.141 -36.375 -13.156 1 98 67 LEU B CA 1
ATOM 3032 C C . LEU B 1 67 ? -0.178 -35.281 -14.18 1 98 67 LEU B C 1
ATOM 3034 O O . LEU B 1 67 ? -1.032 -35.5 -15.047 1 98 67 LEU B O 1
ATOM 3038 N N . PHE B 1 68 ? 0.502 -34.219 -14.164 1 97.75 68 PHE B N 1
ATOM 3039 C CA . PHE B 1 68 ? 0.268 -33.125 -15.109 1 97.75 68 PHE B CA 1
ATOM 3040 C C . PHE B 1 68 ? 0.696 -33.531 -16.516 1 97.75 68 PHE B C 1
ATOM 3042 O O . PHE B 1 68 ? 0.061 -33.156 -17.5 1 97.75 68 PHE B O 1
ATOM 3049 N N . ALA B 1 69 ? 1.777 -34.25 -16.609 1 97.06 69 ALA B N 1
ATOM 3050 C CA . ALA B 1 69 ? 2.199 -34.75 -17.922 1 97.06 69 ALA B CA 1
ATOM 3051 C C . ALA B 1 69 ? 1.138 -35.656 -18.531 1 97.06 69 ALA B C 1
ATOM 3053 O O . ALA B 1 69 ? 0.81 -35.531 -19.719 1 97.06 69 ALA B O 1
ATOM 3054 N N . TRP B 1 70 ? 0.598 -36.594 -17.641 1 97.62 70 TRP B N 1
ATOM 3055 C CA . TRP B 1 70 ? -0.465 -37.469 -18.125 1 97.62 70 TRP B CA 1
ATOM 3056 C C . TRP B 1 70 ? -1.681 -36.656 -18.562 1 97.62 70 TRP B C 1
ATOM 3058 O O . TRP B 1 70 ? -2.33 -37 -19.562 1 97.62 70 TRP B O 1
ATOM 3068 N N . ALA B 1 71 ? -1.99 -35.594 -17.875 1 97.12 71 ALA B N 1
ATOM 3069 C CA . ALA B 1 71 ? -3.127 -34.75 -18.219 1 97.12 71 ALA B CA 1
ATOM 3070 C C . ALA B 1 71 ? -2.883 -34 -19.531 1 97.12 71 ALA B C 1
ATOM 3072 O O . ALA B 1 71 ? -3.777 -33.906 -20.375 1 97.12 71 ALA B O 1
ATOM 3073 N N . ALA B 1 72 ? -1.689 -33.5 -19.703 1 95.12 72 ALA B N 1
ATOM 3074 C CA . ALA B 1 72 ? -1.344 -32.719 -20.875 1 95.12 72 ALA B CA 1
ATOM 3075 C C . ALA B 1 72 ? -1.404 -33.562 -22.141 1 95.12 72 ALA B C 1
ATOM 3077 O O . ALA B 1 72 ? -1.758 -33.062 -23.219 1 95.12 72 ALA B O 1
ATOM 3078 N N . TYR B 1 73 ? -1.074 -34.812 -22.016 1 93.62 73 TYR B N 1
ATOM 3079 C CA . TYR B 1 73 ? -1.03 -35.688 -23.188 1 93.62 73 TYR B CA 1
ATOM 3080 C C . TYR B 1 73 ? -2.127 -36.719 -23.125 1 93.62 73 TYR B C 1
ATOM 3082 O O . TYR B 1 73 ? -1.93 -37.875 -23.578 1 93.62 73 TYR B O 1
ATOM 3090 N N . ARG B 1 74 ? -3.164 -36.344 -22.547 1 93 74 ARG B N 1
ATOM 3091 C CA . ARG B 1 74 ? -4.305 -37.25 -22.453 1 93 74 ARG B CA 1
ATOM 3092 C C . ARG B 1 74 ? -4.863 -37.562 -23.844 1 93 74 ARG B C 1
ATOM 3094 O O . ARG B 1 74 ? -4.801 -36.75 -24.75 1 93 74 ARG B O 1
ATOM 3101 N N . THR B 1 75 ? -5.355 -38.781 -23.938 1 88.44 75 THR B N 1
ATOM 3102 C CA . THR B 1 75 ? -6 -39.188 -25.172 1 88.44 75 THR B CA 1
ATOM 3103 C C . THR B 1 75 ? -7.508 -39.344 -24.984 1 88.44 75 THR B C 1
ATOM 3105 O O . THR B 1 75 ? -8.227 -39.719 -25.906 1 88.44 75 THR B O 1
ATOM 3108 N N . SER B 1 76 ? -7.953 -39.031 -23.797 1 86.56 76 SER B N 1
ATOM 3109 C CA . SER B 1 76 ? -9.367 -39.062 -23.438 1 86.56 76 SER B CA 1
ATOM 3110 C C . SER B 1 76 ? -10 -37.688 -23.609 1 86.56 76 SER B C 1
ATOM 3112 O O . SER B 1 76 ? -9.352 -36.75 -24.109 1 86.56 76 SER B O 1
ATOM 3114 N N . SER B 1 77 ? -11.289 -37.688 -23.203 1 87.44 77 SER B N 1
ATOM 3115 C CA . SER B 1 77 ? -11.938 -36.375 -23.172 1 87.44 77 SER B CA 1
ATOM 3116 C C . SER B 1 77 ? -11.344 -35.5 -22.078 1 87.44 77 SER B C 1
ATOM 3118 O O . SER B 1 77 ? -10.453 -35.906 -21.344 1 87.44 77 SER B O 1
ATOM 3120 N N . SER B 1 78 ? -11.797 -34.344 -22.016 1 91.19 78 SER B N 1
ATOM 3121 C CA . SER B 1 78 ? -11.266 -33.375 -21.078 1 91.19 78 SER B CA 1
ATOM 3122 C C . SER B 1 78 ? -11.953 -33.469 -19.719 1 91.19 78 SER B C 1
ATOM 3124 O O . SER B 1 78 ? -11.68 -32.656 -18.812 1 91.19 78 SER B O 1
ATOM 3126 N N . GLU B 1 79 ? -12.727 -34.469 -19.562 1 95.06 79 GLU B N 1
ATOM 3127 C CA . GLU B 1 79 ? -13.477 -34.625 -18.328 1 95.06 79 GLU B CA 1
ATOM 3128 C C . GLU B 1 79 ? -12.68 -35.406 -17.281 1 95.06 79 GLU B C 1
ATOM 3130 O O . GLU B 1 79 ? -11.984 -36.375 -17.625 1 95.06 79 GLU B O 1
ATOM 3135 N N . ASN B 1 80 ? -12.906 -35.094 -16.031 1 97.31 80 ASN B N 1
ATOM 3136 C CA . ASN B 1 80 ? -12.148 -35.688 -14.938 1 97.31 80 ASN B CA 1
ATOM 3137 C C . ASN B 1 80 ? -12.289 -37.188 -14.914 1 97.31 80 ASN B C 1
ATOM 3139 O O . ASN B 1 80 ? -11.297 -37.938 -14.875 1 97.31 80 ASN B O 1
ATOM 3143 N N . GLN B 1 81 ? -13.516 -37.625 -15.031 1 96.44 81 GLN B N 1
ATOM 3144 C CA . GLN B 1 81 ? -13.781 -39.062 -14.914 1 96.44 81 GLN B CA 1
ATOM 3145 C C . GLN B 1 81 ? -13.148 -39.812 -16.062 1 96.44 81 GLN B C 1
ATOM 3147 O O . GLN B 1 81 ? -12.609 -40.906 -15.859 1 96.44 81 GLN B O 1
ATOM 3152 N N . ASP B 1 82 ? -13.234 -39.281 -17.219 1 97.44 82 ASP B N 1
ATOM 3153 C CA . ASP B 1 82 ? -12.656 -39.938 -18.391 1 97.44 82 ASP B CA 1
ATOM 3154 C C . ASP B 1 82 ? -11.141 -40.031 -18.25 1 97.44 82 ASP B C 1
ATOM 3156 O O . ASP B 1 82 ? -10.547 -41.062 -18.609 1 97.44 82 ASP B O 1
ATOM 3160 N N . PHE B 1 83 ? -10.547 -39.031 -17.781 1 97.69 83 PHE B N 1
ATOM 3161 C CA . PHE B 1 83 ? -9.109 -39.031 -17.562 1 97.69 83 PHE B CA 1
ATOM 3162 C C . PHE B 1 83 ? -8.703 -40.062 -16.531 1 97.69 83 PHE B C 1
ATOM 3164 O O . PHE B 1 83 ? -7.754 -40.844 -16.75 1 97.69 83 PHE B O 1
ATOM 3171 N N . LEU B 1 84 ? -9.422 -40.156 -15.406 1 97.88 84 LEU B N 1
ATOM 3172 C CA . LEU B 1 84 ? -9.102 -41.094 -14.352 1 97.88 84 LEU B CA 1
ATOM 3173 C C . LEU B 1 84 ? -9.344 -42.531 -14.82 1 97.88 84 LEU B C 1
ATOM 3175 O O . LEU B 1 84 ? -8.586 -43.438 -14.477 1 97.88 84 LEU B O 1
ATOM 3179 N N . ASN B 1 85 ? -10.375 -42.719 -15.586 1 97.44 85 ASN B N 1
ATOM 3180 C CA . ASN B 1 85 ? -10.625 -44.031 -16.188 1 97.44 85 ASN B CA 1
ATOM 3181 C C . ASN B 1 85 ? -9.492 -44.438 -17.125 1 97.44 85 ASN B C 1
ATOM 3183 O O . ASN B 1 85 ? -9.055 -45.594 -17.125 1 97.44 85 ASN B O 1
ATOM 3187 N N . MET B 1 86 ? -9.078 -43.5 -17.891 1 97.06 86 MET B N 1
ATOM 3188 C CA . MET B 1 86 ? -7.973 -43.75 -18.797 1 97.06 86 MET B CA 1
ATOM 3189 C C . MET B 1 86 ? -6.73 -44.219 -18.031 1 97.06 86 MET B C 1
ATOM 3191 O O . MET B 1 86 ? -6.117 -45.219 -18.391 1 97.06 86 MET B O 1
ATOM 3195 N N . LEU B 1 87 ? -6.398 -43.531 -16.984 1 97.12 87 LEU B N 1
ATOM 3196 C CA . LEU B 1 87 ? -5.223 -43.906 -16.188 1 97.12 87 LEU B CA 1
ATOM 3197 C C . LEU B 1 87 ? -5.375 -45.281 -15.586 1 97.12 87 LEU B C 1
ATOM 3199 O O . LEU B 1 87 ? -4.418 -46.062 -15.547 1 97.12 87 LEU B O 1
ATOM 3203 N N . ALA B 1 88 ? -6.551 -45.562 -15.117 1 96.25 88 ALA B N 1
ATOM 3204 C CA . ALA B 1 88 ? -6.816 -46.844 -14.453 1 96.25 88 ALA B CA 1
ATOM 3205 C C . ALA B 1 88 ? -6.75 -48 -15.445 1 96.25 88 ALA B C 1
ATOM 3207 O O . ALA B 1 88 ? -6.391 -49.125 -15.07 1 96.25 88 ALA B O 1
ATOM 3208 N N . GLU B 1 89 ? -7.059 -47.781 -16.656 1 95.5 89 GLU B N 1
ATOM 3209 C CA . GLU B 1 89 ? -7.203 -48.844 -17.641 1 95.5 89 GLU B CA 1
ATOM 3210 C C . GLU B 1 89 ? -5.883 -49.125 -18.359 1 95.5 89 GLU B C 1
ATOM 3212 O O . GLU B 1 89 ? -5.688 -50.188 -18.938 1 95.5 89 GLU B O 1
ATOM 3217 N N . LEU B 1 90 ? -5.062 -48.188 -18.375 1 95.44 90 LEU B N 1
ATOM 3218 C CA . LEU B 1 90 ? -3.791 -48.344 -19.078 1 95.44 90 LEU B CA 1
ATOM 3219 C C . LEU B 1 90 ? -2.871 -49.312 -18.312 1 95.44 90 LEU B C 1
ATOM 3221 O O . LEU B 1 90 ? -2.9 -49.344 -17.078 1 95.44 90 LEU B O 1
ATOM 3225 N N . THR B 1 91 ? -1.999 -50 -19.078 1 95.94 91 THR B N 1
ATOM 3226 C CA . THR B 1 91 ? -1.007 -50.875 -18.453 1 95.94 91 THR B CA 1
ATOM 3227 C C . THR B 1 91 ? 0.137 -50.031 -17.859 1 95.94 91 THR B C 1
ATOM 3229 O O . THR B 1 91 ? 0.306 -48.875 -18.203 1 95.94 91 THR B O 1
ATOM 3232 N N . ALA B 1 92 ? 0.889 -50.625 -17 1 95.31 92 ALA B N 1
ATOM 3233 C CA . ALA B 1 92 ? 2.053 -50 -16.406 1 95.31 92 ALA B CA 1
ATOM 3234 C C . ALA B 1 92 ? 3.029 -49.531 -17.484 1 95.31 92 ALA B C 1
ATOM 3236 O O . ALA B 1 92 ? 3.596 -48.438 -17.391 1 95.31 92 ALA B O 1
ATOM 3237 N N . GLU B 1 93 ? 3.158 -50.312 -18.453 1 96.5 93 GLU B N 1
ATOM 3238 C CA . GLU B 1 93 ? 4.086 -50 -19.547 1 96.5 93 GLU B CA 1
ATOM 3239 C C . GLU B 1 93 ? 3.613 -48.812 -20.359 1 96.5 93 GLU B C 1
ATOM 3241 O O . GLU B 1 93 ? 4.418 -47.938 -20.734 1 96.5 93 GLU B O 1
ATOM 3246 N N . GLU B 1 94 ? 2.352 -48.75 -20.625 1 96.12 94 GLU B N 1
ATOM 3247 C CA . GLU B 1 94 ? 1.791 -47.656 -21.406 1 96.12 94 GLU B CA 1
ATOM 3248 C C . GLU B 1 94 ? 1.911 -46.344 -20.641 1 96.12 94 GLU B C 1
ATOM 3250 O O . GLU B 1 94 ? 2.27 -45.312 -21.234 1 96.12 94 GLU B O 1
ATOM 3255 N N . LEU B 1 95 ? 1.597 -46.438 -19.406 1 95.12 95 LEU B N 1
ATOM 3256 C CA . LEU B 1 95 ? 1.67 -45.25 -18.578 1 95.12 95 LEU B CA 1
ATOM 3257 C C . LEU B 1 95 ? 3.104 -44.719 -18.5 1 95.12 95 LEU B C 1
ATOM 3259 O O . LEU B 1 95 ? 3.34 -43.531 -18.578 1 95.12 95 LEU B O 1
ATOM 3263 N N . PHE B 1 96 ? 4.02 -45.625 -18.297 1 97.19 96 PHE B N 1
ATOM 3264 C CA . PHE B 1 96 ? 5.438 -45.312 -18.234 1 97.19 96 PHE B CA 1
ATOM 3265 C C . PHE B 1 96 ? 5.906 -44.719 -19.562 1 97.19 96 PHE B C 1
ATOM 3267 O O . PHE B 1 96 ? 6.621 -43.719 -19.578 1 97.19 96 PHE B O 1
ATOM 3274 N N . ALA B 1 97 ? 5.488 -45.25 -20.625 1 96.56 97 ALA B N 1
ATOM 3275 C CA . ALA B 1 97 ? 5.914 -44.812 -21.969 1 96.56 97 ALA B CA 1
ATOM 3276 C C . ALA B 1 97 ? 5.465 -43.375 -22.25 1 96.56 97 ALA B C 1
ATOM 3278 O O . ALA B 1 97 ? 6.137 -42.656 -22.984 1 96.56 97 ALA B O 1
ATOM 3279 N N . ARG B 1 98 ? 4.426 -42.906 -21.641 1 95 98 ARG B N 1
ATOM 3280 C CA . ARG B 1 98 ? 3.861 -41.594 -21.891 1 95 98 ARG B CA 1
ATOM 3281 C C . ARG B 1 98 ? 4.695 -40.5 -21.219 1 95 98 ARG B C 1
ATOM 3283 O O . ARG B 1 98 ? 4.672 -39.344 -21.656 1 95 98 ARG B O 1
ATOM 3290 N N . VAL B 1 99 ? 5.395 -40.875 -20.188 1 96.19 99 VAL B N 1
ATOM 3291 C CA . VAL B 1 99 ? 6.051 -39.812 -19.438 1 96.19 99 VAL B CA 1
ATOM 3292 C C . VAL B 1 99 ? 7.562 -40.062 -19.422 1 96.19 99 VAL B C 1
ATOM 3294 O O . VAL B 1 99 ? 8.336 -39.125 -19.141 1 96.19 99 VAL B O 1
ATOM 3297 N N . SER B 1 100 ? 8.062 -41.219 -19.75 1 96.5 100 SER B N 1
ATOM 3298 C CA . SER B 1 100 ? 9.477 -41.562 -19.656 1 96.5 100 SER B CA 1
ATOM 3299 C C . SER B 1 100 ? 10.328 -40.656 -20.562 1 96.5 100 SER B C 1
ATOM 3301 O O . SER B 1 100 ? 11.453 -40.312 -20.203 1 96.5 100 SER B O 1
ATOM 3303 N N . PRO B 1 101 ? 9.875 -40.281 -21.766 1 95.5 101 PRO B N 1
ATOM 3304 C CA . PRO B 1 101 ? 10.672 -39.375 -22.578 1 95.5 101 PRO B CA 1
ATOM 3305 C C . PRO B 1 101 ? 10.797 -37.969 -21.969 1 95.5 101 PRO B C 1
ATOM 3307 O O . PRO B 1 101 ? 11.742 -37.25 -22.266 1 95.5 101 PRO B O 1
ATOM 3310 N N . LEU B 1 102 ? 9.828 -37.625 -21.156 1 94.81 102 LEU B N 1
ATOM 3311 C CA . LEU B 1 102 ? 9.773 -36.281 -20.547 1 94.81 102 LEU B CA 1
ATOM 3312 C C . LEU B 1 102 ? 10.555 -36.281 -19.234 1 94.81 102 LEU B C 1
ATOM 3314 O O . LEU B 1 102 ? 11.07 -35.219 -18.844 1 94.81 102 LEU B O 1
ATOM 3318 N N . LEU B 1 103 ? 10.469 -37.375 -18.531 1 95.69 103 LEU B N 1
ATOM 3319 C CA . LEU B 1 103 ? 11.148 -37.562 -17.266 1 95.69 103 LEU B CA 1
ATOM 3320 C C . LEU B 1 103 ? 12.102 -38.75 -17.312 1 95.69 103 LEU B C 1
ATOM 3322 O O . LEU B 1 103 ? 11.766 -39.812 -16.844 1 95.69 103 LEU B O 1
ATOM 3326 N N . PRO B 1 104 ? 13.312 -38.5 -17.688 1 93.19 104 PRO B N 1
ATOM 3327 C CA . PRO B 1 104 ? 14.219 -39.594 -17.984 1 93.19 104 PRO B CA 1
ATOM 3328 C C . PRO B 1 104 ? 14.57 -40.406 -16.75 1 93.19 104 PRO B C 1
ATOM 3330 O O . PRO B 1 104 ? 14.938 -41.594 -16.875 1 93.19 104 PRO B O 1
ATOM 3333 N N . SER B 1 105 ? 14.508 -39.906 -15.578 1 94.31 105 SER B N 1
ATOM 3334 C CA . SER B 1 105 ? 14.914 -40.625 -14.367 1 94.31 105 SER B CA 1
ATOM 3335 C C . SER B 1 105 ? 13.758 -41.406 -13.766 1 94.31 105 SER B C 1
ATOM 3337 O O . SER B 1 105 ? 13.93 -42.125 -12.789 1 94.31 105 SER B O 1
ATOM 3339 N N . ILE B 1 106 ? 12.578 -41.281 -14.383 1 96.19 106 ILE B N 1
ATOM 3340 C CA . ILE B 1 106 ? 11.398 -41.906 -13.797 1 96.19 106 ILE B CA 1
ATOM 3341 C C . ILE B 1 106 ? 11.414 -43.406 -14.094 1 96.19 106 ILE B C 1
ATOM 3343 O O . ILE B 1 106 ? 11.859 -43.812 -15.164 1 96.19 106 ILE B O 1
ATOM 3347 N N . THR B 1 107 ? 10.891 -44.219 -13.156 1 97.06 107 THR B N 1
ATOM 3348 C CA . THR B 1 107 ? 10.852 -45.656 -13.336 1 97.06 107 THR B CA 1
ATOM 3349 C C . THR B 1 107 ? 9.414 -46.156 -13.523 1 97.06 107 THR B C 1
ATOM 3351 O O . THR B 1 107 ? 8.469 -45.438 -13.18 1 97.06 107 THR B O 1
ATOM 3354 N N . ILE B 1 108 ? 9.305 -47.344 -14.062 1 97.06 108 ILE B N 1
ATOM 3355 C CA . ILE B 1 108 ? 7.988 -47.938 -14.25 1 97.06 108 ILE B CA 1
ATOM 3356 C C . ILE B 1 108 ? 7.344 -48.188 -12.891 1 97.06 108 ILE B C 1
ATOM 3358 O O . ILE B 1 108 ? 6.125 -48.062 -12.742 1 97.06 108 ILE B O 1
ATOM 3362 N N . LYS B 1 109 ? 8.125 -48.562 -11.914 1 96.94 109 LYS B N 1
ATOM 3363 C CA . LYS B 1 109 ? 7.633 -48.781 -10.562 1 96.94 109 LYS B CA 1
ATOM 3364 C C . LYS B 1 109 ? 7.031 -47.531 -9.977 1 96.94 109 LYS B C 1
ATOM 3366 O O . LYS B 1 109 ? 5.961 -47.562 -9.367 1 96.94 109 LYS B O 1
ATOM 3371 N N . GLU B 1 110 ? 7.691 -46.438 -10.211 1 96.88 110 GLU B N 1
ATOM 3372 C CA . GLU B 1 110 ? 7.219 -45.125 -9.703 1 96.88 110 GLU B CA 1
ATOM 3373 C C . GLU B 1 110 ? 5.914 -44.719 -10.375 1 96.88 110 GLU B C 1
ATOM 3375 O O . GLU B 1 110 ? 4.977 -44.281 -9.703 1 96.88 110 GLU B O 1
ATOM 3380 N N . THR B 1 111 ? 5.871 -44.875 -11.68 1 97.12 111 THR B N 1
ATOM 3381 C CA . THR B 1 111 ? 4.668 -44.5 -12.406 1 97.12 111 THR B CA 1
ATOM 3382 C C . THR B 1 111 ? 3.479 -45.344 -11.977 1 97.12 111 THR B C 1
ATOM 3384 O O . THR B 1 111 ? 2.367 -44.844 -11.82 1 97.12 111 THR B O 1
ATOM 3387 N N . THR B 1 112 ? 3.74 -46.594 -11.781 1 96.94 112 THR B N 1
ATOM 3388 C CA . THR B 1 112 ? 2.689 -47.5 -11.328 1 96.94 112 THR B CA 1
ATOM 3389 C C . THR B 1 112 ? 2.207 -47.094 -9.93 1 96.94 112 THR B C 1
ATOM 3391 O O . THR B 1 112 ? 1.002 -47.062 -9.672 1 96.94 112 THR B O 1
ATOM 3394 N N . HIS B 1 113 ? 3.164 -46.812 -9.148 1 97 113 HIS B N 1
ATOM 3395 C CA . HIS B 1 113 ? 2.834 -46.406 -7.789 1 97 113 HIS B CA 1
ATOM 3396 C C . HIS B 1 113 ? 2.008 -45.125 -7.781 1 97 113 HIS B C 1
ATOM 3398 O O . HIS B 1 113 ? 1.02 -45.031 -7.051 1 97 113 HIS B O 1
ATOM 3404 N N . ILE B 1 114 ? 2.4 -44.188 -8.562 1 97.81 114 ILE B N 1
ATOM 3405 C CA . ILE B 1 114 ? 1.697 -42.906 -8.633 1 97.81 114 ILE B CA 1
ATOM 3406 C C . ILE B 1 114 ? 0.264 -43.156 -9.109 1 97.81 114 ILE B C 1
ATOM 3408 O O . ILE B 1 114 ? -0.685 -42.656 -8.492 1 97.81 114 ILE B O 1
ATOM 3412 N N . ARG B 1 115 ? 0.083 -43.875 -10.148 1 97.44 115 ARG B N 1
ATOM 3413 C CA . ARG B 1 115 ? -1.246 -44.188 -10.664 1 97.44 115 ARG B CA 1
ATOM 3414 C C . ARG B 1 115 ? -2.102 -44.875 -9.602 1 97.44 115 ARG B C 1
ATOM 3416 O O . ARG B 1 115 ? -3.213 -44.438 -9.312 1 97.44 115 ARG B O 1
ATOM 3423 N N . ASP B 1 116 ? -1.539 -45.875 -8.969 1 97.38 116 ASP B N 1
ATOM 3424 C CA . ASP B 1 116 ? -2.299 -46.719 -8.039 1 97.38 116 ASP B CA 1
ATOM 3425 C C . ASP B 1 116 ? -2.639 -45.938 -6.766 1 97.38 116 ASP B C 1
ATOM 3427 O O . ASP B 1 116 ? -3.67 -46.188 -6.137 1 97.38 116 ASP B O 1
ATOM 3431 N N . SER B 1 117 ? -1.797 -45.031 -6.43 1 97.38 117 SER B N 1
ATOM 3432 C CA . SER B 1 117 ? -1.99 -44.281 -5.195 1 97.38 117 SER B CA 1
ATOM 3433 C C . SER B 1 117 ? -2.92 -43.094 -5.418 1 97.38 117 SER B C 1
ATOM 3435 O O . SER B 1 117 ? -3.826 -42.844 -4.617 1 97.38 117 SER B O 1
ATOM 3437 N N . TYR B 1 118 ? -2.768 -42.375 -6.516 1 98 118 TYR B N 1
ATOM 3438 C CA . TYR B 1 118 ? -3.434 -41.094 -6.672 1 98 118 TYR B CA 1
ATOM 3439 C C . TYR B 1 118 ? -4.797 -41.25 -7.332 1 98 118 TYR B C 1
ATOM 3441 O O . TYR B 1 118 ? -5.715 -40.469 -7.078 1 98 118 TYR B O 1
ATOM 3449 N N . VAL B 1 119 ? -4.996 -42.219 -8.219 1 97.88 119 VAL B N 1
ATOM 3450 C CA . VAL B 1 119 ? -6.227 -42.312 -8.992 1 97.88 119 VAL B CA 1
ATOM 3451 C C . VAL B 1 119 ? -7.414 -42.5 -8.055 1 97.88 119 VAL B C 1
ATOM 3453 O O . VAL B 1 119 ? -8.414 -41.781 -8.156 1 97.88 119 VAL B O 1
ATOM 3456 N N . PRO B 1 120 ? -7.332 -43.406 -7.059 1 97.56 120 PRO B N 1
ATOM 3457 C CA . PRO B 1 120 ? -8.461 -43.531 -6.133 1 97.56 120 PRO B CA 1
ATOM 3458 C C . PRO B 1 120 ? -8.719 -42.25 -5.348 1 97.56 120 PRO B C 1
ATOM 3460 O O . PRO B 1 120 ? -9.875 -41.906 -5.086 1 97.56 120 PRO B O 1
ATOM 3463 N N . LEU B 1 121 ? -7.715 -41.531 -4.973 1 98.06 121 LEU B N 1
ATOM 3464 C CA . LEU B 1 121 ? -7.863 -40.312 -4.207 1 98.06 121 LEU B CA 1
ATOM 3465 C C . LEU B 1 121 ? -8.469 -39.219 -5.07 1 98.06 121 LEU B C 1
ATOM 3467 O O . LEU B 1 121 ? -9.32 -38.438 -4.602 1 98.06 121 LEU B O 1
ATOM 3471 N N . LEU B 1 122 ? -8.023 -39.125 -6.281 1 98.31 122 LEU B N 1
ATOM 3472 C CA . LEU B 1 122 ? -8.531 -38.094 -7.195 1 98.31 122 LEU B CA 1
ATOM 3473 C C . LEU B 1 122 ? -9.992 -38.375 -7.543 1 98.31 122 LEU B C 1
ATOM 3475 O O . LEU B 1 122 ? -10.758 -37.406 -7.754 1 98.31 122 LEU B O 1
ATOM 3479 N N . ARG B 1 123 ? -10.383 -39.625 -7.57 1 97.81 123 ARG B N 1
ATOM 3480 C CA . ARG B 1 123 ? -11.789 -39.938 -7.766 1 97.81 123 ARG B CA 1
ATOM 3481 C C . ARG B 1 123 ? -12.641 -39.438 -6.617 1 97.81 123 ARG B C 1
ATOM 3483 O O . ARG B 1 123 ? -13.703 -38.844 -6.836 1 97.81 123 ARG B O 1
ATOM 3490 N N . LEU B 1 124 ? -12.148 -39.625 -5.453 1 97.56 124 LEU B N 1
ATOM 3491 C CA . LEU B 1 124 ? -12.836 -39.125 -4.277 1 97.56 124 LEU B CA 1
ATOM 3492 C C . LEU B 1 124 ? -12.914 -37.594 -4.312 1 97.56 124 LEU B C 1
ATOM 3494 O O . LEU B 1 124 ? -13.961 -37 -4.043 1 97.56 124 LEU B O 1
ATOM 3498 N N . TRP B 1 125 ? -11.836 -37.031 -4.648 1 97.75 125 TRP B N 1
ATOM 3499 C CA . TRP B 1 125 ? -11.75 -35.562 -4.707 1 97.75 125 TRP B CA 1
ATOM 3500 C C . TRP B 1 125 ? -12.711 -35.031 -5.75 1 97.75 125 TRP B C 1
ATOM 3502 O O . TRP B 1 125 ? -13.406 -34.031 -5.492 1 97.75 125 TRP B O 1
ATOM 3512 N N . ASP B 1 126 ? -12.711 -35.625 -6.902 1 97.38 126 ASP B N 1
ATOM 3513 C CA . ASP B 1 126 ? -13.617 -35.219 -7.969 1 97.38 126 ASP B CA 1
ATOM 3514 C C . ASP B 1 126 ? -15.07 -35.312 -7.52 1 97.38 126 ASP B C 1
ATOM 3516 O O . ASP B 1 126 ? -15.852 -34.375 -7.719 1 97.38 126 ASP B O 1
ATOM 3520 N N . GLN B 1 127 ? -15.414 -36.344 -6.887 1 96.12 127 GLN B N 1
ATOM 3521 C CA . GLN B 1 127 ? -16.781 -36.625 -6.473 1 96.12 127 GLN B CA 1
ATOM 3522 C C . GLN B 1 127 ? -17.234 -35.688 -5.375 1 96.12 127 GLN B C 1
ATOM 3524 O O . GLN B 1 127 ? -18.375 -35.188 -5.402 1 96.12 127 GLN B O 1
ATOM 3529 N N . HIS B 1 128 ? -16.375 -35.344 -4.492 1 96.31 128 HIS B N 1
ATOM 3530 C CA . HIS B 1 128 ? -16.812 -34.688 -3.273 1 96.31 128 HIS B CA 1
ATOM 3531 C C . HIS B 1 128 ? -16.469 -33.188 -3.293 1 96.31 128 HIS B C 1
ATOM 3533 O O . HIS B 1 128 ? -17.016 -32.406 -2.51 1 96.31 128 HIS B O 1
ATOM 3539 N N . TYR B 1 129 ? -15.555 -32.844 -4.16 1 96.25 129 TYR B N 1
ATOM 3540 C CA . TYR B 1 129 ? -15.195 -31.438 -4.191 1 96.25 129 TYR B CA 1
ATOM 3541 C C . TYR B 1 129 ? -15.414 -30.859 -5.582 1 96.25 129 TYR B C 1
ATOM 3543 O O . TYR B 1 129 ? -16.203 -29.922 -5.75 1 96.25 129 TYR B O 1
ATOM 3551 N N . CYS B 1 130 ? -14.812 -31.422 -6.625 1 95.81 130 CYS B N 1
ATOM 3552 C CA . CYS B 1 130 ? -14.781 -30.797 -7.945 1 95.81 130 CYS B CA 1
ATOM 3553 C C . CYS B 1 130 ? -16.188 -30.672 -8.516 1 95.81 130 CYS B C 1
ATOM 3555 O O . CYS B 1 130 ? -16.5 -29.688 -9.203 1 95.81 130 CYS B O 1
ATOM 3557 N N . ARG B 1 131 ? -17.016 -31.547 -8.25 1 92.19 131 ARG B N 1
ATOM 3558 C CA . ARG B 1 131 ? -18.375 -31.531 -8.781 1 92.19 131 ARG B CA 1
ATOM 3559 C C . ARG B 1 131 ? -19.188 -30.406 -8.148 1 92.19 131 ARG B C 1
ATOM 3561 O O . ARG B 1 131 ? -20.219 -30 -8.688 1 92.19 131 ARG B O 1
ATOM 3568 N N . SER B 1 132 ? -18.734 -29.938 -7.07 1 89.62 132 SER B N 1
ATOM 3569 C CA . SER B 1 132 ? -19.469 -28.891 -6.375 1 89.62 132 SER B CA 1
ATOM 3570 C C . SER B 1 132 ? -19.016 -27.5 -6.844 1 89.62 132 SER B C 1
ATOM 3572 O O . SER B 1 132 ? -19.609 -26.484 -6.48 1 89.62 132 SER B O 1
ATOM 3574 N N . ILE B 1 133 ? -17.984 -27.469 -7.621 1 86.81 133 ILE B N 1
ATOM 3575 C CA . ILE B 1 133 ? -17.469 -26.203 -8.117 1 86.81 133 ILE B CA 1
ATOM 3576 C C . ILE B 1 133 ? -18.453 -25.609 -9.117 1 86.81 133 ILE B C 1
ATOM 3578 O O . ILE B 1 133 ? -19.016 -26.328 -9.953 1 86.81 133 ILE B O 1
ATOM 3582 N N . SER B 1 134 ? -18.609 -24.328 -8.984 1 80.81 134 SER B N 1
ATOM 3583 C CA . SER B 1 134 ? -19.562 -23.641 -9.844 1 80.81 134 SER B CA 1
ATOM 3584 C C . SER B 1 134 ? -19.219 -23.828 -11.32 1 80.81 134 SER B C 1
ATOM 3586 O O . SER B 1 134 ? -18.031 -23.797 -11.695 1 80.81 134 SER B O 1
ATOM 3588 N N . GLU B 1 135 ? -20.172 -23.969 -12.117 1 83.62 135 GLU B N 1
ATOM 3589 C CA . GLU B 1 135 ? -20 -24.094 -13.562 1 83.62 135 GLU B CA 1
ATOM 3590 C C . GLU B 1 135 ? -19.422 -22.812 -14.156 1 83.62 135 GLU B C 1
ATOM 3592 O O . GLU B 1 135 ? -18.812 -22.828 -15.227 1 83.62 135 GLU B O 1
ATOM 3597 N N . ASP B 1 136 ? -19.578 -21.797 -13.445 1 86.5 136 ASP B N 1
ATOM 3598 C CA . ASP B 1 136 ? -19.031 -20.5 -13.883 1 86.5 136 ASP B CA 1
ATOM 3599 C C . ASP B 1 136 ? -17.516 -20.562 -14.008 1 86.5 136 ASP B C 1
ATOM 3601 O O . ASP B 1 136 ? -16.938 -19.969 -14.93 1 86.5 136 ASP B O 1
ATOM 3605 N N . HIS B 1 137 ? -16.953 -21.344 -13.141 1 88.69 137 HIS B N 1
ATOM 3606 C CA . HIS B 1 137 ? -15.492 -21.469 -13.18 1 88.69 137 HIS B CA 1
ATOM 3607 C C . HIS B 1 137 ? -15.023 -22.047 -14.508 1 88.69 137 HIS B C 1
ATOM 3609 O O . HIS B 1 137 ? -14.078 -21.547 -15.117 1 88.69 137 HIS B O 1
ATOM 3615 N N . ARG B 1 138 ? -15.711 -23.078 -14.922 1 91.12 138 ARG B N 1
ATOM 3616 C CA . ARG B 1 138 ? -15.367 -23.719 -16.188 1 91.12 138 ARG B CA 1
ATOM 3617 C C . ARG B 1 138 ? -15.5 -22.766 -17.359 1 91.12 138 ARG B C 1
ATOM 3619 O O . ARG B 1 138 ? -14.625 -22.703 -18.219 1 91.12 138 ARG B O 1
ATOM 3626 N N . THR B 1 139 ? -16.562 -22.016 -17.266 1 92.69 139 THR B N 1
ATOM 3627 C CA . THR B 1 139 ? -16.828 -21.047 -18.328 1 92.69 139 THR B CA 1
ATOM 3628 C C . THR B 1 139 ? -15.727 -19.984 -18.359 1 92.69 139 THR B C 1
ATOM 3630 O O . THR B 1 139 ? -15.203 -19.672 -19.438 1 92.69 139 THR B O 1
ATOM 3633 N N . TRP B 1 140 ? -15.328 -19.531 -17.25 1 91.44 140 TRP B N 1
ATOM 3634 C CA . TRP B 1 140 ? -14.289 -18.516 -17.172 1 91.44 140 TRP B CA 1
ATOM 3635 C C . TRP B 1 140 ? -12.969 -19.031 -17.719 1 91.44 140 TRP B C 1
ATOM 3637 O O . TRP B 1 140 ? -12.281 -18.328 -18.469 1 91.44 140 TRP B O 1
ATOM 3647 N N . LEU B 1 141 ? -12.664 -20.234 -17.406 1 94.94 141 LEU B N 1
ATOM 3648 C CA . LEU B 1 141 ? -11.406 -20.828 -17.828 1 94.94 141 LEU B CA 1
ATOM 3649 C C . LEU B 1 141 ? -11.383 -21.047 -19.328 1 94.94 141 LEU B C 1
ATOM 3651 O O . LEU B 1 141 ? -10.383 -20.75 -19.984 1 94.94 141 LEU B O 1
ATOM 3655 N N . GLU B 1 142 ? -12.477 -21.5 -19.844 1 95.56 142 GLU B N 1
ATOM 3656 C CA . GLU B 1 142 ? -12.578 -21.734 -21.281 1 95.56 142 GLU B CA 1
ATOM 3657 C C . GLU B 1 142 ? -12.508 -20.422 -22.062 1 95.56 142 GLU B C 1
ATOM 3659 O O . GLU B 1 142 ? -11.82 -20.344 -23.078 1 95.56 142 GLU B O 1
ATOM 3664 N N . GLU B 1 143 ? -13.195 -19.469 -21.547 1 95.31 143 GLU B N 1
ATOM 3665 C CA . GLU B 1 143 ? -13.18 -18.156 -22.203 1 95.31 143 GLU B CA 1
ATOM 3666 C C . GLU B 1 143 ? -11.781 -17.562 -22.188 1 95.31 143 GLU B C 1
ATOM 3668 O O . GLU B 1 143 ? -11.336 -17 -23.188 1 95.31 143 GLU B O 1
ATOM 3673 N N . ASP B 1 144 ? -11.172 -17.672 -21.125 1 96.25 144 ASP B N 1
ATOM 3674 C CA . ASP B 1 144 ? -9.82 -17.141 -21.016 1 96.25 144 ASP B CA 1
ATOM 3675 C C . ASP B 1 144 ? -8.867 -17.875 -21.969 1 96.25 144 ASP B C 1
ATOM 3677 O O . ASP B 1 144 ? -8.078 -17.234 -22.672 1 96.25 144 ASP B O 1
ATOM 3681 N N . ALA B 1 145 ? -8.945 -19.188 -22 1 97 145 ALA B N 1
ATOM 3682 C CA . ALA B 1 145 ? -8.109 -19.984 -22.891 1 97 145 ALA B CA 1
ATOM 3683 C C . ALA B 1 145 ? -8.312 -19.578 -24.359 1 97 145 ALA B C 1
ATOM 3685 O O . ALA B 1 145 ? -7.352 -19.469 -25.109 1 97 145 ALA B O 1
ATOM 3686 N N . ASP B 1 146 ? -9.555 -19.359 -24.688 1 97 146 ASP B N 1
ATOM 3687 C CA . ASP B 1 146 ? -9.875 -18.938 -26.047 1 97 146 ASP B CA 1
ATOM 3688 C C . ASP B 1 146 ? -9.242 -17.594 -26.375 1 97 146 ASP B C 1
ATOM 3690 O O . ASP B 1 146 ? -8.703 -17.391 -27.453 1 97 146 ASP B O 1
ATOM 3694 N N . GLU B 1 147 ? -9.32 -16.766 -25.453 1 96.75 147 GLU B N 1
ATOM 3695 C CA . GLU B 1 147 ? -8.688 -15.469 -25.625 1 96.75 147 GLU B CA 1
ATOM 3696 C C . GLU B 1 147 ? -7.18 -15.609 -25.828 1 96.75 147 GLU B C 1
ATOM 3698 O O . GLU B 1 147 ? -6.605 -14.969 -26.719 1 96.75 147 GLU B O 1
ATOM 3703 N N . LYS B 1 148 ? -6.57 -16.375 -25.047 1 97.75 148 LYS B N 1
ATOM 3704 C CA . LYS B 1 148 ? -5.125 -16.562 -25.141 1 97.75 148 LYS B CA 1
ATOM 3705 C C . LYS B 1 148 ? -4.75 -17.219 -26.469 1 97.75 148 LYS B C 1
ATOM 3707 O O . LYS B 1 148 ? -3.717 -16.891 -27.062 1 97.75 148 LYS B O 1
ATOM 3712 N N . ARG B 1 149 ? -5.594 -18.125 -26.984 1 96.94 149 ARG B N 1
ATOM 3713 C CA . ARG B 1 149 ? -5.355 -18.734 -28.297 1 96.94 149 ARG B CA 1
ATOM 3714 C C . ARG B 1 149 ? -5.379 -17.688 -29.391 1 96.94 149 ARG B C 1
ATOM 3716 O O . ARG B 1 149 ? -4.527 -17.703 -30.297 1 96.94 149 ARG B O 1
ATOM 3723 N N . THR B 1 150 ? -6.312 -16.828 -29.219 1 96.69 150 THR B N 1
ATOM 3724 C CA . THR B 1 150 ? -6.426 -15.742 -30.188 1 96.69 150 THR B CA 1
ATOM 3725 C C . THR B 1 150 ? -5.211 -14.828 -30.125 1 96.69 150 THR B C 1
ATOM 3727 O O . THR B 1 150 ? -4.637 -14.469 -31.156 1 96.69 150 THR B O 1
ATOM 3730 N N . LEU B 1 151 ? -4.789 -14.539 -28.953 1 96.19 151 LEU B N 1
ATOM 3731 C CA . LEU B 1 151 ? -3.676 -13.617 -28.734 1 96.19 151 LEU B CA 1
ATOM 3732 C C . LEU B 1 151 ? -2.359 -14.242 -29.172 1 96.19 151 LEU B C 1
ATOM 3734 O O . LEU B 1 151 ? -1.454 -13.539 -29.625 1 96.19 151 LEU B O 1
ATOM 3738 N N . LEU B 1 152 ? -2.252 -15.555 -29.016 1 95.31 152 LEU B N 1
ATOM 3739 C CA . LEU B 1 152 ? -1.045 -16.266 -29.422 1 95.31 152 LEU B CA 1
ATOM 3740 C C . LEU B 1 152 ? -0.731 -15.992 -30.891 1 95.31 152 LEU B C 1
ATOM 3742 O O . LEU B 1 152 ? 0.43 -15.797 -31.266 1 95.31 152 LEU B O 1
ATOM 3746 N N . GLY B 1 153 ? -1.709 -15.914 -31.734 1 93.06 153 GLY B N 1
ATOM 3747 C CA . GLY B 1 153 ? -1.539 -15.625 -33.156 1 93.06 153 GLY B CA 1
ATOM 3748 C C . GLY B 1 153 ? -1.111 -14.195 -33.438 1 93.06 153 GLY B C 1
ATOM 3749 O O . GLY B 1 153 ? -0.511 -13.914 -34.469 1 93.06 153 GLY B O 1
ATOM 3750 N N . LYS B 1 154 ? -1.319 -13.359 -32.406 1 93.94 154 LYS B N 1
ATOM 3751 C CA . LYS B 1 154 ? -1.107 -11.93 -32.625 1 93.94 154 LYS B CA 1
ATOM 3752 C C . LYS B 1 154 ? 0.217 -11.477 -32.031 1 93.94 154 LYS B C 1
ATOM 3754 O O . LYS B 1 154 ? 0.869 -10.57 -32.562 1 93.94 154 LYS B O 1
ATOM 3759 N N . MET B 1 155 ? 0.663 -11.992 -30.922 1 92.12 155 MET B N 1
ATOM 3760 C CA . MET B 1 155 ? 1.805 -11.398 -30.234 1 92.12 155 MET B CA 1
ATOM 3761 C C . MET B 1 155 ? 2.971 -12.375 -30.156 1 92.12 155 MET B C 1
ATOM 3763 O O . MET B 1 155 ? 4.094 -11.992 -29.828 1 92.12 155 MET B O 1
ATOM 3767 N N . GLY B 1 156 ? 2.75 -13.688 -30.453 1 91.19 156 GLY B N 1
ATOM 3768 C CA . GLY B 1 156 ? 3.816 -14.68 -30.406 1 91.19 156 GLY B CA 1
ATOM 3769 C C . GLY B 1 156 ? 3.959 -15.344 -29.047 1 91.19 156 GLY B C 1
ATOM 3770 O O . GLY B 1 156 ? 3.377 -14.883 -28.062 1 91.19 156 GLY B O 1
ATOM 3771 N N . PRO B 1 157 ? 4.793 -16.328 -28.953 1 93.38 157 PRO B N 1
ATOM 3772 C CA . PRO B 1 157 ? 4.859 -17.203 -27.781 1 93.38 157 PRO B CA 1
ATOM 3773 C C . PRO B 1 157 ? 5.41 -16.5 -26.547 1 93.38 157 PRO B C 1
ATOM 3775 O O . PRO B 1 157 ? 4.777 -16.516 -25.484 1 93.38 157 PRO B O 1
ATOM 3778 N N . GLU B 1 158 ? 6.551 -15.82 -26.641 1 92.88 158 GLU B N 1
ATOM 3779 C CA . GLU B 1 158 ? 7.203 -15.219 -25.484 1 92.88 158 GLU B CA 1
ATOM 3780 C C . GLU B 1 158 ? 6.336 -14.117 -24.875 1 92.88 158 GLU B C 1
ATOM 3782 O O . GLU B 1 158 ? 6.156 -14.07 -23.656 1 92.88 158 GLU B O 1
ATOM 3787 N N . LEU B 1 159 ? 5.773 -13.289 -25.672 1 93.94 159 LEU B N 1
ATOM 3788 C CA . LEU B 1 159 ? 4.945 -12.188 -25.219 1 93.94 159 LEU B CA 1
ATOM 3789 C C . LEU B 1 159 ? 3.643 -12.695 -24.609 1 93.94 159 LEU B C 1
ATOM 3791 O O . LEU B 1 159 ? 3.158 -12.156 -23.609 1 93.94 159 LEU B O 1
ATOM 3795 N N . LEU B 1 160 ? 3.131 -13.742 -25.188 1 96 160 LEU B N 1
ATOM 3796 C CA . LEU B 1 160 ? 1.902 -14.32 -24.656 1 96 160 LEU B CA 1
ATOM 3797 C C . LEU B 1 160 ? 2.131 -14.883 -23.25 1 96 160 LEU B C 1
ATOM 3799 O O . LEU B 1 160 ? 1.307 -14.688 -22.359 1 96 160 LEU B O 1
ATOM 3803 N N . ILE B 1 161 ? 3.242 -15.562 -23.125 1 95.81 161 ILE B N 1
ATOM 3804 C CA . ILE B 1 161 ? 3.549 -16.156 -21.828 1 95.81 161 ILE B CA 1
ATOM 3805 C C . ILE B 1 161 ? 3.67 -15.062 -20.766 1 95.81 161 ILE B C 1
ATOM 3807 O O . ILE B 1 161 ? 3.082 -15.164 -19.688 1 95.81 161 ILE B O 1
ATOM 3811 N N . GLU B 1 162 ? 4.383 -14.062 -21.094 1 94.69 162 GLU B N 1
ATOM 3812 C CA . GLU B 1 162 ? 4.547 -12.961 -20.141 1 94.69 162 GLU B CA 1
ATOM 3813 C C . GLU B 1 162 ? 3.201 -12.328 -19.797 1 94.69 162 GLU B C 1
ATOM 3815 O O . GLU B 1 162 ? 2.93 -12.031 -18.641 1 94.69 162 GLU B O 1
ATOM 3820 N N . TYR B 1 163 ? 2.465 -12.164 -20.828 1 93.38 163 TYR B N 1
ATOM 3821 C CA . TYR B 1 163 ? 1.15 -11.555 -20.641 1 93.38 163 TYR B CA 1
ATOM 3822 C C . TYR B 1 163 ? 0.261 -12.43 -19.781 1 93.38 163 TYR B C 1
ATOM 3824 O O . TYR B 1 163 ? -0.32 -11.953 -18.797 1 93.38 163 TYR B O 1
ATOM 3832 N N . ALA B 1 164 ? 0.169 -13.68 -20.047 1 94.94 164 ALA B N 1
ATOM 3833 C CA . ALA B 1 164 ? -0.715 -14.609 -19.359 1 94.94 164 ALA B CA 1
ATOM 3834 C C . ALA B 1 164 ? -0.285 -14.789 -17.906 1 94.94 164 ALA B C 1
ATOM 3836 O O . ALA B 1 164 ? -1.128 -14.898 -17.016 1 94.94 164 ALA B O 1
ATOM 3837 N N . THR B 1 165 ? 0.994 -14.742 -17.688 1 94.88 165 THR B N 1
ATOM 3838 C CA . THR B 1 165 ? 1.538 -15.047 -16.359 1 94.88 165 THR B CA 1
ATOM 3839 C C . THR B 1 165 ? 1.823 -13.766 -15.586 1 94.88 165 THR B C 1
ATOM 3841 O O . THR B 1 165 ? 2.301 -13.82 -14.445 1 94.88 165 THR B O 1
ATOM 3844 N N . ALA B 1 166 ? 1.638 -12.719 -16.156 1 91.62 166 ALA B N 1
ATOM 3845 C CA . ALA B 1 166 ? 1.938 -11.422 -15.562 1 91.62 166 ALA B CA 1
ATOM 3846 C C . ALA B 1 166 ? 3.414 -11.32 -15.195 1 91.62 166 ALA B C 1
ATOM 3848 O O . ALA B 1 166 ? 3.752 -10.914 -14.078 1 91.62 166 ALA B O 1
ATOM 3849 N N . GLY B 1 167 ? 4.316 -11.883 -16.172 1 94.25 167 GLY B N 1
ATOM 3850 C CA . GLY B 1 167 ? 5.688 -11.469 -15.906 1 94.25 167 GLY B CA 1
ATOM 3851 C C . GLY B 1 167 ? 6.672 -12.625 -15.945 1 94.25 167 GLY B C 1
ATOM 3852 O O . GLY B 1 167 ? 7.84 -12.461 -15.586 1 94.25 167 GLY B O 1
ATOM 3853 N N . VAL B 1 168 ? 6.266 -13.828 -16.328 1 94.75 168 VAL B N 1
ATOM 3854 C CA . VAL B 1 168 ? 7.242 -14.898 -16.5 1 94.75 168 VAL B CA 1
ATOM 3855 C C . VAL B 1 168 ? 7.855 -14.828 -17.891 1 94.75 168 VAL B C 1
ATOM 3857 O O . VAL B 1 168 ? 7.137 -14.75 -18.891 1 94.75 168 VAL B O 1
ATOM 3860 N N . ILE B 1 169 ? 9.125 -14.805 -17.969 1 93.44 169 ILE B N 1
ATOM 3861 C CA . ILE B 1 169 ? 9.859 -14.734 -19.219 1 93.44 169 ILE B CA 1
ATOM 3862 C C . ILE B 1 169 ? 10.531 -16.078 -19.5 1 93.44 169 ILE B C 1
ATOM 3864 O O . ILE B 1 169 ? 11.375 -16.531 -18.719 1 93.44 169 ILE B O 1
ATOM 3868 N N . VAL B 1 170 ? 10.141 -16.703 -20.531 1 92.44 170 VAL B N 1
ATOM 3869 C CA . VAL B 1 170 ? 10.758 -17.953 -20.984 1 92.44 170 VAL B CA 1
ATOM 3870 C C . VAL B 1 170 ? 11.617 -17.688 -22.219 1 92.44 170 VAL B C 1
ATOM 3872 O O . VAL B 1 170 ? 11.086 -17.562 -23.328 1 92.44 170 VAL B O 1
ATOM 3875 N N . GLU B 1 171 ? 12.812 -17.609 -21.969 1 86.19 171 GLU B N 1
ATOM 3876 C CA . GLU B 1 171 ? 13.711 -17.375 -23.094 1 86.19 171 GLU B CA 1
ATOM 3877 C C . GLU B 1 171 ? 13.883 -18.656 -23.922 1 86.19 171 GLU B C 1
ATOM 3879 O O . GLU B 1 171 ? 13.914 -19.75 -23.375 1 86.19 171 GLU B O 1
ATOM 3884 N N . PRO B 1 172 ? 14 -18.375 -25.219 1 84.94 172 PRO B N 1
ATOM 3885 C CA . PRO B 1 172 ? 14.344 -19.547 -26.031 1 84.94 172 PRO B CA 1
ATOM 3886 C C . PRO B 1 172 ? 15.656 -20.188 -25.609 1 84.94 172 PRO B C 1
ATOM 3888 O O . PRO B 1 172 ? 16.625 -19.5 -25.297 1 84.94 172 PRO B O 1
ATOM 3891 N N . MET B 1 173 ? 15.531 -21.438 -25.359 1 82.12 173 MET B N 1
ATOM 3892 C CA . MET B 1 173 ? 16.719 -22.156 -24.922 1 82.12 173 MET B CA 1
ATOM 3893 C C . MET B 1 173 ? 16.828 -23.5 -25.641 1 82.12 173 MET B C 1
ATOM 3895 O O . MET B 1 173 ? 15.82 -24.078 -26.062 1 82.12 173 MET B O 1
ATOM 3899 N N . PRO B 1 174 ? 18.125 -23.906 -25.719 1 82.12 174 PRO B N 1
ATOM 3900 C CA . PRO B 1 174 ? 18.281 -25.219 -26.328 1 82.12 174 PRO B CA 1
ATOM 3901 C C . PRO B 1 174 ? 17.562 -26.328 -25.578 1 82.12 174 PRO B C 1
ATOM 3903 O O . PRO B 1 174 ? 17.609 -26.375 -24.344 1 82.12 174 PRO B O 1
ATOM 3906 N N . GLY B 1 175 ? 16.75 -27.094 -26.281 1 84 175 GLY B N 1
ATOM 3907 C CA . GLY B 1 175 ? 16.094 -28.25 -25.672 1 84 175 GLY B CA 1
ATOM 3908 C C . GLY B 1 175 ? 14.633 -27.984 -25.328 1 84 175 GLY B C 1
ATOM 3909 O O . GLY B 1 175 ? 13.883 -28.922 -25.031 1 84 175 GLY B O 1
ATOM 3910 N N . LEU B 1 176 ? 14.25 -26.766 -25.359 1 90 176 LEU B N 1
ATOM 3911 C CA . LEU B 1 176 ? 12.836 -26.469 -25.109 1 90 176 LEU B CA 1
ATOM 3912 C C . LEU B 1 176 ? 12.062 -26.391 -26.422 1 90 176 LEU B C 1
ATOM 3914 O O . LEU B 1 176 ? 12.258 -25.453 -27.203 1 90 176 LEU B O 1
ATOM 3918 N N . ASP B 1 177 ? 11.188 -27.312 -26.609 1 92.81 177 ASP B N 1
ATOM 3919 C CA . ASP B 1 177 ? 10.469 -27.391 -27.875 1 92.81 177 ASP B CA 1
ATOM 3920 C C . ASP B 1 177 ? 9.031 -26.906 -27.734 1 92.81 177 ASP B C 1
ATOM 3922 O O . ASP B 1 177 ? 8.43 -26.438 -28.703 1 92.81 177 ASP B O 1
ATOM 3926 N N . GLU B 1 178 ? 8.539 -27.094 -26.516 1 94.94 178 GLU B N 1
ATOM 3927 C CA . GLU B 1 178 ? 7.117 -26.812 -26.359 1 94.94 178 GLU B CA 1
ATOM 3928 C C . GLU B 1 178 ? 6.816 -26.312 -24.938 1 94.94 178 GLU B C 1
ATOM 3930 O O . GLU B 1 178 ? 7.418 -26.766 -23.969 1 94.94 178 GLU B O 1
ATOM 3935 N N . VAL B 1 179 ? 5.891 -25.328 -24.875 1 95.69 179 VAL B N 1
ATOM 3936 C CA . VAL B 1 179 ? 5.348 -24.875 -23.609 1 95.69 179 VAL B CA 1
ATOM 3937 C C . VAL B 1 179 ? 3.828 -25.016 -23.609 1 95.69 179 VAL B C 1
ATOM 3939 O O . VAL B 1 179 ? 3.15 -24.5 -24.5 1 95.69 179 VAL B O 1
ATOM 3942 N N . ILE B 1 180 ? 3.305 -25.734 -22.672 1 97.06 180 ILE B N 1
ATOM 3943 C CA . ILE B 1 180 ? 1.858 -25.859 -22.531 1 97.06 180 ILE B CA 1
ATOM 3944 C C . ILE B 1 180 ? 1.366 -24.938 -21.422 1 97.06 180 ILE B C 1
ATOM 3946 O O . ILE B 1 180 ? 1.767 -25.078 -20.266 1 97.06 180 ILE B O 1
ATOM 3950 N N . LEU B 1 181 ? 0.493 -24 -21.797 1 97.06 181 LEU B N 1
ATOM 3951 C CA . LEU B 1 181 ? -0.118 -23.062 -20.859 1 97.06 181 LEU B CA 1
ATOM 3952 C C . LEU B 1 181 ? -1.553 -23.484 -20.531 1 97.06 181 LEU B C 1
ATOM 3954 O O . LEU B 1 181 ? -2.322 -23.812 -21.438 1 97.06 181 LEU B O 1
ATOM 3958 N N . PHE B 1 182 ? -1.853 -23.438 -19.312 1 97.12 182 PHE B N 1
ATOM 3959 C CA . PHE B 1 182 ? -3.258 -23.672 -19 1 97.12 182 PHE B CA 1
ATOM 3960 C C . PHE B 1 182 ? -3.711 -22.75 -17.859 1 97.12 182 PHE B C 1
ATOM 3962 O O . PHE B 1 182 ? -2.934 -22.453 -16.953 1 97.12 182 PHE B O 1
ATOM 3969 N N . PRO B 1 183 ? -4.965 -22.297 -17.875 1 96.69 183 PRO B N 1
ATOM 3970 C CA . PRO B 1 183 ? -5.508 -21.391 -16.844 1 96.69 183 PRO B CA 1
ATOM 3971 C C . PRO B 1 183 ? -5.957 -22.125 -15.586 1 96.69 183 PRO B C 1
ATOM 3973 O O . PRO B 1 183 ? -6.27 -23.328 -15.641 1 96.69 183 PRO B O 1
ATOM 3976 N N . THR B 1 184 ? -5.898 -21.422 -14.523 1 94.81 184 THR B N 1
ATOM 3977 C CA . THR B 1 184 ? -6.383 -22 -13.273 1 94.81 184 THR B CA 1
ATOM 3978 C C . THR B 1 184 ? -7.004 -20.906 -12.391 1 94.81 184 THR B C 1
ATOM 3980 O O . THR B 1 184 ? -6.684 -19.734 -12.531 1 94.81 184 THR B O 1
ATOM 3983 N N . VAL B 1 185 ? -7.875 -21.328 -11.461 1 91.44 185 VAL B N 1
ATOM 3984 C CA . VAL B 1 185 ? -8.477 -20.391 -10.508 1 91.44 185 VAL B CA 1
ATOM 3985 C C . VAL B 1 185 ? -8 -20.719 -9.094 1 91.44 185 VAL B C 1
ATOM 3987 O O . VAL B 1 185 ? -7.922 -19.844 -8.234 1 91.44 185 VAL B O 1
ATOM 3990 N N . HIS B 1 186 ? -7.633 -21.938 -8.844 1 92.19 186 HIS B N 1
ATOM 3991 C CA . HIS B 1 186 ? -7.305 -22.375 -7.496 1 92.19 186 HIS B CA 1
ATOM 3992 C C . HIS B 1 186 ? -5.914 -21.906 -7.086 1 92.19 186 HIS B C 1
ATOM 3994 O O . HIS B 1 186 ? -5.652 -21.688 -5.902 1 92.19 186 HIS B O 1
ATOM 4000 N N . ASN B 1 187 ? -5.062 -21.672 -8.047 1 91.5 187 ASN B N 1
ATOM 4001 C CA . ASN B 1 187 ? -3.689 -21.281 -7.734 1 91.5 187 ASN B CA 1
ATOM 4002 C C . ASN B 1 187 ? -3.49 -19.781 -7.875 1 91.5 187 ASN B C 1
ATOM 4004 O O . ASN B 1 187 ? -2.365 -19.297 -7.789 1 91.5 187 ASN B O 1
ATOM 4008 N N . ARG B 1 188 ? -4.582 -19.188 -8.07 1 88.81 188 ARG B N 1
ATOM 4009 C CA . ARG B 1 188 ? -4.492 -17.734 -8.172 1 88.81 188 ARG B CA 1
ATOM 4010 C C . ARG B 1 188 ? -3.922 -17.141 -6.887 1 88.81 188 ARG B C 1
ATOM 4012 O O . ARG B 1 188 ? -4.332 -17.5 -5.785 1 88.81 188 ARG B O 1
ATOM 4019 N N . PRO B 1 189 ? -2.99 -16.328 -7.074 1 90.88 189 PRO B N 1
ATOM 4020 C CA . PRO B 1 189 ? -2.381 -15.695 -8.242 1 90.88 189 PRO B CA 1
ATOM 4021 C C . PRO B 1 189 ? -1.008 -16.266 -8.578 1 90.88 189 PRO B C 1
ATOM 4023 O O . PRO B 1 189 ? -0.192 -15.602 -9.219 1 90.88 189 PRO B O 1
ATOM 4026 N N . ILE B 1 190 ? -0.738 -17.406 -8.156 1 92 190 ILE B N 1
ATOM 4027 C CA . ILE B 1 190 ? 0.602 -17.969 -8.281 1 92 190 ILE B CA 1
ATOM 4028 C C . ILE B 1 190 ? 0.733 -18.703 -9.609 1 92 190 ILE B C 1
ATOM 4030 O O . ILE B 1 190 ? -0.183 -19.422 -10.023 1 92 190 ILE B O 1
ATOM 4034 N N . ASN B 1 191 ? 1.849 -18.516 -10.25 1 93.69 191 ASN B N 1
ATOM 4035 C CA . ASN B 1 191 ? 2.234 -19.328 -11.391 1 93.69 191 ASN B CA 1
ATOM 4036 C C . ASN B 1 191 ? 2.973 -20.594 -10.945 1 93.69 191 ASN B C 1
ATOM 4038 O O . ASN B 1 191 ? 3.77 -20.562 -10.008 1 93.69 191 ASN B O 1
ATOM 4042 N N . MET B 1 192 ? 2.68 -21.625 -11.586 1 91.31 192 MET B N 1
ATOM 4043 C CA . MET B 1 192 ? 3.418 -22.875 -11.367 1 91.31 192 MET B CA 1
ATOM 4044 C C . MET B 1 192 ? 3.908 -23.453 -12.688 1 91.31 192 MET B C 1
ATOM 4046 O O . MET B 1 192 ? 3.209 -23.391 -13.695 1 91.31 192 MET B O 1
ATOM 4050 N N . TYR B 1 193 ? 5.012 -23.984 -12.727 1 90.88 193 TYR B N 1
ATOM 4051 C CA . TYR B 1 193 ? 5.512 -24.578 -13.961 1 90.88 193 TYR B CA 1
ATOM 4052 C C . TYR B 1 193 ? 6.324 -25.828 -13.664 1 90.88 193 TYR B C 1
ATOM 4054 O O . TYR B 1 193 ? 7.02 -25.906 -12.656 1 90.88 193 TYR B O 1
ATOM 4062 N N . CYS B 1 194 ? 6.203 -26.828 -14.398 1 92.12 194 CYS B N 1
ATOM 4063 C CA . CYS B 1 194 ? 6.91 -28.094 -14.414 1 92.12 194 CYS B CA 1
ATOM 4064 C C . CYS B 1 194 ? 7.875 -28.172 -15.594 1 92.12 194 CYS B C 1
ATOM 4066 O O . CYS B 1 194 ? 7.508 -27.859 -16.719 1 92.12 194 CYS B O 1
ATOM 4068 N N . PHE B 1 195 ? 9.047 -28.656 -15.25 1 90.81 195 PHE B N 1
ATOM 4069 C CA . PHE B 1 195 ? 10.07 -28.781 -16.281 1 90.81 195 PHE B CA 1
ATOM 4070 C C . PHE B 1 195 ? 10.211 -30.234 -16.719 1 90.81 195 PHE B C 1
ATOM 4072 O O . PHE B 1 195 ? 10.242 -31.141 -15.883 1 90.81 195 PHE B O 1
ATOM 4079 N N . TYR B 1 196 ? 10.211 -30.391 -18.016 1 92.81 196 TYR B N 1
ATOM 4080 C CA . TYR B 1 196 ? 10.406 -31.703 -18.641 1 92.81 196 TYR B CA 1
ATOM 4081 C C . TYR B 1 196 ? 11.484 -31.625 -19.719 1 92.81 196 TYR B C 1
ATOM 4083 O O . TYR B 1 196 ? 11.984 -30.547 -20.047 1 92.81 196 TYR B O 1
ATOM 4091 N N . GLU B 1 197 ? 11.891 -32.812 -20.109 1 92.12 197 GLU B N 1
ATOM 4092 C CA . GLU B 1 197 ? 12.766 -32.844 -21.281 1 92.12 197 GLU B CA 1
ATOM 4093 C C . GLU B 1 197 ? 12.039 -32.312 -22.516 1 92.12 197 GLU B C 1
ATOM 4095 O O . GLU B 1 197 ? 11.016 -32.875 -22.938 1 92.12 197 GLU B O 1
ATOM 4100 N N . GLY B 1 198 ? 12.484 -31.234 -22.984 1 90.38 198 GLY B N 1
ATOM 4101 C CA . GLY B 1 198 ? 12 -30.703 -24.25 1 90.38 198 GLY B CA 1
ATOM 4102 C C . GLY B 1 198 ? 10.758 -29.844 -24.109 1 90.38 198 GLY B C 1
ATOM 4103 O O . GLY B 1 198 ? 10.266 -29.281 -25.094 1 90.38 198 GLY B O 1
ATOM 4104 N N . MET B 1 199 ? 10.203 -29.875 -22.984 1 91.81 199 MET B N 1
ATOM 4105 C CA . MET B 1 199 ? 8.969 -29.094 -22.859 1 91.81 199 MET B CA 1
ATOM 4106 C C . MET B 1 199 ? 8.789 -28.594 -21.438 1 91.81 199 MET B C 1
ATOM 4108 O O . MET B 1 199 ? 9.578 -28.922 -20.547 1 91.81 199 MET B O 1
ATOM 4112 N N . MET B 1 200 ? 7.793 -27.688 -21.25 1 93.19 200 MET B N 1
ATOM 4113 C CA . MET B 1 200 ? 7.383 -27.25 -19.922 1 93.19 200 MET B CA 1
ATOM 4114 C C . MET B 1 200 ? 5.875 -27.047 -19.859 1 93.19 200 MET B C 1
ATOM 4116 O O . MET B 1 200 ? 5.234 -26.781 -20.875 1 93.19 200 MET B O 1
ATOM 4120 N N . ILE B 1 201 ? 5.312 -27.25 -18.734 1 95.62 201 ILE B N 1
ATOM 4121 C CA . ILE B 1 201 ? 3.91 -26.953 -18.453 1 95.62 201 ILE B CA 1
ATOM 4122 C C . ILE B 1 201 ? 3.811 -25.797 -17.469 1 95.62 201 ILE B C 1
ATOM 4124 O O . ILE B 1 201 ? 4.527 -25.766 -16.469 1 95.62 201 ILE B O 1
ATOM 4128 N N . MET B 1 202 ? 2.943 -24.828 -17.797 1 95.75 202 MET B N 1
ATOM 4129 C CA . MET B 1 202 ? 2.812 -23.641 -16.938 1 95.75 202 MET B CA 1
ATOM 4130 C C . MET B 1 202 ? 1.347 -23.344 -16.656 1 95.75 202 MET B C 1
ATOM 4132 O O . MET B 1 202 ? 0.524 -23.297 -17.562 1 95.75 202 MET B O 1
ATOM 4136 N N . GLN B 1 203 ? 1.091 -23.203 -15.461 1 96.19 203 GLN B N 1
ATOM 4137 C CA . GLN B 1 203 ? -0.235 -22.75 -15.055 1 96.19 203 GLN B CA 1
ATOM 4138 C C . GLN B 1 203 ? -0.245 -21.234 -14.797 1 96.19 203 GLN B C 1
ATOM 4140 O O . GLN B 1 203 ? 0.695 -20.703 -14.211 1 96.19 203 GLN B O 1
ATOM 4145 N N . TYR B 1 204 ? -1.271 -20.547 -15.312 1 96.06 204 TYR B N 1
ATOM 4146 C CA . TYR B 1 204 ? -1.413 -19.125 -15.039 1 96.06 204 TYR B CA 1
ATOM 4147 C C . TYR B 1 204 ? -2.781 -18.812 -14.438 1 96.06 204 TYR B C 1
ATOM 4149 O O . TYR B 1 204 ? -3.77 -19.469 -14.766 1 96.06 204 TYR B O 1
ATOM 4157 N N . PRO B 1 205 ? -2.807 -17.875 -13.594 1 93.06 205 PRO B N 1
ATOM 4158 C CA . PRO B 1 205 ? -4.047 -17.562 -12.883 1 93.06 205 PRO B CA 1
ATOM 4159 C C . PRO B 1 205 ? -5.031 -16.766 -13.727 1 93.06 205 PRO B C 1
ATOM 4161 O O . PRO B 1 205 ? -4.617 -15.914 -14.523 1 93.06 205 PRO B O 1
ATOM 4164 N N . VAL B 1 206 ? -6.262 -17.031 -13.516 1 90.25 206 VAL B N 1
ATOM 4165 C CA . VAL B 1 206 ? -7.344 -16.266 -14.109 1 90.25 206 VAL B CA 1
ATOM 4166 C C . VAL B 1 206 ? -8.125 -15.539 -13.023 1 90.25 206 VAL B C 1
ATOM 4168 O O . VAL B 1 206 ? -8.508 -16.141 -12.016 1 90.25 206 VAL B O 1
ATOM 4171 N N . ASP B 1 207 ? -8.234 -14.25 -13.219 1 80.19 207 ASP B N 1
ATOM 4172 C CA . ASP B 1 207 ? -8.992 -13.469 -12.242 1 80.19 207 ASP B CA 1
ATOM 4173 C C . ASP B 1 207 ? -10.492 -13.719 -12.375 1 80.19 207 ASP B C 1
ATOM 4175 O O . ASP B 1 207 ? -11.008 -13.836 -13.492 1 80.19 207 ASP B O 1
ATOM 4179 N N . ILE B 1 208 ? -11.07 -13.969 -11.305 1 78 208 ILE B N 1
ATOM 4180 C CA . ILE B 1 208 ? -12.508 -14.18 -11.258 1 78 208 ILE B CA 1
ATOM 4181 C C . ILE B 1 208 ? -13.219 -12.852 -11.039 1 78 208 ILE B C 1
ATOM 4183 O O . ILE B 1 208 ? -12.719 -11.977 -10.328 1 78 208 ILE B O 1
ATOM 4187 N N . PRO B 1 209 ? -14.344 -12.68 -11.766 1 74.25 209 PRO B N 1
ATOM 4188 C CA . PRO B 1 209 ? -15.102 -11.445 -11.555 1 74.25 209 PRO B CA 1
ATOM 4189 C C . PRO B 1 209 ? -15.43 -11.195 -10.086 1 74.25 209 PRO B C 1
ATOM 4191 O O . PRO B 1 209 ? -15.688 -12.141 -9.336 1 74.25 209 PRO B O 1
ATOM 4194 N N . GLU B 1 210 ? -15.359 -9.93 -9.781 1 72.62 210 GLU B N 1
ATOM 4195 C CA . GLU B 1 210 ? -15.672 -9.555 -8.406 1 72.62 210 GLU B CA 1
ATOM 4196 C C . GLU B 1 210 ? -17.172 -9.664 -8.133 1 72.62 210 GLU B C 1
ATOM 4198 O O . GLU B 1 210 ? -17.984 -9.281 -8.977 1 72.62 210 GLU B O 1
ATOM 4203 N N . GLU B 1 211 ? -17.438 -10.352 -7.062 1 67.5 211 GLU B N 1
ATOM 4204 C CA . GLU B 1 211 ? -18.844 -10.508 -6.699 1 67.5 211 GLU B CA 1
ATOM 4205 C C . GLU B 1 211 ? -19.453 -9.172 -6.277 1 67.5 211 GLU B C 1
ATOM 4207 O O . GLU B 1 211 ? -20.609 -8.883 -6.605 1 67.5 211 GLU B O 1
ATOM 4212 N N . ASN B 1 212 ? -18.641 -8.406 -5.508 1 79.31 212 ASN B N 1
ATOM 4213 C CA . ASN B 1 212 ? -19.094 -7.137 -4.953 1 79.31 212 ASN B CA 1
ATOM 4214 C C . ASN B 1 212 ? -18.219 -5.977 -5.434 1 79.31 212 ASN B C 1
ATOM 4216 O O . ASN B 1 212 ? -17.047 -5.883 -5.07 1 79.31 212 ASN B O 1
ATOM 4220 N N . GLU B 1 213 ? -18.844 -5.156 -6.199 1 76.38 213 GLU B N 1
ATOM 4221 C CA . GLU B 1 213 ? -18.125 -4.043 -6.82 1 76.38 213 GLU B CA 1
ATOM 4222 C C . GLU B 1 213 ? -17.641 -3.047 -5.773 1 76.38 213 GLU B C 1
ATOM 4224 O O . GLU B 1 213 ? -16.734 -2.254 -6.035 1 76.38 213 GLU B O 1
ATOM 4229 N N . ASP B 1 214 ? -18.266 -3.133 -4.613 1 79.88 214 ASP B N 1
ATOM 4230 C CA . ASP B 1 214 ? -17.891 -2.17 -3.582 1 79.88 214 ASP B CA 1
ATOM 4231 C C . ASP B 1 214 ? -16.594 -2.58 -2.881 1 79.88 214 ASP B C 1
ATOM 4233 O O . ASP B 1 214 ? -15.93 -1.748 -2.266 1 79.88 214 ASP B O 1
ATOM 4237 N N . GLN B 1 215 ? -16.328 -3.848 -3.064 1 86.69 215 GLN B N 1
ATOM 4238 C CA . GLN B 1 215 ? -15.094 -4.336 -2.455 1 86.69 215 GLN B CA 1
ATOM 4239 C C . GLN B 1 215 ? -13.898 -4.133 -3.385 1 86.69 215 GLN B C 1
ATOM 4241 O O . GLN B 1 215 ? -14.016 -4.309 -4.598 1 86.69 215 GLN B O 1
ATOM 4246 N N . PRO B 1 216 ? -12.828 -3.609 -2.803 1 89.56 216 PRO B N 1
ATOM 4247 C CA . PRO B 1 216 ? -11.641 -3.508 -3.656 1 89.56 216 PRO B CA 1
ATOM 4248 C C . PRO B 1 216 ? -11.266 -4.84 -4.301 1 89.56 216 PRO B C 1
ATOM 4250 O O . PRO B 1 216 ? -11.312 -5.883 -3.648 1 89.56 216 PRO B O 1
ATOM 4253 N N . PRO B 1 217 ? -10.984 -4.82 -5.57 1 87.06 217 PRO B N 1
ATOM 4254 C CA . PRO B 1 217 ? -10.57 -6.051 -6.242 1 87.06 217 PRO B CA 1
ATOM 4255 C C . PRO B 1 217 ? -9.32 -6.672 -5.617 1 87.06 217 PRO B C 1
ATOM 4257 O O . PRO B 1 217 ? -8.484 -5.953 -5.07 1 87.06 217 PRO B O 1
ATOM 4260 N N . THR B 1 218 ? -9.188 -7.953 -5.742 1 85.06 218 THR B N 1
ATOM 4261 C CA . THR B 1 218 ? -8.102 -8.711 -5.133 1 85.06 218 THR B CA 1
ATOM 4262 C C . THR B 1 218 ? -6.75 -8.273 -5.695 1 85.06 218 THR B C 1
ATOM 4264 O O . THR B 1 218 ? -5.758 -8.211 -4.965 1 85.06 218 THR B O 1
ATOM 4267 N N . CYS B 1 219 ? -6.73 -8.008 -6.98 1 85.81 219 CYS B N 1
ATOM 4268 C CA . CYS B 1 219 ? -5.484 -7.578 -7.605 1 85.81 219 CYS B CA 1
ATOM 4269 C C . CYS B 1 219 ? -4.98 -6.277 -6.992 1 85.81 219 CYS B C 1
ATOM 4271 O O . CYS B 1 219 ? -3.781 -6.117 -6.77 1 85.81 219 CYS B O 1
ATOM 4273 N N . LEU B 1 220 ? -5.91 -5.375 -6.699 1 89.38 220 LEU B N 1
ATOM 4274 C CA . LEU B 1 220 ? -5.547 -4.109 -6.078 1 89.38 220 LEU B CA 1
ATOM 4275 C C . LEU B 1 220 ? -5.035 -4.328 -4.656 1 89.38 220 LEU B C 1
ATOM 4277 O O . LEU B 1 220 ? -4.035 -3.727 -4.254 1 89.38 220 LEU B O 1
ATOM 4281 N N . LEU B 1 221 ? -5.668 -5.203 -3.996 1 90.06 221 LEU B N 1
ATOM 4282 C CA . LEU B 1 221 ? -5.27 -5.5 -2.625 1 90.06 221 LEU B CA 1
ATOM 4283 C C . LEU B 1 221 ? -3.883 -6.129 -2.582 1 90.06 221 LEU B C 1
ATOM 4285 O O . LEU B 1 221 ? -3.066 -5.789 -1.726 1 90.06 221 LEU B O 1
ATOM 4289 N N . ARG B 1 222 ? -3.586 -6.992 -3.5 1 89.38 222 ARG B N 1
ATOM 4290 C CA . ARG B 1 222 ? -2.264 -7.605 -3.584 1 89.38 222 ARG B CA 1
ATOM 4291 C C . ARG B 1 222 ? -1.191 -6.559 -3.867 1 89.38 222 ARG B C 1
ATOM 4293 O O . ARG B 1 222 ? -0.12 -6.578 -3.258 1 89.38 222 ARG B O 1
ATOM 4300 N N . PHE B 1 223 ? -1.537 -5.734 -4.754 1 91 223 PHE B N 1
ATOM 4301 C CA . PHE B 1 223 ? -0.601 -4.699 -5.172 1 91 223 PHE B CA 1
ATOM 4302 C C . PHE B 1 223 ? -0.254 -3.781 -4.004 1 91 223 PHE B C 1
ATOM 4304 O O . PHE B 1 223 ? 0.923 -3.562 -3.709 1 91 223 PHE B O 1
ATOM 4311 N N . THR B 1 224 ? -1.272 -3.264 -3.387 1 92 224 THR B N 1
ATOM 4312 C CA . THR B 1 224 ? -1.069 -2.303 -2.309 1 92 224 THR B CA 1
ATOM 4313 C C . THR B 1 224 ? -0.384 -2.963 -1.116 1 92 224 THR B C 1
ATOM 4315 O O . THR B 1 224 ? 0.477 -2.357 -0.475 1 92 224 THR B O 1
ATOM 4318 N N . HIS B 1 225 ? -0.728 -4.152 -0.888 1 91.69 225 HIS B N 1
ATOM 4319 C CA . HIS B 1 225 ? -0.083 -4.906 0.181 1 91.69 225 HIS B CA 1
ATOM 4320 C C . HIS B 1 225 ? 1.401 -5.109 -0.106 1 91.69 225 HIS B C 1
ATOM 4322 O O . HIS B 1 225 ? 2.236 -4.977 0.792 1 91.69 225 HIS B O 1
ATOM 4328 N N . ALA B 1 226 ? 1.668 -5.469 -1.288 1 93.06 226 ALA B N 1
ATOM 4329 C CA . ALA B 1 226 ? 3.053 -5.715 -1.683 1 93.06 226 ALA B CA 1
ATOM 4330 C C . ALA B 1 226 ? 3.908 -4.465 -1.493 1 93.06 226 ALA B C 1
ATOM 4332 O O . ALA B 1 226 ? 5.055 -4.551 -1.047 1 93.06 226 ALA B O 1
ATOM 4333 N N . LEU B 1 227 ? 3.391 -3.367 -1.75 1 92.94 227 LEU B N 1
ATOM 4334 C CA . LEU B 1 227 ? 4.156 -2.125 -1.761 1 92.94 227 LEU B CA 1
ATOM 4335 C C . LEU B 1 227 ? 4.234 -1.522 -0.362 1 92.94 227 LEU B C 1
ATOM 4337 O O . LEU B 1 227 ? 5.051 -0.631 -0.11 1 92.94 227 LEU B O 1
ATOM 4341 N N . ALA B 1 228 ? 3.395 -1.914 0.554 1 93.19 228 ALA B N 1
ATOM 4342 C CA . ALA B 1 228 ? 3.291 -1.296 1.873 1 93.19 228 ALA B CA 1
ATOM 4343 C C . ALA B 1 228 ? 4.461 -1.707 2.764 1 93.19 228 ALA B C 1
ATOM 4345 O O . ALA B 1 228 ? 4.629 -1.175 3.863 1 93.19 228 ALA B O 1
ATOM 4346 N N . ASP B 1 229 ? 5.332 -2.562 2.35 1 92.56 229 ASP B N 1
ATOM 4347 C CA . ASP B 1 229 ? 6.492 -3.033 3.1 1 92.56 229 ASP B CA 1
ATOM 4348 C C . ASP B 1 229 ? 7.773 -2.369 2.604 1 92.56 229 ASP B C 1
ATOM 4350 O O . ASP B 1 229 ? 8.164 -2.549 1.448 1 92.56 229 ASP B O 1
ATOM 4354 N N . PRO B 1 230 ? 8.453 -1.655 3.57 1 90.94 230 PRO B N 1
ATOM 4355 C CA . PRO B 1 230 ? 9.672 -0.958 3.158 1 90.94 230 PRO B CA 1
ATOM 4356 C C . PRO B 1 230 ? 10.742 -1.906 2.623 1 90.94 230 PRO B C 1
ATOM 4358 O O . PRO B 1 230 ? 11.484 -1.547 1.71 1 90.94 230 PRO B O 1
ATOM 4361 N N . GLU B 1 231 ? 10.805 -3.033 3.166 1 90.69 231 GLU B N 1
ATOM 4362 C CA . GLU B 1 231 ? 11.812 -3.994 2.715 1 90.69 231 GLU B CA 1
ATOM 4363 C C . GLU B 1 231 ? 11.516 -4.473 1.295 1 90.69 231 GLU B C 1
ATOM 4365 O O . GLU B 1 231 ? 12.438 -4.688 0.506 1 90.69 231 GLU B O 1
ATOM 4370 N N . ARG B 1 232 ? 10.289 -4.672 0.986 1 93.19 232 ARG B N 1
ATOM 4371 C CA . ARG B 1 232 ? 9.914 -5.059 -0.37 1 93.19 232 ARG B CA 1
ATOM 4372 C C . ARG B 1 232 ? 10.211 -3.939 -1.361 1 93.19 232 ARG B C 1
ATOM 4374 O O . ARG B 1 232 ? 10.633 -4.199 -2.49 1 93.19 232 ARG B O 1
ATOM 4381 N N . LEU B 1 233 ? 10.008 -2.713 -0.91 1 92.44 233 LEU B N 1
ATOM 4382 C CA . LEU B 1 233 ? 10.336 -1.573 -1.761 1 92.44 233 LEU B CA 1
ATOM 4383 C C . LEU B 1 233 ? 11.836 -1.519 -2.043 1 92.44 233 LEU B C 1
ATOM 4385 O O . LEU B 1 233 ? 12.25 -1.25 -3.174 1 92.44 233 LEU B O 1
ATOM 4389 N N . ARG B 1 234 ? 12.586 -1.75 -1.077 1 90.5 234 ARG B N 1
ATOM 4390 C CA . ARG B 1 234 ? 14.031 -1.77 -1.251 1 90.5 234 ARG B CA 1
ATOM 4391 C C . ARG B 1 234 ? 14.453 -2.867 -2.223 1 90.5 234 ARG B C 1
ATOM 4393 O O . ARG B 1 234 ? 15.336 -2.658 -3.061 1 90.5 234 ARG B O 1
ATOM 4400 N N . LEU B 1 235 ? 13.852 -3.988 -2.035 1 92 235 LEU B N 1
ATOM 4401 C CA . LEU B 1 235 ? 14.141 -5.102 -2.932 1 92 235 LEU B CA 1
ATOM 4402 C C . LEU B 1 235 ? 13.805 -4.738 -4.375 1 92 235 LEU B C 1
ATOM 4404 O O . LEU B 1 235 ? 14.562 -5.055 -5.293 1 92 235 LEU B O 1
ATOM 4408 N N . LEU B 1 236 ? 12.664 -4.105 -4.562 1 91.94 236 LEU B N 1
ATOM 4409 C CA . LEU B 1 236 ? 12.25 -3.67 -5.891 1 91.94 236 LEU B CA 1
ATOM 4410 C C . LEU B 1 236 ? 13.297 -2.756 -6.516 1 91.94 236 LEU B C 1
ATOM 4412 O O . LEU B 1 236 ? 13.594 -2.867 -7.707 1 91.94 236 LEU B O 1
ATOM 4416 N N . ARG B 1 237 ? 13.797 -1.877 -5.738 1 89.81 237 ARG B N 1
ATOM 4417 C CA . ARG B 1 237 ? 14.836 -0.971 -6.223 1 89.81 237 ARG B CA 1
ATOM 4418 C C . ARG B 1 237 ? 16.094 -1.738 -6.613 1 89.81 237 ARG B C 1
ATOM 4420 O O . ARG B 1 237 ? 16.734 -1.419 -7.617 1 89.81 237 ARG B O 1
ATOM 4427 N N . TYR B 1 238 ? 16.406 -2.715 -5.887 1 88.56 238 TYR B N 1
ATOM 4428 C CA . TYR B 1 238 ? 17.625 -3.498 -6.102 1 88.56 238 TYR B CA 1
ATOM 4429 C C . TYR B 1 238 ? 17.547 -4.277 -7.41 1 88.56 238 TYR B C 1
ATOM 4431 O O . TYR B 1 238 ? 18.547 -4.418 -8.117 1 88.56 238 TYR B O 1
ATOM 4439 N N . VAL B 1 239 ? 16.406 -4.766 -7.727 1 90.5 239 VAL B N 1
ATOM 4440 C CA . VAL B 1 239 ? 16.266 -5.617 -8.906 1 90.5 239 VAL B CA 1
ATOM 4441 C C . VAL B 1 239 ? 15.906 -4.766 -10.117 1 90.5 239 VAL B C 1
ATOM 4443 O O . VAL B 1 239 ? 15.555 -5.297 -11.172 1 90.5 239 VAL B O 1
ATOM 4446 N N . SER B 1 240 ? 15.977 -3.441 -10.023 1 84.56 240 SER B N 1
ATOM 4447 C CA . SER B 1 240 ? 15.516 -2.547 -11.086 1 84.56 240 SER B CA 1
ATOM 4448 C C . SER B 1 240 ? 16.5 -2.535 -12.258 1 84.56 240 SER B C 1
ATOM 4450 O O . SER B 1 240 ? 16.078 -2.389 -13.406 1 84.56 240 SER B O 1
ATOM 4452 N N . ASP B 1 241 ? 17.703 -2.701 -12.078 1 78.44 241 ASP B N 1
ATOM 4453 C CA . ASP B 1 241 ? 18.719 -2.539 -13.102 1 78.44 241 ASP B CA 1
ATOM 4454 C C . ASP B 1 241 ? 18.906 -3.832 -13.891 1 78.44 241 ASP B C 1
ATOM 4456 O O . ASP B 1 241 ? 18.859 -3.826 -15.125 1 78.44 241 ASP B O 1
ATOM 4460 N N . GLU B 1 242 ? 19.172 -4.984 -13.227 1 86.81 242 GLU B N 1
ATOM 4461 C CA . GLU B 1 242 ? 19.438 -6.27 -13.867 1 86.81 242 GLU B CA 1
ATOM 4462 C C . GLU B 1 242 ? 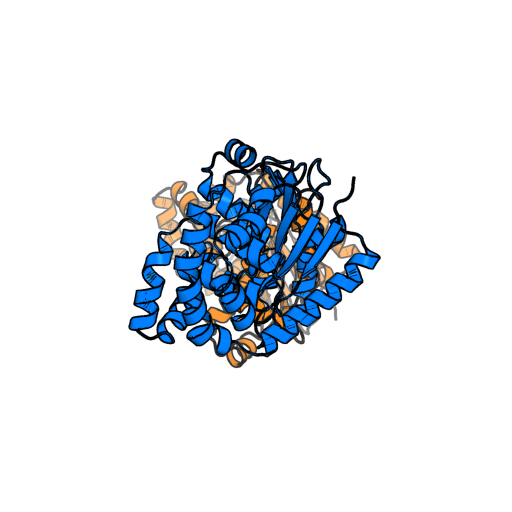18.781 -7.414 -13.109 1 86.81 242 GLU B C 1
ATOM 4464 O O . GLU B 1 242 ? 18.562 -7.328 -11.898 1 86.81 242 GLU B O 1
ATOM 4469 N N . PRO B 1 243 ? 18.453 -8.406 -13.922 1 92.12 243 PRO B N 1
ATOM 4470 C CA . PRO B 1 243 ? 17.90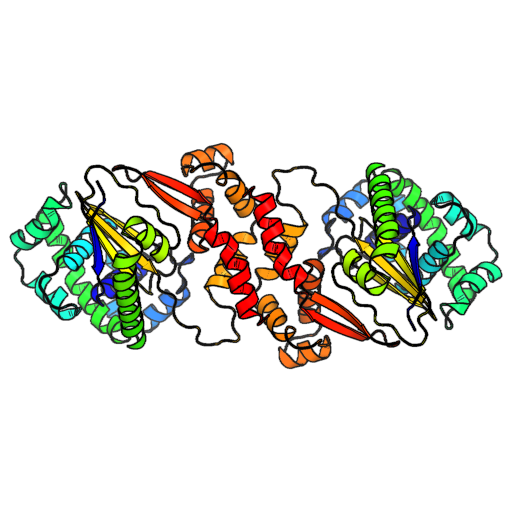6 -9.578 -13.242 1 92.12 243 PRO B CA 1
ATOM 4471 C C . PRO B 1 243 ? 18.859 -10.156 -12.195 1 92.12 243 PRO B C 1
ATOM 4473 O O . PRO B 1 243 ? 20.062 -10.195 -12.414 1 92.12 243 PRO B O 1
ATOM 4476 N N . LYS B 1 244 ? 18.328 -10.5 -11.078 1 94.19 244 LYS B N 1
ATOM 4477 C CA . LYS B 1 244 ? 19.109 -11.039 -9.969 1 94.19 244 LYS B CA 1
ATOM 4478 C C . LYS B 1 244 ? 18.516 -12.352 -9.461 1 94.19 244 LYS B C 1
ATOM 4480 O O . LYS B 1 244 ? 17.297 -12.531 -9.453 1 94.19 244 LYS B O 1
ATOM 4485 N N . SER B 1 245 ? 19.391 -13.219 -9.055 1 92.62 245 SER B N 1
ATOM 4486 C CA . SER B 1 245 ? 18.953 -14.477 -8.453 1 92.62 245 SER B CA 1
ATOM 4487 C C . SER B 1 245 ? 18.625 -14.305 -6.98 1 92.62 245 SER B C 1
ATOM 4489 O O . SER B 1 245 ? 18.969 -13.281 -6.379 1 92.62 245 SER B O 1
ATOM 4491 N N . LEU B 1 246 ? 17.953 -15.266 -6.449 1 91.56 246 LEU B N 1
ATOM 4492 C CA . LEU B 1 246 ? 17.656 -15.242 -5.023 1 91.56 246 LEU B CA 1
ATOM 4493 C C . LEU B 1 246 ? 18.922 -15.172 -4.195 1 91.56 246 LEU B C 1
ATOM 4495 O O . LEU B 1 246 ? 19 -14.43 -3.213 1 91.56 246 LEU B O 1
ATOM 4499 N N . ALA B 1 247 ? 19.906 -15.867 -4.645 1 91 247 ALA B N 1
ATOM 4500 C CA . ALA B 1 247 ? 21.188 -15.898 -3.939 1 91 247 ALA B CA 1
ATOM 4501 C C . ALA B 1 247 ? 21.844 -14.523 -3.934 1 91 247 ALA B C 1
ATOM 4503 O O . ALA B 1 247 ? 22.359 -14.078 -2.904 1 91 247 ALA B O 1
ATOM 4504 N N . GLU B 1 248 ? 21.844 -13.914 -5.051 1 92 248 GLU B N 1
ATOM 4505 C CA . GLU B 1 248 ? 22.406 -12.57 -5.172 1 92 248 GLU B CA 1
ATOM 4506 C C . GLU B 1 248 ? 21.672 -11.578 -4.285 1 92 248 GLU B C 1
ATOM 4508 O O . GLU B 1 248 ? 22.297 -10.734 -3.639 1 92 248 GLU B O 1
ATOM 4513 N N . MET B 1 249 ? 20.391 -11.688 -4.223 1 91.5 249 MET B N 1
ATOM 4514 C CA . MET B 1 249 ? 19.578 -10.797 -3.398 1 91.5 249 MET B CA 1
ATOM 4515 C C . MET B 1 249 ? 19.875 -11.016 -1.917 1 91.5 249 MET B C 1
ATOM 4517 O O . MET B 1 249 ? 19.984 -10.055 -1.156 1 91.5 249 MET B O 1
ATOM 4521 N N . CYS B 1 250 ? 19.969 -12.266 -1.529 1 91.94 250 CYS B N 1
ATOM 4522 C CA . CYS B 1 250 ? 20.266 -12.594 -0.141 1 91.94 250 CYS B CA 1
ATOM 4523 C C . CYS B 1 250 ? 21.609 -11.992 0.287 1 91.94 250 CYS B C 1
ATOM 4525 O O . CYS B 1 250 ? 21.719 -11.43 1.379 1 91.94 250 CYS B O 1
ATOM 4527 N N . GLU B 1 251 ? 22.578 -12.125 -0.527 1 91 251 GLU B N 1
ATOM 4528 C CA . GLU B 1 251 ? 23.922 -11.609 -0.243 1 91 251 GLU B CA 1
ATOM 4529 C C . GLU B 1 251 ? 23.906 -10.086 -0.099 1 91 251 GLU B C 1
ATOM 4531 O O . GLU B 1 251 ? 24.469 -9.547 0.849 1 91 251 GLU B O 1
ATOM 4536 N N . GLU B 1 252 ? 23.266 -9.492 -0.94 1 83.5 252 GLU B N 1
ATOM 4537 C CA . GLU B 1 252 ? 23.266 -8.031 -0.963 1 83.5 252 GLU B CA 1
ATOM 4538 C C . GLU B 1 252 ? 22.453 -7.465 0.196 1 83.5 252 GLU B C 1
ATOM 4540 O O . GLU B 1 252 ? 22.828 -6.453 0.791 1 83.5 252 GLU B O 1
ATOM 4545 N N . LEU B 1 253 ? 21.344 -7.984 0.468 1 84.88 253 LEU B N 1
ATOM 4546 C CA . LEU B 1 253 ? 20.438 -7.473 1.499 1 84.88 253 LEU B CA 1
ATOM 4547 C C . LEU B 1 253 ? 20.812 -8.031 2.867 1 84.88 253 LEU B C 1
ATOM 4549 O O . LEU B 1 253 ? 20.25 -7.613 3.887 1 84.88 253 LEU B O 1
ATOM 4553 N N . ASN B 1 254 ? 21.719 -8.898 2.889 1 88.06 254 ASN B N 1
ATOM 4554 C CA . ASN B 1 254 ? 22.156 -9.547 4.117 1 88.06 254 ASN B CA 1
ATOM 4555 C C . ASN B 1 254 ? 20.969 -10.148 4.879 1 88.06 254 ASN B C 1
ATOM 4557 O O . ASN B 1 254 ? 20.781 -9.875 6.066 1 88.06 254 ASN B O 1
ATOM 4561 N N . LYS B 1 255 ? 20.188 -10.852 4.227 1 89.44 255 LYS B N 1
ATOM 4562 C CA . LYS B 1 255 ? 19 -11.508 4.777 1 89.44 255 LYS B CA 1
ATOM 4563 C C . LYS B 1 255 ? 19 -13 4.445 1 89.44 255 LYS B C 1
ATOM 4565 O O . LYS B 1 255 ? 19.688 -13.438 3.523 1 89.44 255 LYS B O 1
ATOM 4570 N N . ASP B 1 256 ? 18.25 -13.711 5.188 1 91.88 256 ASP B N 1
ATOM 4571 C CA . ASP B 1 256 ? 18.125 -15.148 4.949 1 91.88 256 ASP B CA 1
ATOM 4572 C C . ASP B 1 256 ? 17.281 -15.422 3.711 1 91.88 256 ASP B C 1
ATOM 4574 O O . ASP B 1 256 ? 16.406 -14.633 3.361 1 91.88 256 ASP B O 1
ATOM 4578 N N . GLU B 1 257 ? 17.5 -16.578 3.131 1 90.75 257 GLU B N 1
ATOM 4579 C CA . GLU B 1 257 ? 16.875 -16.953 1.864 1 90.75 257 GLU B CA 1
ATOM 4580 C C . GLU B 1 257 ? 15.359 -17.062 2 1 90.75 257 GLU B C 1
ATOM 4582 O O . GLU B 1 257 ? 14.625 -16.641 1.106 1 90.75 257 GLU B O 1
ATOM 4587 N N . ASP B 1 258 ? 14.914 -17.578 3.08 1 89.88 258 ASP B N 1
ATOM 4588 C CA . ASP B 1 258 ? 13.477 -17.75 3.268 1 89.88 258 ASP B CA 1
ATOM 4589 C C . ASP B 1 258 ? 12.75 -16.422 3.293 1 89.88 258 ASP B C 1
ATOM 4591 O O . ASP B 1 258 ? 11.672 -16.281 2.711 1 89.88 258 ASP B O 1
ATOM 4595 N N . MET B 1 259 ? 13.359 -15.461 3.977 1 88.69 259 MET B N 1
ATOM 4596 C CA . MET B 1 259 ? 12.766 -14.133 4.074 1 88.69 259 MET B CA 1
ATOM 4597 C C . MET B 1 259 ? 12.734 -13.445 2.713 1 88.69 259 MET B C 1
ATOM 4599 O O . MET B 1 259 ? 11.719 -12.852 2.336 1 88.69 259 MET B O 1
ATOM 4603 N N . VAL B 1 260 ? 13.82 -13.57 1.992 1 92.38 260 VAL B N 1
ATOM 4604 C CA . VAL B 1 260 ? 13.898 -12.938 0.677 1 92.38 260 VAL B CA 1
ATOM 4605 C C . VAL B 1 260 ? 12.914 -13.609 -0.276 1 92.38 260 VAL B C 1
ATOM 4607 O O . VAL B 1 260 ? 12.25 -12.938 -1.067 1 92.38 260 VAL B O 1
ATOM 4610 N N . LYS B 1 261 ? 12.82 -14.898 -0.18 1 90.19 261 LYS B N 1
ATOM 4611 C CA . LYS B 1 261 ? 11.883 -15.641 -1.021 1 90.19 261 LYS B CA 1
ATOM 4612 C C . LYS B 1 261 ? 10.453 -15.172 -0.806 1 90.19 261 LYS B C 1
ATOM 4614 O O . LYS B 1 261 ? 9.703 -14.984 -1.769 1 90.19 261 LYS B O 1
ATOM 4619 N N . ASP B 1 262 ? 10.156 -15 0.418 1 89.88 262 ASP B N 1
ATOM 4620 C CA . ASP B 1 262 ? 8.82 -14.523 0.759 1 89.88 262 ASP B CA 1
ATOM 4621 C C . ASP B 1 262 ? 8.555 -13.148 0.153 1 89.88 262 ASP B C 1
ATOM 4623 O O . ASP B 1 262 ? 7.469 -12.898 -0.375 1 89.88 262 ASP B O 1
ATOM 4627 N N . GLN B 1 263 ? 9.531 -12.32 0.244 1 92.06 263 GLN B N 1
ATOM 4628 C CA . GLN B 1 263 ? 9.391 -10.977 -0.316 1 92.06 263 GLN B CA 1
ATOM 4629 C C . GLN B 1 263 ? 9.258 -11.031 -1.835 1 92.06 263 GLN B C 1
ATOM 4631 O O . GLN B 1 263 ? 8.414 -10.336 -2.412 1 92.06 263 GLN B O 1
ATOM 4636 N N . VAL B 1 264 ? 10.047 -11.812 -2.387 1 93.31 264 VAL B N 1
ATOM 4637 C CA . VAL B 1 264 ? 10.031 -11.969 -3.838 1 93.31 264 VAL B CA 1
ATOM 4638 C C . VAL B 1 264 ? 8.672 -12.508 -4.285 1 93.31 264 VAL B C 1
ATOM 4640 O O . VAL B 1 264 ? 8.094 -12.023 -5.262 1 93.31 264 VAL B O 1
ATOM 4643 N N . MET B 1 265 ? 8.172 -13.445 -3.539 1 91.94 265 MET B N 1
ATOM 4644 C CA . MET B 1 265 ? 6.875 -14.031 -3.865 1 91.94 265 MET B CA 1
ATOM 4645 C C . MET B 1 265 ? 5.77 -12.984 -3.779 1 91.94 265 MET B C 1
ATOM 4647 O O . MET B 1 265 ? 4.926 -12.898 -4.672 1 91.94 265 MET B O 1
ATOM 4651 N N . ALA B 1 266 ? 5.762 -12.211 -2.787 1 92.62 266 ALA B N 1
ATOM 4652 C CA . ALA B 1 266 ? 4.754 -11.172 -2.611 1 92.62 266 ALA B CA 1
ATOM 4653 C C . ALA B 1 266 ? 4.785 -10.18 -3.77 1 92.62 266 ALA B C 1
ATOM 4655 O O . ALA B 1 266 ? 3.736 -9.773 -4.281 1 92.62 266 ALA B O 1
ATOM 4656 N N . LEU B 1 267 ? 5.957 -9.797 -4.191 1 94.56 267 LEU B N 1
ATOM 4657 C CA . LEU B 1 267 ? 6.121 -8.852 -5.289 1 94.56 267 LEU B CA 1
ATOM 4658 C C . LEU B 1 267 ? 5.715 -9.484 -6.617 1 94.56 267 LEU B C 1
ATOM 4660 O O . LEU B 1 267 ? 5.113 -8.82 -7.465 1 94.56 267 LEU B O 1
ATOM 4664 N N . ARG B 1 268 ? 6 -10.719 -6.715 1 93.62 268 ARG B N 1
ATOM 4665 C CA . ARG B 1 268 ? 5.656 -11.438 -7.941 1 93.62 268 ARG B CA 1
ATOM 4666 C C . ARG B 1 268 ? 4.145 -11.578 -8.086 1 93.62 268 ARG B C 1
ATOM 4668 O O . ARG B 1 268 ? 3.596 -11.328 -9.164 1 93.62 268 ARG B O 1
ATOM 4675 N N . ILE B 1 269 ? 3.502 -11.953 -7.051 1 91 269 ILE B N 1
ATOM 4676 C CA . ILE B 1 269 ? 2.068 -12.203 -7.129 1 91 269 ILE B CA 1
ATOM 4677 C C . ILE B 1 269 ? 1.322 -10.883 -7.316 1 91 269 ILE B C 1
ATOM 4679 O O . ILE B 1 269 ? 0.188 -10.867 -7.801 1 91 269 ILE B O 1
ATOM 4683 N N . ALA B 1 270 ? 1.957 -9.805 -6.965 1 92.12 270 ALA B N 1
ATOM 4684 C CA . ALA B 1 270 ? 1.391 -8.477 -7.18 1 92.12 270 ALA B CA 1
ATOM 4685 C C . ALA B 1 270 ? 1.611 -8.016 -8.617 1 92.12 270 ALA B C 1
ATOM 4687 O O . ALA B 1 270 ? 1.067 -6.988 -9.039 1 92.12 270 ALA B O 1
ATOM 4688 N N . GLY B 1 271 ? 2.424 -8.766 -9.359 1 92.56 271 GLY B N 1
ATOM 4689 C CA . GLY B 1 271 ? 2.689 -8.438 -10.75 1 92.56 271 GLY B CA 1
ATOM 4690 C C . GLY B 1 271 ? 3.789 -7.402 -10.914 1 92.56 271 GLY B C 1
ATOM 4691 O O . GLY B 1 271 ? 3.857 -6.723 -11.938 1 92.56 271 GLY B O 1
ATOM 4692 N N . LEU B 1 272 ? 4.699 -7.266 -9.945 1 94.5 272 LEU B N 1
ATOM 4693 C CA . LEU B 1 272 ? 5.695 -6.203 -9.961 1 94.5 272 LEU B CA 1
ATOM 4694 C C . LEU B 1 272 ? 7.043 -6.73 -10.445 1 94.5 272 LEU B C 1
ATOM 4696 O O . LEU B 1 272 ? 7.93 -5.953 -10.797 1 94.5 272 LEU B O 1
ATOM 4700 N N . LEU B 1 273 ? 7.188 -8.031 -10.453 1 95.56 273 LEU B N 1
ATOM 4701 C CA . LEU B 1 273 ? 8.461 -8.625 -10.852 1 95.56 273 LEU B CA 1
ATOM 4702 C C . LEU B 1 273 ? 8.281 -9.555 -12.047 1 95.56 273 LEU B C 1
ATOM 4704 O O . LEU B 1 273 ? 7.238 -10.203 -12.188 1 95.56 273 LEU B O 1
ATOM 4708 N N . ARG B 1 274 ? 9.305 -9.602 -12.766 1 94.62 274 ARG B N 1
ATOM 4709 C CA . ARG B 1 274 ? 9.453 -10.648 -13.773 1 94.62 274 ARG B CA 1
ATOM 4710 C C . ARG B 1 274 ? 10.234 -11.836 -13.219 1 94.62 274 ARG B C 1
ATOM 4712 O O . ARG B 1 274 ? 11.172 -11.656 -12.438 1 94.62 274 ARG B O 1
ATOM 4719 N N . THR B 1 275 ? 9.82 -12.969 -13.578 1 94.5 275 THR B N 1
ATOM 4720 C CA . THR B 1 275 ? 10.609 -14.18 -13.352 1 94.5 275 THR B CA 1
ATOM 4721 C C . THR B 1 275 ? 11.258 -14.648 -14.648 1 94.5 275 THR B C 1
ATOM 4723 O O . THR B 1 275 ? 10.57 -15 -15.609 1 94.5 275 THR B O 1
ATOM 4726 N N . HIS B 1 276 ? 12.586 -14.609 -14.688 1 93 276 HIS B N 1
ATOM 4727 C CA . HIS B 1 276 ? 13.336 -15.102 -15.836 1 93 276 HIS B CA 1
ATOM 4728 C C . HIS B 1 276 ? 13.719 -16.562 -15.656 1 93 276 HIS B C 1
ATOM 4730 O O . HIS B 1 276 ? 14.477 -16.906 -14.742 1 93 276 HIS B O 1
ATOM 4736 N N . LEU B 1 277 ? 13.078 -17.359 -16.406 1 89.44 277 LEU B N 1
ATOM 4737 C CA . LEU B 1 277 ? 13.453 -18.766 -16.391 1 89.44 277 LEU B CA 1
ATOM 4738 C C . LEU B 1 277 ? 14.594 -19.031 -17.359 1 89.44 277 LEU B C 1
ATOM 4740 O O . LEU B 1 277 ? 14.422 -18.922 -18.578 1 89.44 277 LEU B O 1
ATOM 4744 N N . LEU B 1 278 ? 15.82 -19.172 -16.734 1 78.25 278 LEU B N 1
ATOM 4745 C CA . LEU B 1 278 ? 17.016 -19.297 -17.562 1 78.25 278 LEU B CA 1
ATOM 4746 C C . LEU B 1 278 ? 17.5 -20.734 -17.609 1 78.25 278 LEU B C 1
ATOM 4748 O O . LEU B 1 278 ? 17.656 -21.375 -16.562 1 78.25 278 LEU B O 1
ATOM 4752 N N . GLY B 1 279 ? 17.75 -21.141 -18.75 1 65.44 279 GLY B N 1
ATOM 4753 C CA . GLY B 1 279 ? 18.484 -22.359 -19.016 1 65.44 279 GLY B CA 1
ATOM 4754 C C . GLY B 1 279 ? 17.781 -23.609 -18.5 1 65.44 279 GLY B C 1
ATOM 4755 O O . GLY B 1 279 ? 16.641 -23.531 -18.047 1 65.44 279 GLY B O 1
ATOM 4756 N N . SER B 1 280 ? 18.438 -24.656 -18.656 1 59.03 280 SER B N 1
ATOM 4757 C CA . SER B 1 280 ? 17.969 -25.984 -18.281 1 59.03 280 SER B CA 1
ATOM 4758 C C . SER B 1 280 ? 18.094 -26.203 -16.781 1 59.03 280 SER B C 1
ATOM 4760 O O . SER B 1 280 ? 17.469 -27.109 -16.219 1 59.03 280 SER B O 1
ATOM 4762 N N . ASN B 1 281 ? 18.781 -25.281 -16.156 1 60.44 281 ASN B N 1
ATOM 4763 C CA . ASN B 1 281 ? 19.078 -25.547 -14.758 1 60.44 281 ASN B CA 1
ATOM 4764 C C . ASN B 1 281 ? 18.078 -24.844 -13.844 1 60.44 281 ASN B C 1
ATOM 4766 O O . ASN B 1 281 ? 18.344 -24.625 -12.656 1 60.44 281 ASN B O 1
ATOM 4770 N N . ARG B 1 282 ? 17.031 -24.562 -14.32 1 64.5 282 ARG B N 1
ATOM 4771 C CA . ARG B 1 282 ? 15.898 -24.078 -13.523 1 64.5 282 ARG B CA 1
ATOM 4772 C C . ARG B 1 282 ? 16.281 -22.875 -12.688 1 64.5 282 ARG B C 1
ATOM 4774 O O . ARG B 1 282 ? 15.828 -22.719 -11.555 1 64.5 282 ARG B O 1
ATOM 4781 N N . LYS B 1 283 ? 17.25 -22.156 -13.219 1 79.06 283 LYS B N 1
ATOM 4782 C CA . LYS B 1 283 ? 17.656 -20.984 -12.461 1 79.06 283 LYS B CA 1
ATOM 4783 C C . LYS B 1 283 ? 16.719 -19.812 -12.719 1 79.06 283 LYS B C 1
ATOM 4785 O O . LYS B 1 283 ? 16.297 -19.578 -13.852 1 79.06 283 LYS B O 1
ATOM 4790 N N . GLU B 1 284 ? 16.266 -19.375 -11.688 1 89.56 284 GLU B N 1
ATOM 4791 C CA . GLU B 1 284 ? 15.344 -18.234 -11.758 1 89.56 284 GLU B CA 1
ATOM 4792 C C . GLU B 1 284 ? 16.047 -16.938 -11.383 1 89.56 284 GLU B C 1
ATOM 4794 O O . GLU B 1 284 ? 16.875 -16.906 -10.469 1 89.56 284 GLU B O 1
ATOM 4799 N N . LYS B 1 285 ? 15.852 -15.945 -12.203 1 93.56 285 LYS B N 1
ATOM 4800 C CA . LYS B 1 285 ? 16.234 -14.578 -11.859 1 93.56 285 LYS B CA 1
ATOM 4801 C C . LYS B 1 285 ? 15.023 -13.648 -11.906 1 93.56 285 LYS B C 1
ATOM 4803 O O . LYS B 1 285 ? 14.008 -13.969 -12.531 1 93.56 285 LYS B O 1
ATOM 4808 N N . TYR B 1 286 ? 15.195 -12.586 -11.242 1 95.19 286 TYR B N 1
ATOM 4809 C CA . TYR B 1 286 ? 14.055 -11.68 -11.102 1 95.19 286 TYR B CA 1
ATOM 4810 C C . TYR B 1 286 ? 14.445 -10.258 -11.492 1 95.19 286 TYR B C 1
ATOM 4812 O O . TYR B 1 286 ? 15.562 -9.812 -11.219 1 95.19 286 TYR B O 1
ATOM 4820 N N . SER B 1 287 ? 13.57 -9.625 -12.156 1 94.69 287 SER B N 1
ATOM 4821 C CA .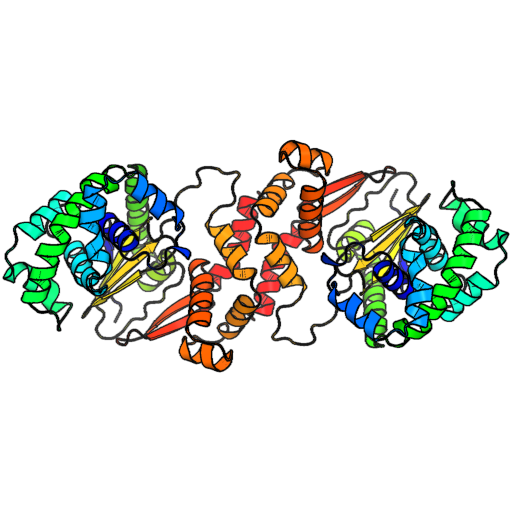 SER B 1 287 ? 13.719 -8.211 -12.492 1 94.69 287 SER B CA 1
ATOM 4822 C C . SER B 1 287 ? 12.398 -7.473 -12.367 1 94.69 287 SER B C 1
ATOM 4824 O O . SER B 1 287 ? 11.344 -8.094 -12.188 1 94.69 287 SER B O 1
ATOM 4826 N N . ILE B 1 288 ? 12.453 -6.203 -12.445 1 94.12 288 ILE B N 1
ATOM 4827 C CA . ILE B 1 288 ? 11.25 -5.387 -12.32 1 94.12 288 ILE B CA 1
ATOM 4828 C C . ILE B 1 288 ? 10.375 -5.559 -13.562 1 94.12 288 ILE B C 1
ATOM 4830 O O . ILE B 1 288 ? 10.891 -5.676 -14.68 1 94.12 288 ILE B O 1
ATOM 4834 N N . ARG B 1 289 ? 9.117 -5.598 -13.336 1 93.31 289 ARG B N 1
ATOM 4835 C CA . ARG B 1 289 ? 8.133 -5.562 -14.414 1 93.31 289 ARG B CA 1
ATOM 4836 C C . ARG B 1 289 ? 7.539 -4.164 -14.57 1 93.31 289 ARG B C 1
ATOM 4838 O O . ARG B 1 289 ? 6.562 -3.82 -13.898 1 93.31 289 ARG B O 1
ATOM 4845 N N . PRO B 1 290 ? 7.992 -3.383 -15.461 1 89.25 290 PRO B N 1
ATOM 4846 C CA . PRO B 1 290 ? 7.535 -1.998 -15.594 1 89.25 290 PRO B CA 1
ATOM 4847 C C . PRO B 1 290 ? 6.031 -1.896 -15.852 1 89.25 290 PRO B C 1
ATOM 4849 O O . PRO B 1 290 ? 5.375 -0.99 -15.336 1 89.25 290 PRO B O 1
ATOM 4852 N N . ASP B 1 291 ? 5.492 -2.783 -16.625 1 88.69 291 ASP B N 1
ATOM 4853 C CA . ASP B 1 291 ? 4.059 -2.777 -16.906 1 88.69 291 ASP B CA 1
ATOM 4854 C C . ASP B 1 291 ? 3.25 -2.959 -15.625 1 88.69 291 ASP B C 1
ATOM 4856 O O . ASP B 1 291 ? 2.182 -2.365 -15.469 1 88.69 291 ASP B O 1
ATOM 4860 N N . GLY B 1 292 ? 3.785 -3.812 -14.773 1 89.5 292 GLY B N 1
ATOM 4861 C CA . GLY B 1 292 ? 3.129 -4.023 -13.492 1 89.5 292 GLY B CA 1
ATOM 4862 C C . GLY B 1 292 ? 3.051 -2.764 -12.648 1 89.5 292 GLY B C 1
ATOM 4863 O O . GLY B 1 292 ? 2.02 -2.482 -12.031 1 89.5 292 GLY B O 1
ATOM 4864 N N . VAL B 1 293 ? 4.078 -1.986 -12.719 1 87.12 293 VAL B N 1
ATOM 4865 C CA . VAL B 1 293 ? 4.145 -0.743 -11.953 1 87.12 293 VAL B CA 1
ATOM 4866 C C . VAL B 1 293 ? 3.113 0.248 -12.492 1 87.12 293 VAL B C 1
ATOM 4868 O O . VAL B 1 293 ? 2.441 0.934 -11.719 1 87.12 293 VAL B O 1
ATOM 4871 N N . SER B 1 294 ? 2.943 0.227 -13.734 1 85.81 294 SER B N 1
ATOM 4872 C CA . SER B 1 294 ? 2.043 1.174 -14.383 1 85.81 294 SER B CA 1
ATOM 4873 C C . SER B 1 294 ? 0.585 0.783 -14.172 1 85.81 294 SER B C 1
ATOM 4875 O O . SER B 1 294 ? -0.308 1.629 -14.258 1 85.81 294 SER B O 1
ATOM 4877 N N . GLU B 1 295 ? 0.369 -0.48 -13.891 1 87.62 295 GLU B N 1
ATOM 4878 C CA . GLU B 1 295 ? -0.99 -1.002 -13.781 1 87.62 295 GLU B CA 1
ATOM 4879 C C . GLU B 1 295 ? -1.648 -0.542 -12.477 1 87.62 295 GLU B C 1
ATOM 4881 O O . GLU B 1 295 ? -2.877 -0.507 -12.383 1 87.62 295 GLU B O 1
ATOM 4886 N N . LEU B 1 296 ? -0.856 -0.203 -11.516 1 83.94 296 LEU B N 1
ATOM 4887 C CA . LEU B 1 296 ? -1.398 0.19 -10.219 1 83.94 296 LEU B CA 1
ATOM 4888 C C . LEU B 1 296 ? -2.365 1.36 -10.367 1 83.94 296 LEU B C 1
ATOM 4890 O O . LEU B 1 296 ? -3.482 1.318 -9.844 1 83.94 296 LEU B O 1
ATOM 4894 N N . ASN B 1 297 ? -1.904 2.383 -11.016 1 84.75 297 ASN B N 1
ATOM 4895 C CA . ASN B 1 297 ? -2.74 3.568 -11.172 1 84.75 297 ASN B CA 1
ATOM 4896 C C . ASN B 1 297 ? -4.039 3.242 -11.906 1 84.75 297 ASN B C 1
ATOM 4898 O O . ASN B 1 297 ? -5.102 3.758 -11.547 1 84.75 297 ASN B O 1
ATOM 4902 N N . MET B 1 298 ? -3.883 2.375 -12.82 1 85.75 298 MET B N 1
ATOM 4903 C CA . MET B 1 298 ? -5.062 1.984 -13.586 1 85.75 298 MET B CA 1
ATOM 4904 C C . MET B 1 298 ? -6.07 1.259 -12.703 1 85.75 298 MET B C 1
ATOM 4906 O O . MET B 1 298 ? -7.266 1.56 -12.742 1 85.75 298 MET B O 1
ATOM 4910 N N . PHE B 1 299 ? -5.582 0.301 -11.938 1 86.62 299 PHE B N 1
ATOM 4911 C CA . PHE B 1 299 ? -6.441 -0.452 -11.031 1 86.62 299 PHE B CA 1
ATOM 4912 C C . PHE B 1 299 ? -7.09 0.47 -10.008 1 86.62 299 PHE B C 1
ATOM 4914 O O . PHE B 1 299 ? -8.297 0.385 -9.766 1 86.62 299 PHE B O 1
ATOM 4921 N N . LEU B 1 300 ? -6.273 1.356 -9.5 1 89 300 LEU B N 1
ATOM 4922 C CA . LEU B 1 300 ? -6.746 2.256 -8.453 1 89 300 LEU B CA 1
ATOM 4923 C C . LEU B 1 300 ? -7.781 3.232 -9 1 89 300 LEU B C 1
ATOM 4925 O O . LEU B 1 300 ? -8.859 3.393 -8.422 1 89 300 LEU B O 1
ATOM 4929 N N . GLU B 1 301 ? -7.496 3.828 -10.102 1 89.75 301 GLU B N 1
ATOM 4930 C CA . GLU B 1 301 ? -8.398 4.797 -10.711 1 89.75 301 GLU B CA 1
ATOM 4931 C C . GLU B 1 301 ? -9.711 4.141 -11.125 1 89.75 301 GLU B C 1
ATOM 4933 O O . GLU B 1 301 ? -10.781 4.734 -10.969 1 89.75 301 GLU B O 1
ATOM 4938 N N . SER B 1 302 ? -9.617 2.998 -11.625 1 88.25 302 SER B N 1
ATOM 4939 C CA . SER B 1 302 ? -10.812 2.258 -12.008 1 88.25 302 SER B CA 1
ATOM 4940 C C . SER B 1 302 ? -11.688 1.961 -10.797 1 88.25 302 SER B C 1
ATOM 4942 O O . SER B 1 302 ? -12.906 2.146 -10.844 1 88.25 302 SER B O 1
ATOM 4944 N N . TYR B 1 303 ? -11.117 1.565 -9.797 1 90.06 303 TYR B N 1
ATOM 4945 C CA . TYR B 1 303 ? -11.867 1.203 -8.602 1 90.06 303 TYR B CA 1
ATOM 4946 C C . TYR B 1 303 ? -12.539 2.426 -7.988 1 90.06 303 TYR B C 1
ATOM 4948 O O . TYR B 1 303 ? -13.703 2.367 -7.586 1 90.06 303 TYR B O 1
ATOM 4956 N N . ILE B 1 304 ? -11.758 3.51 -7.902 1 88.81 304 ILE B N 1
ATOM 4957 C CA . ILE B 1 304 ? -12.297 4.684 -7.227 1 88.81 304 ILE B CA 1
ATOM 4958 C C . ILE B 1 304 ? -13.109 5.52 -8.211 1 88.81 304 ILE B C 1
ATOM 4960 O O . ILE B 1 304 ? -13.695 6.539 -7.84 1 88.81 304 ILE B O 1
ATOM 4964 N N . ARG B 1 305 ? -13.242 5.145 -9.477 1 82.25 305 ARG B N 1
ATOM 4965 C CA . ARG B 1 305 ? -14.102 5.707 -10.508 1 82.25 305 ARG B CA 1
ATOM 4966 C C . ARG B 1 305 ? -13.672 7.129 -10.867 1 82.25 305 ARG B C 1
ATOM 4968 O O . ARG B 1 305 ? -14.492 8.047 -10.891 1 82.25 305 ARG B O 1
ATOM 4975 N N . ILE B 1 306 ? -12.445 7.344 -10.984 1 79.75 306 ILE B N 1
ATOM 4976 C CA . ILE B 1 306 ? -11.945 8.625 -11.469 1 79.75 306 ILE B CA 1
ATOM 4977 C C . ILE B 1 306 ? -11.117 8.414 -12.734 1 79.75 306 ILE B C 1
ATOM 4979 O O . ILE B 1 306 ? -10.539 7.344 -12.93 1 79.75 306 ILE B O 1
#

Foldseek 3Di:
DAAAEAEDEFVQVQLLVLLLCLLQVPCLCVAPCHPVVNVVLVVQDDPVLCVLSNVCNPDDPCLSVLVVLLLVPPPFDRYNVRSLVVLVPDDLVVSCVSCCQFPVPDDSVNSVCSSVRVSVSSVSSCVRPVVPDDVVQSVQQVVVSVVLVVVCVPPNDQVSVCVQLLAEGEDDDPQAHYEYEGEYARRPCDKDKDGTGRYMYIYHYDADDDPDLLDQGPLLVLQVVLCVDPVLVVLQVVQAPDWDFLVRSCVVVVHDSVVSVVSVSSCVSNSQKHWYQDDPPRTTTIHGDVVSVVCNVVSVCVSVVD/DAAAEAEDEFVLVQLLVLLLCLLQVPCLCVAPCHPVVNVVLVVQDDPVLCVLSNVCNPPDPCLVVLVVLLLVPPPFDRYNVRSLVVLVPDDLVVSCVSCCQFPVVDDSVSSVCSSVSCSVSSVSSCVRPVVPDDVVQSVQQVVVSVVLVVCCVPPNDQVSVCVQLLAEGEDDDPQAHYEYEGEYARRPCDKDKDGTGRYMYIYHYDADDDPDLLDQGPLLVLQVVLCVDPVLVVLQVVQAPDWDFLVRSCVVVVHDSVVSVVSVSSCVSNSQKHWYQDDPPRTTTIHGDVVSVVCNVVSVCVSVVD

pLDDT: mean 91.93, std 6.19, range [58.97, 98.31]

Secondary structure (DSSP, 8-state):
-PPEEEE---HHHHHHHHHHHHHH-TTGGGSSSHHHHHHHHHHHS-HHHHHHHGGGGGS-TTHHHHHHHHHHT--S-SSHHHHHHHHHHS-HHHHHHHHTTT-TT--HHHHHHHHHHHHHHHHHHHHHTGGGS-HHHHHHHHHHHHHHHHHHHHH-HHHHHHHHHTSEEE---TT--EEEEEEESTTTT--EEEE-SSEEEEEEE-PP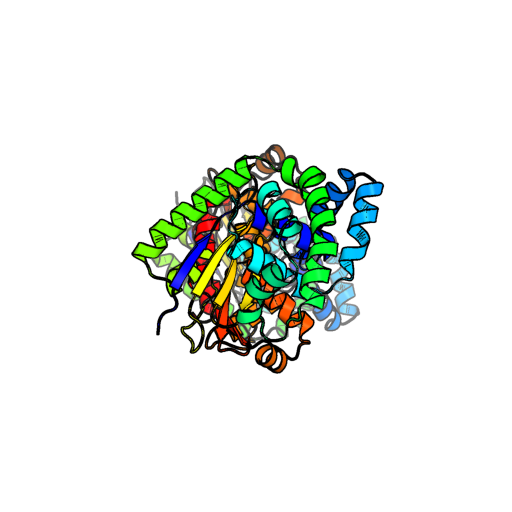PPS-TTSPPHHHHHHHHHHT-HHHHHHHHHTSSS-EEHHHHHHHHT--HHHHHHHHHHHHHTT-EEEEEETTTTEEEEEE-HHHHHHHHHHHHHHHT-/-PPEEEE---HHHHHHHHHHHHHH-TTGGGSSSHHHHHHHHHHHS-HHHHHHHGGGGGS-TTHHHHHHHHHHT--S-SSHHHHHHHHHHS-HHHHHHHHTTT-TT--HHHHHHHHHHHHHHHHHHHHHTGGGS-HHHHHHHHHHHHHHHHHHHHH-HHHHHHHHHTSEEE---TT--EEEEEEESTTTT--EEEEETTEEEEEEE-PPPPS-TTSPPHHHHHHHHHHT-HHHHHHHHHTSSS-EEHHHHHHHHT--HHHHHHHHHHHHHTT-EEEEEETTTTEEEEEE-HHHHHHHHHHHHHHHT-

Sequence (612 aa):
MTYHVKIDVSPIYEMLNSFLVYVTKKWIQHLDVGPEWILEVEGKLSSNVRAALAPASTWPFDDFDVLFAWAAYRTSSSENQDFLNMLAELTAEELFARVSPLLPSITIKETTHIRDSYVPLLRLWDQHYCRSISEDHRTWLEEDADEKRTLLGKMGPELLIEYATAGVIVEPMPGLDEVILFPTVHNRPINMYCFYEGMMIMQYPVDIPEENEDQPPTCLLRFTHALADPERLRLLRYVSDEPKSLAEMCEELNKDEDMVKDQVMALRIAGLLRTHLLGSNRKEKYSIRPDGVSELNMFLESYIRIMTYHVKIDVSPIYEMLNSFLVYVTKKWIQHLDVGPEWILEVEGKLSSNVRAALAPASTWPFDDFDVLFAWAAYRTSSSENQDFLNMLAELTAEELFARVSPLLPSITIKETTHIRDSYVPLLRLWDQHYCRSISEDHRTWLEEDADEKRTLLGKMGPELLIEYATAGVIVEPMPGLDEVILFPTVHNRPINMYCFYEGMMIMQYPVDIPEENEDQPPTCLLRFTHALADPERLRLLRYVSDEPKSLAEMCEELNKDEDMVKDQVMALRIAGLLRTHLLGSNRKEKYSIRPDGVSELNMFLESYIRI